Protein AF-0000000073379195 (afdb_homodimer)

InterPro domains:
  IPR007219 Xylanolytic transcriptional activator, regulatory domain [PF04082] (26-206)
  IPR007219 Xylanolytic transcriptional activator, regulatory domain [SM00906] (137-213)

Foldseek 3Di:
DDPPVPPPPPPPCPPDPDPVLLVVLLVQCCVPPCVLQVLDDNVVLVVVVVVCVVPVDCPPDQLLNLLLSLLSSLLSLLVCVVPVVVPDNDHSVVSVVSSVVSLVRQCVDDDSSNLVSLLSQLSNLVSDDDPVSLVVSLVSLLVSQVSLVVVVLLEDDPCPDPPRPDPVVNQSSVSSNVSSQVSQVVSCVVVVHDGSDDPVSGDDDNPVNVVVVVD/DPPPPPPPPPPPCPPPPDPVLLVVLLVQCCVPPCVLQVLDDNVVLVVVVVVCVVPVDCPPDQLLNLLLSLLSSLLSQLVCVVPVVVPDNDHSVVSVVSSVVSLVRQCVDDDSSNLVSLLSQLSNLCSDDDPVSLVVSLVSLLVSQVSLVVVVLLEDDPCPDPPRPDPVVNQSSVSSNVSSQVSQVVSCVVVVHDGSDDPVSGDDDNPVNVVVVVD

Nearest PDB structures (foldseek):
  8qai-assembly2_B  TM=4.705E-01  e=1.916E+00  synthetic construct
  8qag-assembly1_A  TM=4.135E-01  e=3.500E+00  synthetic construct
  8qai-assembly2_B  TM=4.707E-01  e=2.160E+00  synthetic construct
  8qag-assembly1_A  TM=4.134E-01  e=4.952E+00  synthetic construct

Organism: Aspergillus oryzae (strain ATCC 42149 / RIB 40) (NCBI:txid510516)

Radius of gyration: 26.65 Å; Cα contacts (8 Å, |Δi|>4): 460; chains: 2; bounding box: 85×74×60 Å

pLDDT: mean 85.55, std 20.07, range [25.11, 98.88]

Sequence (430 aa):
MQATNDVCPPTNNHTRPDPQVERKLVDIFFSRVHPRYPFLDRFSFEEFYQSYQLSKDTSRVSPSKPFHLHMVLAISARIMQLHPEMGGNINPEFYYSNATRYVDEALQVPGLERIQSLLLLALYILRTPGSISNLGGWHIIGFAVRYAVELGMHRNIKCGGPRAQDPYRIEIRRRVFWSAYVLDRAVSLTLGRPFALSENDIDVDLEASYRLAKSMQATNDVCPPTNNHTRPDPQVERKLVDIFFSRVHPRYPFLDRFSFEEFYQSYQLSKDTSRVSPSKPFHLHMVLAISARIMQLHPEMGGNINPEFYYSNATRYVDEALQVPGLERIQSLLLLALYILRTPGSISNLGGWHIIGFAVRYAVELGMHRNIKCGGPRAQDPYRIEIRRRVFWSAYVLDRAVSLTLGRPFALSENDIDVDLEASYRLAKS

Solvent-accessible surface area (backbone atoms only — not comparable to full-atom values): 24146 Å² total; per-residue (Å²): 136,83,81,77,78,77,74,75,70,79,82,72,75,76,61,74,77,52,68,68,57,52,52,50,21,50,49,44,29,62,69,70,46,27,77,78,40,51,45,65,59,64,68,64,48,50,53,49,51,55,50,42,74,75,41,83,73,58,86,89,49,63,51,41,53,63,22,50,52,26,39,44,40,14,41,23,23,41,51,27,58,78,33,61,89,69,49,69,91,53,66,26,61,60,30,39,55,59,15,60,78,27,43,71,60,18,64,62,39,74,65,69,58,22,38,44,51,35,50,51,51,23,56,40,33,60,68,38,89,56,73,71,29,47,55,52,23,55,52,37,39,36,51,32,44,50,50,40,49,73,73,44,53,38,43,59,80,74,71,77,55,89,70,77,72,56,65,66,57,54,51,51,48,48,30,35,45,50,28,45,49,50,49,33,49,54,51,19,61,72,70,72,46,79,54,60,65,64,74,88,68,50,64,46,77,73,63,66,59,64,57,58,73,77,97,136,83,81,76,75,76,73,75,69,77,82,71,73,76,61,76,76,52,69,68,56,53,52,52,22,49,50,44,31,62,68,70,45,28,77,79,40,51,47,64,59,63,67,64,47,50,54,50,51,55,49,42,74,74,40,83,73,60,85,89,50,63,50,42,54,63,23,50,51,25,38,44,40,14,40,23,24,42,52,28,59,76,34,60,88,69,50,70,92,53,65,26,63,60,29,39,56,58,15,58,77,26,42,71,59,16,64,62,38,75,64,68,58,21,39,44,50,35,50,50,52,23,55,40,32,59,68,39,90,56,72,70,29,47,55,51,22,54,51,39,40,35,51,32,43,50,50,39,49,73,73,45,54,39,43,58,78,72,71,76,56,90,70,76,72,55,65,64,58,53,50,50,48,48,31,36,44,51,27,46,48,50,50,34,49,55,50,19,62,74,70,72,46,78,55,62,64,62,74,90,68,50,64,47,75,73,64,66,60,64,57,59,72,78,97

Structure (mmCIF, N/CA/C/O backbone):
data_AF-0000000073379195-model_v1
#
loop_
_entity.id
_entity.type
_entity.pdbx_description
1 polymer 'Transcription factor domain-containing protein'
#
loop_
_atom_site.group_PDB
_atom_site.id
_atom_site.type_symbol
_atom_site.label_atom_id
_atom_site.label_alt_id
_atom_site.label_comp_id
_atom_site.label_asym_id
_atom_site.label_entity_id
_atom_site.label_seq_id
_atom_site.pdbx_PDB_ins_code
_atom_site.Cartn_x
_atom_site.Cartn_y
_atom_site.Cartn_z
_atom_site.occupancy
_atom_site.B_iso_or_equiv
_atom_site.auth_seq_id
_atom_site.auth_comp_id
_atom_site.auth_asym_id
_atom_site.auth_atom_id
_atom_site.pdbx_PDB_model_num
ATOM 1 N N . MET A 1 1 ? -33.688 -39.969 31.734 1 27.55 1 MET A N 1
ATOM 2 C CA . MET A 1 1 ? -33.094 -40.438 30.484 1 27.55 1 MET A CA 1
ATOM 3 C C . MET A 1 1 ? -32.031 -39.469 29.953 1 27.55 1 MET A C 1
ATOM 5 O O . MET A 1 1 ? -32.344 -38.312 29.688 1 27.55 1 MET A O 1
ATOM 9 N N . GLN A 1 2 ? -30.688 -39.625 30.312 1 25.11 2 GLN A N 1
ATOM 10 C CA . GLN A 1 2 ? -29.5 -38.812 30.25 1 25.11 2 GLN A CA 1
ATOM 11 C C . GLN A 1 2 ? -29.078 -38.531 28.812 1 25.11 2 GLN A C 1
ATOM 13 O O . GLN A 1 2 ? -28.859 -39.469 28.031 1 25.11 2 GLN A O 1
ATOM 18 N N . ALA A 1 3 ? -29.5 -37.406 28.172 1 35.28 3 ALA A N 1
ATOM 19 C CA . ALA A 1 3 ? -29.188 -36.969 26.812 1 35.28 3 ALA A CA 1
ATOM 20 C C . ALA A 1 3 ? -27.688 -37 26.547 1 35.28 3 ALA A C 1
ATOM 22 O O . ALA A 1 3 ? -26.922 -36.25 27.125 1 35.28 3 ALA A O 1
ATOM 23 N N . THR A 1 4 ? -27.016 -38.219 26.391 1 30.89 4 THR A N 1
ATOM 24 C CA . THR A 1 4 ? -25.594 -38.438 26.125 1 30.89 4 THR A CA 1
ATOM 25 C C . THR A 1 4 ? -25.172 -37.688 24.859 1 30.89 4 THR A C 1
ATOM 27 O O . THR A 1 4 ? -25.594 -38.031 23.766 1 30.89 4 THR A O 1
ATOM 30 N N . ASN A 1 5 ? -25.062 -36.375 24.906 1 32.56 5 ASN A N 1
ATOM 31 C CA . ASN A 1 5 ? -24.625 -35.469 23.828 1 32.56 5 ASN A CA 1
ATOM 32 C C . ASN A 1 5 ? -23.297 -35.938 23.234 1 32.56 5 ASN A C 1
ATOM 34 O O . ASN A 1 5 ? -22.25 -35.844 23.891 1 32.56 5 ASN A O 1
ATOM 38 N N . ASP A 1 6 ? -23.188 -37.062 22.484 1 32.19 6 ASP A N 1
ATOM 39 C CA . ASP A 1 6 ? -22.031 -37.594 21.781 1 32.19 6 ASP A CA 1
ATOM 40 C C . ASP A 1 6 ? -21.344 -36.531 20.938 1 32.19 6 ASP A C 1
ATOM 42 O O . ASP A 1 6 ? -21.891 -36.125 19.906 1 32.19 6 ASP A O 1
ATOM 46 N N . VAL A 1 7 ? -20.688 -35.5 21.547 1 34.06 7 VAL A N 1
ATOM 47 C CA . VAL A 1 7 ? -19.812 -34.562 20.859 1 34.06 7 VAL A CA 1
ATOM 48 C C . VAL A 1 7 ? -18.812 -35.312 19.984 1 34.06 7 VAL A C 1
ATOM 50 O O . VAL A 1 7 ? -18.062 -36.188 20.469 1 34.06 7 VAL A O 1
ATOM 53 N N . CYS A 1 8 ? -19.094 -35.562 18.688 1 34.78 8 CYS A N 1
ATOM 54 C CA . CYS A 1 8 ? -18.172 -36.125 17.719 1 34.78 8 CYS A CA 1
ATOM 55 C C . CYS A 1 8 ? -16.797 -35.531 17.828 1 34.78 8 CYS A C 1
ATOM 57 O O . CYS A 1 8 ? -16.656 -34.312 17.906 1 34.78 8 CYS A O 1
ATOM 59 N N . PRO A 1 9 ? -15.742 -36.156 18.375 1 34.88 9 PRO A N 1
ATOM 60 C CA . PRO A 1 9 ? -14.383 -35.625 18.5 1 34.88 9 PRO A CA 1
ATOM 61 C C . PRO A 1 9 ? -13.906 -34.938 17.219 1 34.88 9 PRO A C 1
ATOM 63 O O . PRO A 1 9 ? -14.367 -35.281 16.125 1 34.88 9 PRO A O 1
ATOM 66 N N . PRO A 1 10 ? -13.461 -33.75 17.219 1 37.56 10 PRO A N 1
ATOM 67 C CA . PRO A 1 10 ? -12.797 -33.188 16.047 1 37.56 10 PRO A CA 1
ATOM 68 C C . PRO A 1 10 ? -11.867 -34.188 15.359 1 37.56 10 PRO A C 1
ATOM 70 O O . PRO A 1 10 ? -11.242 -35 16.031 1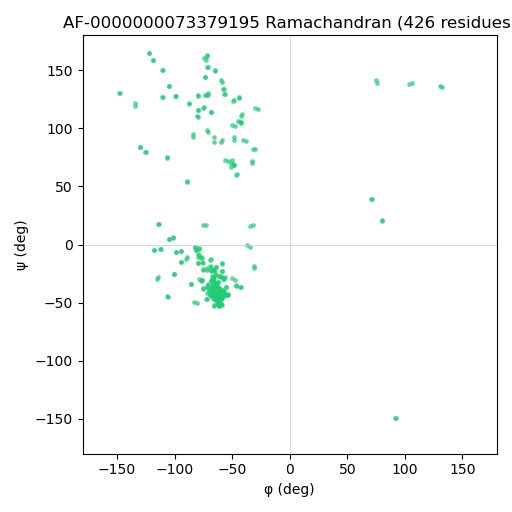 37.56 10 PRO A O 1
ATOM 73 N N . THR A 1 11 ? -12.258 -35.031 14.359 1 35.97 11 THR A N 1
ATOM 74 C CA . THR A 1 11 ? -11.305 -35.844 13.602 1 35.97 11 THR A CA 1
ATOM 75 C C . THR A 1 11 ? -9.969 -35.094 13.477 1 35.97 11 THR A C 1
ATOM 77 O O . THR A 1 11 ? -9.883 -34.062 12.852 1 35.97 11 THR A O 1
ATOM 80 N N . ASN A 1 12 ? -9.133 -34.906 14.453 1 37.5 12 ASN A N 1
ATOM 81 C CA . ASN A 1 12 ? -7.711 -34.562 14.508 1 37.5 12 ASN A CA 1
ATOM 82 C C . ASN A 1 12 ? -6.934 -35.25 13.375 1 37.5 12 ASN A C 1
ATOM 84 O O . ASN A 1 12 ? -5.797 -35.688 13.57 1 37.5 12 ASN A O 1
ATOM 88 N N . ASN A 1 13 ? -7.488 -36.062 12.461 1 37.06 13 ASN A N 1
ATOM 89 C CA . ASN A 1 13 ? -6.656 -36.75 11.492 1 37.06 13 ASN A CA 1
ATOM 90 C C . ASN A 1 13 ? -5.625 -35.844 10.867 1 37.06 13 ASN A C 1
ATOM 92 O O . ASN A 1 13 ? -5.957 -35.031 9.992 1 37.06 13 ASN A O 1
ATOM 96 N N . HIS A 1 14 ? -4.691 -35.219 11.562 1 43.06 14 HIS A N 1
ATOM 97 C CA . HIS A 1 14 ? -3.428 -34.75 11.023 1 43.06 14 HIS A CA 1
ATOM 98 C C . HIS A 1 14 ? -2.916 -35.625 9.906 1 43.06 14 HIS A C 1
ATOM 100 O O . HIS A 1 14 ? -1.873 -36.281 10.047 1 43.06 14 HIS A O 1
ATOM 106 N N . THR A 1 15 ? -3.627 -36.438 9.305 1 48 15 THR A N 1
ATOM 107 C CA . THR A 1 15 ? -3.215 -37.344 8.242 1 48 15 THR A CA 1
ATOM 108 C C . THR A 1 15 ? -2.404 -36.625 7.18 1 48 15 THR A C 1
ATOM 110 O O . THR A 1 15 ? -2.795 -35.531 6.727 1 48 15 THR A O 1
ATOM 113 N N . ARG A 1 16 ? -1.004 -36.844 7.289 1 57.31 16 ARG A N 1
ATOM 114 C CA . ARG A 1 16 ? -0.161 -36.438 6.18 1 57.31 16 ARG A CA 1
ATOM 115 C C . ARG A 1 16 ? -0.925 -36.469 4.859 1 57.31 16 ARG A C 1
ATOM 117 O O . ARG A 1 16 ? -1.637 -37.438 4.586 1 57.31 16 ARG A O 1
ATOM 124 N N . PRO A 1 17 ? -1.027 -35.25 4.293 1 69.06 17 PRO A N 1
ATOM 125 C CA . PRO A 1 17 ? -1.786 -35.219 3.043 1 69.06 17 PRO A CA 1
ATOM 126 C C . PRO A 1 17 ? -1.328 -36.312 2.053 1 69.06 17 PRO A C 1
ATOM 128 O O . PRO A 1 17 ? -0.151 -36.656 2.037 1 69.06 17 PRO A O 1
ATOM 131 N N . ASP A 1 18 ? -2.121 -37.156 1.587 1 82.88 18 ASP A N 1
ATOM 132 C CA . ASP A 1 18 ? -1.943 -38.125 0.507 1 82.88 18 ASP A CA 1
ATOM 133 C C . ASP A 1 18 ? -1.212 -37.5 -0.677 1 82.88 18 ASP A C 1
ATOM 135 O O . ASP A 1 18 ? -1.698 -36.531 -1.273 1 82.88 18 ASP A O 1
ATOM 139 N N . PRO A 1 19 ? 0.149 -38 -0.911 1 88.75 19 PRO A N 1
ATOM 140 C CA . PRO A 1 19 ? 0.917 -37.469 -2.029 1 88.75 19 PRO A CA 1
ATOM 141 C C . PRO A 1 19 ? 0.126 -37.438 -3.336 1 88.75 19 PRO A C 1
ATOM 143 O O . PRO A 1 19 ? 0.339 -36.562 -4.176 1 88.75 19 PRO A O 1
ATOM 146 N N . GLN A 1 20 ? -0.803 -38.406 -3.48 1 90.56 20 GLN A N 1
ATOM 147 C CA . GLN A 1 20 ? -1.605 -38.438 -4.699 1 90.56 20 GLN A CA 1
ATOM 148 C C . GLN A 1 20 ? -2.561 -37.25 -4.762 1 90.56 20 GLN A C 1
ATOM 150 O O . GLN A 1 20 ? -2.791 -36.688 -5.836 1 90.56 20 GLN A O 1
ATOM 155 N N . VAL A 1 21 ? -3.062 -36.906 -3.664 1 91.94 21 VAL A N 1
ATOM 156 C CA . VAL A 1 21 ? -3.965 -35.781 -3.584 1 91.94 21 VAL A CA 1
ATOM 157 C C . VAL A 1 21 ? -3.195 -34.5 -3.877 1 91.94 21 VAL A C 1
ATOM 159 O O . VAL A 1 21 ? -3.658 -33.656 -4.645 1 91.94 21 VAL A O 1
ATOM 162 N N . GLU A 1 22 ? -2.004 -34.344 -3.32 1 95.19 22 GLU A N 1
ATOM 163 C CA . GLU A 1 22 ? -1.196 -33.156 -3.531 1 95.19 22 GLU A CA 1
ATOM 164 C C . GLU A 1 22 ? -0.782 -33 -4.992 1 95.19 22 GLU A C 1
ATOM 166 O O . GLU A 1 22 ? -0.764 -31.906 -5.539 1 95.19 22 GLU A O 1
ATOM 171 N N . ARG A 1 23 ? -0.429 -34.156 -5.578 1 95.81 23 ARG A N 1
ATOM 172 C CA . ARG A 1 23 ? -0.109 -34.156 -7 1 95.81 23 ARG A CA 1
ATOM 173 C C . ARG A 1 23 ? -1.291 -33.625 -7.82 1 95.81 23 ARG A C 1
ATOM 175 O O . ARG A 1 23 ? -1.118 -32.812 -8.734 1 95.81 23 ARG A O 1
ATOM 182 N N . LYS A 1 24 ? -2.477 -34.094 -7.477 1 95.62 24 LYS A N 1
ATOM 183 C CA . LYS A 1 24 ? -3.686 -33.656 -8.156 1 95.62 24 LYS A CA 1
ATOM 184 C C . LYS A 1 24 ? -3.881 -32.156 -7.969 1 95.62 24 LYS A C 1
ATOM 186 O O . LYS A 1 24 ? -4.238 -31.438 -8.914 1 95.62 24 LYS A O 1
ATOM 191 N N . LEU A 1 25 ? -3.633 -31.641 -6.809 1 97.38 25 LEU A N 1
ATOM 192 C CA . LEU A 1 25 ? -3.791 -30.219 -6.516 1 97.38 25 LEU A CA 1
ATOM 193 C C . LEU A 1 25 ? -2.789 -29.375 -7.305 1 97.38 25 LEU A C 1
ATOM 195 O O . LEU A 1 25 ? -3.141 -28.328 -7.848 1 97.38 25 LEU A O 1
ATOM 199 N N . VAL A 1 26 ? -1.557 -29.875 -7.383 1 98.25 26 VAL A N 1
ATOM 200 C CA . VAL A 1 26 ? -0.542 -29.188 -8.172 1 98.25 26 VAL A CA 1
ATOM 201 C C . VAL A 1 26 ? -0.985 -29.109 -9.633 1 98.25 26 VAL A C 1
ATOM 203 O O . VAL A 1 26 ? -0.888 -28.062 -10.266 1 98.25 26 VAL A O 1
ATOM 206 N N . ASP A 1 27 ? -1.543 -30.156 -10.117 1 97.44 27 ASP A N 1
ATOM 207 C CA . ASP A 1 27 ? -1.988 -30.203 -11.508 1 97.44 27 ASP A CA 1
ATOM 208 C C . ASP A 1 27 ? -3.154 -29.25 -11.742 1 97.44 27 ASP A C 1
ATOM 210 O O . ASP A 1 27 ? -3.236 -28.609 -12.797 1 97.44 27 ASP A O 1
ATOM 214 N N . ILE A 1 28 ? -3.994 -29.141 -10.805 1 97.19 28 ILE A N 1
ATOM 215 C CA . ILE A 1 28 ? -5.137 -28.234 -10.922 1 97.19 28 ILE A CA 1
ATOM 216 C C . ILE A 1 28 ? -4.648 -26.797 -11.031 1 97.19 28 ILE A C 1
ATOM 218 O O . ILE A 1 28 ? -5.113 -26.047 -11.883 1 97.19 28 ILE A O 1
ATOM 222 N N . PHE A 1 29 ? -3.713 -26.438 -10.273 1 98.44 29 PHE A N 1
ATOM 223 C CA . PHE A 1 29 ? -3.195 -25.078 -10.305 1 98.44 29 PHE A CA 1
ATOM 224 C C . PHE A 1 29 ? -2.615 -24.75 -11.68 1 98.44 29 PHE A C 1
ATOM 226 O O . PHE A 1 29 ? -2.967 -23.734 -12.281 1 98.44 29 PHE A O 1
ATOM 233 N N . PHE A 1 30 ? -1.743 -25.578 -12.125 1 98.5 30 PHE A N 1
ATOM 234 C CA . PHE A 1 30 ? -0.981 -25.266 -13.336 1 98.5 30 PHE A CA 1
ATOM 235 C C . PHE A 1 30 ? -1.834 -25.484 -14.578 1 98.5 30 PHE A C 1
ATOM 237 O O . PHE A 1 30 ? -1.49 -25 -15.664 1 98.5 30 PHE A O 1
ATOM 244 N N . SER A 1 31 ? -3.045 -26.125 -14.422 1 96.94 31 SER A N 1
ATOM 245 C CA . SER A 1 31 ? -3.928 -26.297 -15.578 1 96.94 31 SER A CA 1
ATOM 246 C C . SER A 1 31 ? -5.047 -25.25 -15.562 1 96.94 31 SER A C 1
ATOM 248 O O . SER A 1 31 ? -5.551 -24.859 -16.625 1 96.94 31 SER A O 1
ATOM 250 N N . ARG A 1 32 ? -5.383 -24.734 -14.359 1 96.06 32 ARG A N 1
ATOM 251 C CA . ARG A 1 32 ? -6.578 -23.906 -14.281 1 96.06 32 ARG A CA 1
ATOM 252 C C . ARG A 1 32 ? -6.23 -22.469 -13.914 1 96.06 32 ARG A C 1
ATOM 254 O O . ARG A 1 32 ? -6.93 -21.531 -14.297 1 96.06 32 ARG A O 1
ATOM 261 N N . VAL A 1 33 ? -5.199 -22.25 -13.195 1 98 33 VAL A N 1
ATOM 262 C CA . VAL A 1 33 ? -4.863 -20.922 -12.695 1 98 33 VAL A CA 1
ATOM 263 C C . VAL A 1 33 ? -3.682 -20.359 -13.484 1 98 33 VAL A C 1
ATOM 265 O O . VAL A 1 33 ? -3.748 -19.234 -14 1 98 33 VAL A O 1
ATOM 268 N N . HIS A 1 34 ? -2.676 -21.188 -13.688 1 98.44 34 HIS A N 1
ATOM 269 C CA . HIS A 1 34 ? -1.389 -20.766 -14.227 1 98.44 34 HIS A CA 1
ATOM 270 C C . HIS A 1 34 ? -1.532 -20.219 -15.641 1 98.44 34 HIS A C 1
ATOM 272 O O . HIS A 1 34 ? -0.857 -19.266 -16.016 1 98.44 34 HIS A O 1
ATOM 278 N N . PRO A 1 35 ? -2.389 -20.75 -16.438 1 96.69 35 PRO A N 1
ATOM 279 C CA . PRO A 1 35 ? -2.514 -20.219 -17.797 1 96.69 35 PRO A CA 1
ATOM 280 C C . PRO A 1 35 ? -2.959 -18.75 -17.812 1 96.69 35 PRO A C 1
ATOM 282 O O . PRO A 1 35 ? -2.539 -17.984 -18.688 1 96.69 35 PRO A O 1
ATOM 285 N N . ARG A 1 36 ? -3.736 -18.375 -16.859 1 95.88 36 ARG A N 1
ATOM 286 C CA . ARG A 1 36 ? -4.207 -17 -16.797 1 95.88 36 ARG A CA 1
ATOM 287 C C . ARG A 1 36 ? -3.201 -16.109 -16.078 1 95.88 36 ARG A C 1
ATOM 289 O O . ARG A 1 36 ? -3.02 -14.945 -16.438 1 95.88 36 ARG A O 1
ATOM 296 N N . TYR A 1 37 ? -2.562 -16.719 -15.102 1 98.06 37 TYR A N 1
ATOM 297 C CA . TYR A 1 37 ? -1.577 -16.016 -14.297 1 98.06 37 TYR A CA 1
ATOM 298 C C . TYR A 1 37 ? -0.276 -16.797 -14.203 1 98.06 37 TYR A C 1
ATOM 300 O O . TYR A 1 37 ? 0.014 -17.406 -13.172 1 98.06 37 TYR A O 1
ATOM 308 N N . PRO A 1 38 ? 0.581 -16.641 -15.211 1 98.12 38 PRO A N 1
ATOM 309 C CA . PRO A 1 38 ? 1.777 -17.484 -15.289 1 98.12 38 PRO A CA 1
ATOM 310 C C . PRO A 1 38 ? 2.969 -16.875 -14.547 1 98.12 38 PRO A C 1
ATOM 312 O O . PRO A 1 38 ? 4.082 -16.859 -15.07 1 98.12 38 PRO A O 1
ATOM 315 N N . PHE A 1 39 ? 2.76 -16.562 -13.281 1 98.38 39 PHE A N 1
ATOM 316 C CA . PHE A 1 39 ? 3.797 -15.828 -12.562 1 98.38 39 PHE A CA 1
ATOM 317 C C . PHE A 1 39 ? 4.703 -16.781 -11.797 1 98.38 39 PHE A C 1
ATOM 319 O O . PHE A 1 39 ? 5.699 -16.359 -11.203 1 98.38 39 PHE A O 1
ATOM 326 N N . LEU A 1 40 ? 4.391 -18.109 -11.773 1 98.62 40 LEU A N 1
ATOM 327 C CA . LEU A 1 40 ? 5.301 -19.109 -11.242 1 98.62 40 LEU A CA 1
ATOM 328 C C . LEU A 1 40 ? 5.961 -19.891 -12.375 1 98.62 40 LEU A C 1
ATOM 330 O O . LEU A 1 40 ? 5.309 -20.234 -13.367 1 98.62 40 LEU A O 1
ATOM 334 N N . ASP A 1 41 ? 7.227 -20.062 -12.195 1 97.5 41 ASP A N 1
ATOM 335 C CA . ASP A 1 41 ? 7.895 -21 -13.102 1 97.5 41 ASP A CA 1
ATOM 336 C C . ASP A 1 41 ? 7.559 -22.453 -12.742 1 97.5 41 ASP A C 1
ATOM 338 O O . ASP A 1 41 ? 7.926 -22.922 -11.664 1 97.5 41 ASP A O 1
ATOM 342 N N . ARG A 1 42 ? 6.914 -23.125 -13.719 1 97.69 42 ARG A N 1
ATOM 343 C CA . ARG A 1 42 ? 6.438 -24.469 -13.445 1 97.69 42 ARG A CA 1
ATOM 344 C C . ARG A 1 42 ? 7.602 -25.422 -13.203 1 97.69 42 ARG A C 1
ATOM 346 O O . ARG A 1 42 ? 7.535 -26.281 -12.32 1 97.69 42 ARG A O 1
ATOM 353 N N . PHE A 1 43 ? 8.68 -25.266 -13.984 1 96.81 43 PHE A N 1
ATOM 354 C CA . PHE A 1 43 ? 9.82 -26.172 -13.867 1 96.81 43 PHE A CA 1
ATOM 355 C C . PHE A 1 43 ? 10.492 -26.016 -12.5 1 96.81 43 PHE A C 1
ATOM 357 O O . PHE A 1 43 ? 10.742 -27.016 -11.82 1 96.81 43 PHE A O 1
ATOM 364 N N . SER A 1 44 ? 10.688 -24.781 -12.164 1 96.44 44 SER A N 1
ATOM 365 C CA . SER A 1 44 ? 11.297 -24.5 -10.867 1 96.44 44 SER A CA 1
ATOM 366 C C . SER A 1 44 ? 10.414 -24.984 -9.727 1 96.44 44 SER A C 1
ATOM 368 O O . SER A 1 44 ? 10.906 -25.531 -8.734 1 96.44 44 SER A O 1
ATOM 370 N N . PHE A 1 45 ? 9.109 -24.828 -9.883 1 98.31 45 PHE A N 1
ATOM 371 C CA . PHE A 1 45 ? 8.164 -25.281 -8.875 1 98.31 45 PHE A CA 1
ATOM 372 C C . PHE A 1 45 ? 8.203 -26.797 -8.734 1 98.31 45 PHE A C 1
ATOM 374 O O . PHE A 1 45 ? 8.281 -27.312 -7.617 1 98.31 45 PHE A O 1
ATOM 381 N N . GLU A 1 46 ? 8.188 -27.5 -9.852 1 97.69 46 GLU A N 1
ATOM 382 C CA . GLU A 1 46 ? 8.18 -28.969 -9.867 1 97.69 46 GLU A CA 1
ATOM 383 C C . GLU A 1 46 ? 9.453 -29.531 -9.25 1 97.69 46 GLU A C 1
ATOM 385 O O . GLU A 1 46 ? 9.406 -30.516 -8.516 1 97.69 46 GLU A O 1
ATOM 390 N N . GLU A 1 47 ? 10.523 -28.891 -9.578 1 96.5 47 GLU A N 1
ATOM 391 C CA . GLU A 1 47 ? 11.797 -29.312 -9 1 96.5 47 GLU A CA 1
ATOM 392 C C . GLU A 1 47 ? 11.766 -29.234 -7.477 1 96.5 47 GLU A C 1
ATOM 394 O O . GLU A 1 47 ? 12.148 -30.172 -6.789 1 96.5 47 GLU A O 1
ATOM 399 N N . PHE A 1 48 ? 11.273 -28.156 -6.977 1 97.06 48 PHE A N 1
ATOM 400 C CA . PHE A 1 48 ? 11.188 -28 -5.531 1 97.06 48 PHE A CA 1
ATOM 401 C C . PHE A 1 48 ? 10.18 -28.969 -4.938 1 97.06 48 PHE A C 1
ATOM 403 O O . PHE A 1 48 ? 10.438 -29.578 -3.895 1 97.06 48 PHE A O 1
ATOM 410 N N . TYR A 1 49 ? 9.039 -29.125 -5.617 1 97 49 TYR A N 1
ATOM 411 C CA . TYR A 1 49 ? 7.984 -30.016 -5.156 1 97 49 TYR A CA 1
ATOM 412 C C . TYR A 1 49 ? 8.516 -31.438 -5 1 97 49 TYR A C 1
ATOM 414 O O . TYR A 1 49 ? 8.258 -32.094 -3.984 1 97 49 TYR A O 1
ATOM 422 N N . GLN A 1 50 ? 9.305 -31.922 -5.906 1 95.12 50 GLN A N 1
ATOM 423 C CA . GLN A 1 50 ? 9.883 -33.25 -5.863 1 95.12 50 GLN A CA 1
ATOM 424 C C . GLN A 1 50 ? 10.867 -33.406 -4.699 1 95.12 50 GLN A C 1
ATOM 426 O O . GLN A 1 50 ? 10.828 -34.406 -3.967 1 95.12 50 GLN A O 1
ATOM 431 N N . SER A 1 51 ? 11.664 -32.375 -4.57 1 94.31 51 SER A N 1
ATOM 432 C CA . SER A 1 51 ? 12.625 -32.406 -3.471 1 94.31 51 SER A CA 1
ATOM 433 C C . SER A 1 51 ? 11.922 -32.375 -2.119 1 94.31 51 SER A C 1
ATOM 435 O O . SER A 1 51 ? 12.344 -33.062 -1.18 1 94.31 51 SER A O 1
ATOM 437 N N . TYR A 1 52 ? 10.852 -31.609 -2.041 1 93.31 52 TYR A N 1
ATOM 438 C CA . TYR A 1 52 ? 10.086 -31.469 -0.805 1 93.31 52 TYR A CA 1
ATOM 439 C C . TYR A 1 52 ? 9.398 -32.781 -0.425 1 93.31 52 TYR A C 1
ATOM 441 O O . TYR A 1 52 ? 9.258 -33.094 0.76 1 93.31 52 TYR A O 1
ATOM 449 N N . GLN A 1 53 ? 8.945 -33.562 -1.376 1 91.19 53 GLN A N 1
ATOM 450 C CA . GLN A 1 53 ? 8.297 -34.844 -1.139 1 91.19 53 GLN A CA 1
ATOM 451 C C . GLN A 1 53 ? 9.281 -35.875 -0.558 1 91.19 53 GLN A C 1
ATOM 453 O O . GLN A 1 53 ? 8.891 -36.75 0.222 1 91.19 53 GLN A O 1
ATOM 458 N N . LEU A 1 54 ? 10.547 -35.656 -0.945 1 89.88 54 LEU A N 1
ATOM 459 C CA . LEU A 1 54 ? 11.578 -36.594 -0.484 1 89.88 54 LEU A CA 1
ATOM 460 C C . LEU A 1 54 ? 12.039 -36.219 0.925 1 89.88 54 LEU A C 1
ATOM 462 O O . LEU A 1 54 ? 12.18 -37.125 1.779 1 89.88 54 LEU A O 1
ATOM 466 N N . SER A 1 55 ? 12.359 -34.938 1.093 1 88.81 55 SER A N 1
ATOM 467 C CA . SER A 1 55 ? 12.766 -34.438 2.393 1 88.81 55 SER A CA 1
ATOM 468 C C . SER A 1 55 ? 12.055 -33.125 2.703 1 88.81 55 SER A C 1
ATOM 470 O O . SER A 1 55 ? 12.062 -32.188 1.888 1 88.81 55 SER A O 1
ATOM 472 N N . LYS A 1 56 ? 11.352 -33.031 3.727 1 86.19 56 LYS A N 1
ATOM 473 C CA . LYS A 1 56 ? 10.625 -31.812 4.105 1 86.19 56 LYS A CA 1
ATOM 474 C C . LYS A 1 56 ? 11.57 -30.766 4.664 1 86.19 56 LYS A C 1
ATOM 476 O O . LYS A 1 56 ? 11.133 -29.797 5.297 1 86.19 56 LYS A O 1
ATOM 481 N N . ASP A 1 57 ? 12.836 -30.969 4.398 1 88.31 57 ASP A N 1
ATOM 482 C CA . ASP A 1 57 ? 13.836 -30.016 4.863 1 88.31 57 ASP A CA 1
ATOM 483 C C . ASP A 1 57 ? 13.883 -28.797 3.951 1 88.31 57 ASP A C 1
ATOM 485 O O . ASP A 1 57 ? 14.211 -28.906 2.768 1 88.31 57 ASP A O 1
ATOM 489 N N . THR A 1 58 ? 13.555 -27.625 4.434 1 90.56 58 THR A N 1
ATOM 490 C CA . THR A 1 58 ? 13.516 -26.406 3.643 1 90.56 58 THR A CA 1
ATOM 491 C C . THR A 1 58 ? 14.586 -25.422 4.113 1 90.56 58 THR A C 1
ATOM 493 O O . THR A 1 58 ? 14.492 -24.219 3.846 1 90.56 58 THR A O 1
ATOM 496 N N . SER A 1 59 ? 15.57 -25.844 4.844 1 90.12 59 SER A N 1
ATOM 497 C CA . SER A 1 59 ? 16.562 -24.969 5.457 1 90.12 59 SER A CA 1
ATOM 498 C C . SER A 1 59 ? 17.516 -24.391 4.414 1 90.12 59 SER A C 1
ATOM 500 O O . SER A 1 59 ? 18.109 -23.328 4.633 1 90.12 59 SER A O 1
ATOM 502 N N . ARG A 1 60 ? 17.625 -25.016 3.223 1 91.31 60 ARG A N 1
ATOM 503 C CA . ARG A 1 60 ? 18.609 -24.609 2.236 1 91.31 60 ARG A CA 1
ATOM 504 C C . ARG A 1 60 ? 17.953 -23.844 1.091 1 91.31 60 ARG A C 1
ATOM 506 O O . ARG A 1 60 ? 18.594 -23.578 0.067 1 91.31 60 ARG A O 1
ATOM 513 N N . VAL A 1 61 ? 16.672 -23.594 1.212 1 94.12 61 VAL A N 1
ATOM 514 C CA . VAL A 1 61 ? 16 -22.906 0.118 1 94.12 61 VAL A CA 1
ATOM 515 C C . VAL A 1 61 ? 15.359 -21.625 0.635 1 94.12 61 VAL A C 1
ATOM 517 O O . VAL A 1 61 ? 15.266 -21.406 1.847 1 94.12 61 VAL A O 1
ATOM 520 N N . SER A 1 62 ? 14.984 -20.75 -0.31 1 96.19 62 SER A N 1
ATOM 521 C CA . SER A 1 62 ? 14.25 -19.547 0.032 1 96.19 62 SER A CA 1
ATOM 522 C C . SER A 1 62 ? 12.953 -19.859 0.768 1 96.19 62 SER A C 1
ATOM 524 O O . SER A 1 62 ? 12.234 -20.797 0.386 1 96.19 62 SER A O 1
ATOM 526 N N . PRO A 1 63 ? 12.68 -19.156 1.836 1 95.81 63 PRO A N 1
ATOM 527 C CA . PRO A 1 63 ? 11.43 -19.406 2.559 1 95.81 63 PRO A CA 1
ATOM 528 C C . PRO A 1 63 ? 10.195 -19.203 1.682 1 95.81 63 PRO A C 1
ATOM 530 O O . PRO A 1 63 ? 9.094 -19.625 2.045 1 95.81 63 PRO A O 1
ATOM 533 N N . SER A 1 64 ? 10.383 -18.531 0.566 1 98.12 64 SER A N 1
ATOM 534 C CA . SER A 1 64 ? 9.258 -18.359 -0.344 1 98.12 64 SER A CA 1
ATOM 535 C C . SER A 1 64 ? 8.812 -19.688 -0.94 1 98.12 64 SER A C 1
ATOM 537 O O . SER A 1 64 ? 7.637 -19.859 -1.258 1 98.12 64 SER A O 1
ATOM 539 N N . LYS A 1 65 ? 9.766 -20.609 -1.068 1 98.06 65 LYS A N 1
ATOM 540 C CA . LYS A 1 65 ? 9.484 -21.844 -1.79 1 98.06 65 LYS A CA 1
ATOM 541 C C . LYS A 1 65 ? 8.453 -22.688 -1.055 1 98.06 65 LYS A C 1
ATOM 543 O O . LYS A 1 65 ? 7.418 -23.047 -1.621 1 98.06 65 LYS A O 1
ATOM 548 N N . PRO A 1 66 ? 8.656 -22.984 0.253 1 97.81 66 PRO A N 1
ATOM 549 C CA . PRO A 1 66 ? 7.598 -23.734 0.937 1 97.81 66 PRO A CA 1
ATOM 550 C C . PRO A 1 66 ? 6.289 -22.953 1.021 1 97.81 66 PRO A C 1
ATOM 552 O O . PRO A 1 66 ? 5.207 -23.547 0.974 1 97.81 66 PRO A O 1
ATOM 555 N N . PHE A 1 67 ? 6.32 -21.688 1.146 1 98.62 67 PHE A N 1
ATOM 556 C CA . PHE A 1 67 ? 5.113 -20.875 1.134 1 98.62 67 PHE A CA 1
ATOM 557 C C . PHE A 1 67 ? 4.355 -21.047 -0.178 1 98.62 67 PHE A C 1
ATOM 559 O O . PHE A 1 67 ? 3.15 -21.312 -0.175 1 98.62 67 PHE A O 1
ATOM 566 N N . HIS A 1 68 ? 5.105 -20.875 -1.327 1 98.81 68 HIS A N 1
ATOM 567 C CA . HIS A 1 68 ? 4.504 -21.031 -2.646 1 98.81 68 HIS A CA 1
ATOM 568 C C . HIS A 1 68 ? 3.846 -22.406 -2.793 1 98.81 68 HIS A C 1
ATOM 570 O O . HIS A 1 68 ? 2.73 -22.5 -3.311 1 98.81 68 HIS A O 1
ATOM 576 N N . LEU A 1 69 ? 4.555 -23.406 -2.314 1 98.56 69 LEU A N 1
ATOM 577 C CA . LEU A 1 69 ? 4.039 -24.766 -2.436 1 98.56 69 LEU A CA 1
ATOM 578 C C . LEU A 1 69 ? 2.709 -24.906 -1.703 1 98.56 69 LEU A C 1
ATOM 580 O O . LEU A 1 69 ? 1.714 -25.328 -2.295 1 98.56 69 LEU A O 1
ATOM 584 N N . HIS A 1 70 ? 2.662 -24.516 -0.488 1 98.19 70 HIS A N 1
ATOM 585 C CA . HIS A 1 70 ? 1.455 -24.688 0.311 1 98.19 70 HIS A CA 1
ATOM 586 C C . HIS A 1 70 ? 0.328 -23.797 -0.19 1 98.19 70 HIS A C 1
ATOM 588 O O . HIS A 1 70 ? -0.846 -24.156 -0.119 1 98.19 70 HIS A O 1
ATOM 594 N N . MET A 1 71 ? 0.672 -22.641 -0.727 1 98.81 71 MET A N 1
ATOM 595 C CA . MET A 1 71 ? -0.353 -21.766 -1.288 1 98.81 71 MET A CA 1
ATOM 596 C C . MET A 1 71 ? -0.956 -22.375 -2.549 1 98.81 71 MET A C 1
ATOM 598 O O . MET A 1 71 ? -2.168 -22.297 -2.762 1 98.81 71 MET A O 1
ATOM 602 N N . VAL A 1 72 ? -0.085 -22.891 -3.396 1 98.81 72 VAL A N 1
ATOM 603 C CA . VAL A 1 72 ? -0.555 -23.578 -4.598 1 98.81 72 VAL A CA 1
ATOM 604 C C . VAL A 1 72 ? -1.532 -24.688 -4.215 1 98.81 72 VAL A C 1
ATOM 606 O O . VAL A 1 72 ? -2.609 -24.812 -4.805 1 98.81 72 VAL A O 1
ATOM 609 N N . LEU A 1 73 ? -1.201 -25.438 -3.191 1 98.38 73 LEU A N 1
ATOM 610 C CA . LEU A 1 73 ? -2.074 -26.516 -2.719 1 98.38 73 LEU A CA 1
ATOM 611 C C . LEU A 1 73 ? -3.369 -25.938 -2.148 1 98.38 73 LEU A C 1
ATOM 613 O O . LEU A 1 73 ? -4.453 -26.469 -2.42 1 98.38 73 LEU A O 1
ATOM 617 N N . ALA A 1 74 ? -3.277 -24.875 -1.427 1 98 74 ALA A N 1
ATOM 618 C CA . ALA A 1 74 ? -4.449 -24.25 -0.814 1 98 74 ALA A CA 1
ATOM 619 C C . ALA A 1 74 ? -5.402 -23.719 -1.877 1 98 74 ALA A C 1
ATOM 621 O O . ALA A 1 74 ? -6.613 -23.938 -1.799 1 98 74 ALA A O 1
ATOM 622 N N . ILE A 1 75 ? -4.875 -23.031 -2.867 1 98.19 75 ILE A N 1
ATOM 623 C CA . ILE A 1 75 ? -5.672 -22.438 -3.938 1 98.19 75 ILE A CA 1
ATOM 624 C C . ILE A 1 75 ? -6.395 -23.547 -4.707 1 98.19 75 ILE A C 1
ATOM 626 O O . ILE A 1 75 ? -7.594 -23.438 -4.984 1 98.19 75 ILE A O 1
ATOM 630 N N . SER A 1 76 ? -5.676 -24.594 -4.992 1 97.94 76 SER A N 1
ATOM 631 C CA . SER A 1 76 ? -6.25 -25.703 -5.738 1 97.94 76 SER A CA 1
ATOM 632 C C . SER A 1 76 ? -7.32 -26.422 -4.922 1 97.94 76 SER A C 1
ATOM 634 O O . SER A 1 76 ? -8.352 -26.828 -5.457 1 97.94 76 SER A O 1
ATOM 636 N N . ALA A 1 77 ? -7.062 -26.594 -3.65 1 96.5 77 ALA A N 1
ATOM 637 C CA . ALA A 1 77 ? -8.07 -27.188 -2.783 1 96.5 77 ALA A CA 1
ATOM 638 C C . ALA A 1 77 ? -9.344 -26.344 -2.766 1 96.5 77 ALA A C 1
ATOM 640 O O . ALA A 1 77 ? -10.453 -26.891 -2.771 1 96.5 77 ALA A O 1
ATOM 641 N N . ARG A 1 78 ? -9.172 -25.078 -2.742 1 95.31 78 ARG A N 1
ATOM 642 C CA . ARG A 1 78 ? -10.32 -24.188 -2.775 1 95.31 78 ARG A CA 1
ATOM 643 C C . ARG A 1 78 ? -11.094 -24.328 -4.086 1 95.31 78 ARG A C 1
ATOM 645 O O . ARG A 1 78 ? -12.32 -24.344 -4.09 1 95.31 78 ARG A O 1
ATOM 652 N N . ILE A 1 79 ? -10.352 -24.422 -5.152 1 94.75 79 ILE A N 1
ATOM 653 C CA . ILE A 1 79 ? -10.977 -24.609 -6.457 1 94.75 79 ILE A CA 1
ATOM 654 C C . ILE A 1 79 ? -11.789 -25.906 -6.457 1 94.75 79 ILE A C 1
ATOM 656 O O . ILE A 1 79 ? -12.93 -25.922 -6.938 1 94.75 79 ILE A O 1
ATOM 660 N N . MET A 1 80 ? -11.227 -26.922 -5.871 1 93.56 80 MET A N 1
ATOM 661 C CA . MET A 1 80 ? -11.93 -28.188 -5.801 1 93.56 80 MET A CA 1
ATOM 662 C C . MET A 1 80 ? -13.188 -28.078 -4.953 1 93.56 80 MET A C 1
ATOM 664 O O . MET A 1 80 ? -14.227 -28.656 -5.289 1 93.56 80 MET A O 1
ATOM 668 N N . GLN A 1 81 ? -13.031 -27.359 -3.92 1 91.56 81 GLN A N 1
ATOM 669 C CA . GLN A 1 81 ? -14.18 -27.156 -3.039 1 91.56 81 GLN A CA 1
ATOM 670 C C . GLN A 1 81 ? -15.297 -26.422 -3.762 1 91.56 81 GLN A C 1
ATOM 672 O O . GLN A 1 81 ? -16.484 -26.719 -3.568 1 91.56 81 GLN A O 1
ATOM 677 N N . LEU A 1 82 ? -14.961 -25.516 -4.57 1 89.69 82 LEU A N 1
ATOM 678 C CA . LEU A 1 82 ? -15.938 -24.703 -5.293 1 89.69 82 LEU A CA 1
ATOM 679 C C . LEU A 1 82 ? -16.5 -25.453 -6.492 1 89.69 82 LEU A C 1
ATOM 681 O O . LEU A 1 82 ? -17.516 -25.062 -7.055 1 89.69 82 LEU A O 1
ATOM 685 N N . HIS A 1 83 ? -15.797 -26.516 -6.848 1 89.12 83 HIS A N 1
ATOM 686 C CA . HIS A 1 83 ? -16.203 -27.359 -7.965 1 89.12 83 HIS A CA 1
ATOM 687 C C . HIS A 1 83 ? -16.344 -28.812 -7.539 1 89.12 83 HIS A C 1
ATOM 689 O O . HIS A 1 83 ? -15.508 -29.641 -7.902 1 89.12 83 HIS A O 1
ATOM 695 N N . PRO A 1 84 ? -17.438 -29.141 -6.922 1 84.81 84 PRO A N 1
ATOM 696 C CA . PRO A 1 84 ? -17.594 -30.484 -6.348 1 84.81 84 PRO A CA 1
ATOM 697 C C . PRO A 1 84 ? -17.453 -31.594 -7.391 1 84.81 84 PRO A C 1
ATOM 699 O O . PRO A 1 84 ? -17.109 -32.719 -7.047 1 84.81 84 PRO A O 1
ATOM 702 N N . GLU A 1 85 ? -17.688 -31.234 -8.594 1 86.44 85 GLU A N 1
ATOM 703 C CA . GLU A 1 85 ? -17.578 -32.219 -9.664 1 86.44 85 GLU A CA 1
ATOM 704 C C . GLU A 1 85 ? -16.141 -32.719 -9.812 1 86.44 85 GLU A C 1
ATOM 706 O O . GLU A 1 85 ? -15.906 -33.781 -10.414 1 86.44 85 GLU A O 1
ATOM 711 N N . MET A 1 86 ? -15.203 -31.953 -9.289 1 81.81 86 MET A N 1
ATOM 712 C CA . MET A 1 86 ? -13.797 -32.344 -9.391 1 81.81 86 MET A CA 1
ATOM 713 C C . MET A 1 86 ? -13.445 -33.406 -8.367 1 81.81 86 MET A C 1
ATOM 715 O O . MET A 1 86 ? -12.398 -34.031 -8.453 1 81.81 86 MET A O 1
ATOM 719 N N . GLY A 1 87 ? -14.391 -33.719 -7.578 1 70.88 87 GLY A N 1
ATOM 720 C CA . GLY A 1 87 ? -14.195 -34.781 -6.625 1 70.88 87 GLY A CA 1
ATOM 721 C C . GLY A 1 87 ? -13.312 -34.375 -5.453 1 70.88 87 GLY A C 1
ATOM 722 O O . GLY A 1 87 ? -12.508 -33.469 -5.559 1 70.88 87 GLY A O 1
ATOM 723 N N . GLY A 1 88 ? -13.609 -34.812 -4.281 1 70.5 88 GLY A N 1
ATOM 724 C CA . GLY A 1 88 ? -12.758 -34.719 -3.102 1 70.5 88 GLY A CA 1
ATOM 725 C C . GLY A 1 88 ? -13.203 -33.625 -2.143 1 70.5 88 GLY A C 1
ATOM 726 O O . GLY A 1 88 ? -13.922 -32.719 -2.531 1 70.5 88 GLY A O 1
ATOM 727 N N . ASN A 1 89 ? -13.148 -33.969 -0.928 1 80.31 89 ASN A N 1
ATOM 728 C CA . ASN A 1 89 ? -13.383 -33 0.148 1 80.31 89 ASN A CA 1
ATOM 729 C C . ASN A 1 89 ? -12.094 -32.625 0.86 1 80.31 89 ASN A C 1
ATOM 731 O O . ASN A 1 89 ? -11.742 -33.219 1.878 1 80.31 89 ASN A O 1
ATOM 735 N N . ILE A 1 90 ? -11.328 -31.781 0.11 1 88.44 90 ILE A N 1
ATOM 736 C CA . ILE A 1 90 ? -10.07 -31.344 0.689 1 88.44 90 ILE A CA 1
ATOM 737 C C . ILE A 1 90 ? -10.234 -29.938 1.275 1 88.44 90 ILE A C 1
ATOM 739 O O . ILE A 1 90 ? -10.727 -29.031 0.598 1 88.44 90 ILE A O 1
ATOM 743 N N . ASN A 1 91 ? -9.859 -29.812 2.502 1 91.88 91 ASN A N 1
ATOM 744 C CA . ASN A 1 91 ? -9.992 -28.531 3.197 1 91.88 91 ASN A CA 1
ATOM 745 C C . ASN A 1 91 ? -8.859 -27.578 2.834 1 91.88 91 ASN A C 1
ATOM 747 O O . ASN A 1 91 ? -7.715 -27.797 3.225 1 91.88 91 ASN A O 1
ATOM 751 N N . PRO A 1 92 ? -9.172 -26.531 2.107 1 95.31 92 PRO A N 1
ATOM 752 C CA . PRO A 1 92 ? -8.125 -25.578 1.716 1 95.31 92 PRO A CA 1
ATOM 753 C C . PRO A 1 92 ? -7.426 -24.953 2.916 1 95.31 92 PRO A C 1
ATOM 755 O O . PRO A 1 92 ? -6.25 -24.594 2.828 1 95.31 92 PRO A O 1
ATOM 758 N N . GLU A 1 93 ? -8.109 -24.844 4.066 1 94.69 93 GLU A N 1
ATOM 759 C CA . GLU A 1 93 ? -7.57 -24.172 5.246 1 94.69 93 GLU A CA 1
ATOM 760 C C . GLU A 1 93 ? -6.379 -24.922 5.824 1 94.69 93 GLU A C 1
ATOM 762 O O . GLU A 1 93 ? -5.504 -24.328 6.457 1 94.69 93 GLU A O 1
ATOM 767 N N . PHE A 1 94 ? -6.402 -26.219 5.594 1 94.94 94 PHE A N 1
ATOM 768 C CA . PHE A 1 94 ? -5.266 -27.016 6.035 1 94.94 94 PHE A CA 1
ATOM 769 C C . PHE A 1 94 ? -3.979 -26.531 5.371 1 94.94 94 PHE A C 1
ATOM 771 O O . PHE A 1 94 ? -2.996 -26.234 6.051 1 94.94 94 PHE A O 1
ATOM 778 N N . TYR A 1 95 ? -4.012 -26.422 4.109 1 96.81 95 TYR A N 1
ATOM 779 C CA . TYR A 1 95 ? -2.83 -26.016 3.359 1 96.81 95 TYR A CA 1
ATOM 780 C C . TYR A 1 95 ? -2.523 -24.531 3.59 1 96.81 95 TYR A C 1
ATOM 782 O O . TYR A 1 95 ? -1.355 -24.141 3.662 1 96.81 95 TYR A O 1
ATOM 790 N N . TYR A 1 96 ? -3.576 -23.734 3.711 1 97.31 96 TYR A N 1
ATOM 791 C CA . TYR A 1 96 ? -3.371 -22.312 3.977 1 97.31 96 TYR A CA 1
ATOM 792 C C . TYR A 1 96 ? -2.693 -22.094 5.324 1 97.31 96 TYR A C 1
ATOM 794 O O . TYR A 1 96 ? -1.79 -21.266 5.449 1 97.31 96 TYR A O 1
ATOM 802 N N . SER A 1 97 ? -3.135 -22.844 6.293 1 97.12 97 SER A N 1
ATOM 803 C CA . SER A 1 97 ? -2.523 -22.766 7.613 1 97.12 97 SER A CA 1
ATOM 804 C C . SER A 1 97 ? -1.046 -23.141 7.562 1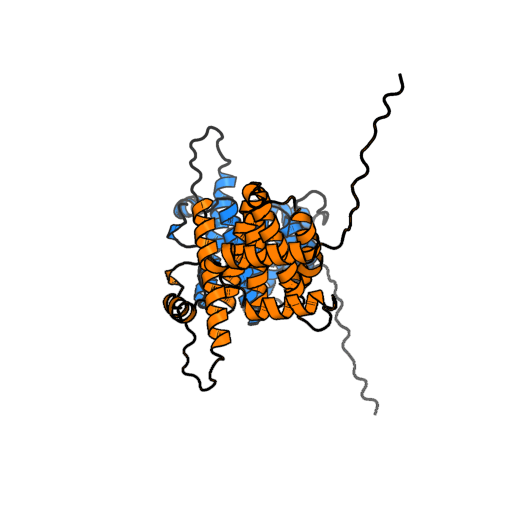 97.12 97 SER A C 1
ATOM 806 O O . SER A 1 97 ? -0.212 -22.484 8.195 1 97.12 97 SER A O 1
ATOM 808 N N . ASN A 1 98 ? -0.734 -24.156 6.797 1 95.94 98 ASN A N 1
ATOM 809 C CA . ASN A 1 98 ? 0.665 -24.516 6.602 1 95.94 98 ASN A CA 1
ATOM 810 C C . ASN A 1 98 ? 1.45 -23.391 5.93 1 95.94 98 ASN A C 1
ATOM 812 O O . ASN A 1 98 ? 2.586 -23.109 6.312 1 95.94 98 ASN A O 1
ATOM 816 N N . ALA A 1 99 ? 0.849 -22.734 4.93 1 98.06 99 ALA A N 1
ATOM 817 C CA . ALA A 1 99 ? 1.496 -21.641 4.211 1 98.06 99 ALA A CA 1
ATOM 818 C C . ALA A 1 99 ? 1.8 -20.469 5.148 1 98.06 99 ALA A C 1
ATOM 820 O O . ALA A 1 99 ? 2.846 -19.828 5.031 1 98.06 99 ALA A O 1
ATOM 821 N N . THR A 1 100 ? 0.908 -20.172 6.141 1 97.19 100 THR A N 1
ATOM 822 C CA . THR A 1 100 ? 1.018 -19.016 7.008 1 97.19 100 THR A CA 1
ATOM 823 C C . THR A 1 100 ? 2.219 -19.141 7.938 1 97.19 100 THR A C 1
ATOM 825 O O . THR A 1 100 ? 2.725 -18.141 8.453 1 97.19 100 THR A O 1
ATOM 828 N N . ARG A 1 101 ? 2.732 -20.391 8.117 1 96.12 101 ARG A N 1
ATOM 829 C CA . ARG A 1 101 ? 3.941 -20.594 8.906 1 96.12 101 ARG A CA 1
ATOM 830 C C . ARG A 1 101 ? 5.152 -19.953 8.234 1 96.12 101 ARG A C 1
ATOM 832 O O . ARG A 1 101 ? 6.137 -19.641 8.898 1 96.12 101 ARG A O 1
ATOM 839 N N . TYR A 1 102 ? 5.023 -19.75 6.91 1 97 102 TYR A N 1
ATOM 840 C CA . TYR A 1 102 ? 6.168 -19.266 6.148 1 97 102 TYR A CA 1
ATOM 841 C C . TYR A 1 102 ? 5.922 -17.844 5.641 1 97 102 TYR A C 1
ATOM 843 O O . TYR A 1 102 ? 6.82 -17.219 5.074 1 97 102 TYR A O 1
ATOM 851 N N . VAL A 1 103 ? 4.758 -17.266 5.859 1 97.94 103 VAL A N 1
ATOM 852 C CA . VAL A 1 103 ? 4.301 -16.078 5.152 1 97.94 103 VAL A CA 1
ATOM 853 C C . VAL A 1 103 ? 5.176 -14.891 5.531 1 97.94 103 VAL A C 1
ATOM 855 O O . VAL A 1 103 ? 5.586 -14.109 4.664 1 97.94 103 VAL A O 1
ATOM 858 N N . ASP A 1 104 ? 5.5 -14.727 6.797 1 97.12 104 ASP A N 1
ATOM 859 C CA . ASP A 1 104 ? 6.285 -13.578 7.25 1 97.12 104 ASP A CA 1
ATOM 860 C C . ASP A 1 104 ? 7.66 -13.562 6.586 1 97.12 104 ASP A C 1
ATOM 862 O O . ASP A 1 104 ? 8.094 -12.531 6.07 1 97.12 104 ASP A O 1
ATOM 866 N N . GLU A 1 105 ? 8.32 -14.68 6.578 1 97.62 105 GLU A N 1
ATOM 867 C CA . GLU A 1 105 ? 9.641 -14.773 5.965 1 97.62 105 GLU A CA 1
ATOM 868 C C . GLU A 1 105 ? 9.555 -14.656 4.445 1 97.62 105 GLU A C 1
ATOM 870 O O . GLU A 1 105 ? 10.414 -14.039 3.814 1 97.62 105 GLU A O 1
ATOM 875 N N . ALA A 1 106 ? 8.531 -15.258 3.891 1 97.94 106 ALA A N 1
ATOM 876 C CA . ALA A 1 106 ? 8.352 -15.227 2.441 1 97.94 106 ALA A CA 1
ATOM 877 C C . ALA A 1 106 ? 8.164 -13.797 1.941 1 97.94 106 ALA A C 1
ATOM 879 O O . ALA A 1 106 ? 8.711 -13.422 0.902 1 97.94 106 ALA A O 1
ATOM 880 N N . LEU A 1 107 ? 7.457 -12.969 2.709 1 97.69 107 LEU A N 1
ATOM 881 C CA . LEU A 1 107 ? 7.148 -11.602 2.297 1 97.69 107 LEU A CA 1
ATOM 882 C C . LEU A 1 107 ? 8.344 -10.68 2.52 1 97.69 107 LEU A C 1
ATOM 884 O O . LEU A 1 107 ? 8.375 -9.562 2.012 1 97.69 107 LEU A O 1
ATOM 888 N N . GLN A 1 108 ? 9.312 -11.219 3.174 1 96.94 108 GLN A N 1
ATOM 889 C CA . GLN A 1 108 ? 10.516 -10.43 3.414 1 96.94 108 GLN A CA 1
ATOM 890 C C . GLN A 1 108 ? 11.57 -10.695 2.348 1 96.94 108 GLN A C 1
ATOM 892 O O . GLN A 1 108 ? 12.57 -9.984 2.262 1 96.94 108 GLN A O 1
ATOM 897 N N . VAL A 1 109 ? 11.383 -11.789 1.584 1 96.69 109 VAL A N 1
ATOM 898 C CA . VAL A 1 109 ? 12.281 -12.047 0.465 1 96.69 109 VAL A CA 1
ATOM 899 C C . VAL A 1 109 ? 12.07 -10.992 -0.62 1 96.69 109 VAL A C 1
ATOM 901 O O . VAL A 1 109 ? 10.984 -10.891 -1.197 1 96.69 109 VAL A O 1
ATOM 904 N N . PRO A 1 110 ? 13.062 -10.156 -0.879 1 95.62 110 PRO A N 1
ATOM 905 C CA . PRO A 1 110 ? 12.859 -9.07 -1.844 1 95.62 110 PRO A CA 1
ATOM 906 C C . PRO A 1 110 ? 12.789 -9.57 -3.285 1 95.62 110 PRO A C 1
ATOM 908 O O . PRO A 1 110 ? 13.125 -10.719 -3.559 1 95.62 110 PRO A O 1
ATOM 911 N N . GLY A 1 111 ? 12.281 -8.758 -4.133 1 96.56 111 GLY A N 1
ATOM 912 C CA . GLY A 1 111 ? 12.32 -9.023 -5.562 1 96.56 111 GLY A CA 1
ATOM 913 C C . GLY A 1 111 ? 11.102 -9.781 -6.062 1 96.56 111 GLY A C 1
ATOM 914 O O . GLY A 1 111 ? 10 -9.594 -5.551 1 96.56 111 GLY A O 1
ATOM 915 N N . LEU A 1 112 ? 11.289 -10.539 -7.051 1 96.94 112 LEU A N 1
ATOM 916 C CA . LEU A 1 112 ? 10.227 -11.234 -7.773 1 96.94 112 LEU A CA 1
ATOM 917 C C . LEU A 1 112 ? 9.438 -12.141 -6.84 1 96.94 112 LEU A C 1
ATOM 919 O O . LEU A 1 112 ? 8.211 -12.242 -6.949 1 96.94 112 LEU A O 1
ATOM 923 N N . GLU A 1 113 ? 10.164 -12.758 -5.965 1 98.19 113 GLU A N 1
ATOM 924 C CA . GLU A 1 113 ? 9.547 -13.75 -5.094 1 98.19 113 GLU A CA 1
ATOM 925 C C . GLU A 1 113 ? 8.516 -13.109 -4.168 1 98.19 113 GLU A C 1
ATOM 927 O O . GLU A 1 113 ? 7.504 -13.734 -3.834 1 98.19 113 GLU A O 1
ATOM 932 N N . ARG A 1 114 ? 8.766 -11.906 -3.75 1 98.5 114 ARG A N 1
ATOM 933 C CA . ARG A 1 114 ? 7.801 -11.195 -2.916 1 98.5 114 ARG A CA 1
ATOM 934 C C . ARG A 1 114 ? 6.496 -10.953 -3.668 1 98.5 114 ARG A C 1
ATOM 936 O O . ARG A 1 114 ? 5.41 -11.172 -3.125 1 98.5 114 ARG A O 1
ATOM 943 N N . ILE A 1 115 ? 6.605 -10.5 -4.906 1 98.81 115 ILE A N 1
ATOM 944 C CA . 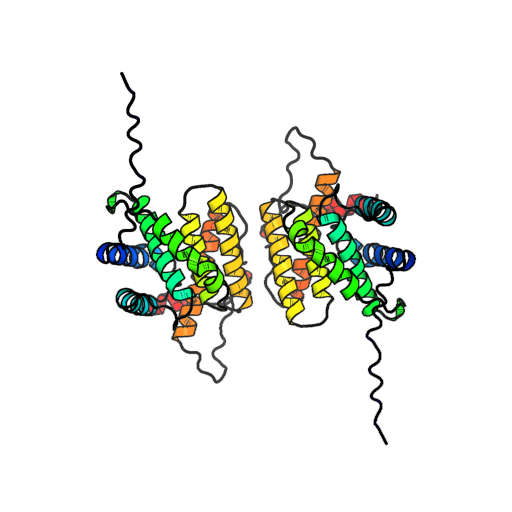ILE A 1 115 ? 5.43 -10.242 -5.727 1 98.81 115 ILE A CA 1
ATOM 945 C C . ILE A 1 115 ? 4.668 -11.547 -5.953 1 98.81 115 ILE A C 1
ATOM 947 O O . ILE A 1 115 ? 3.441 -11.586 -5.84 1 98.81 115 ILE A O 1
ATOM 951 N N . GLN A 1 116 ? 5.422 -12.586 -6.227 1 98.88 116 GLN A N 1
ATOM 952 C CA . GLN A 1 116 ? 4.812 -13.891 -6.43 1 98.88 116 GLN A CA 1
ATOM 953 C C . GLN A 1 116 ? 4.051 -14.344 -5.184 1 98.88 116 GLN A C 1
ATOM 955 O O . GLN A 1 116 ? 2.938 -14.867 -5.285 1 98.88 116 GLN A O 1
ATOM 960 N N . SER A 1 117 ? 4.648 -14.172 -4.039 1 98.88 117 SER A N 1
ATOM 961 C CA . SER A 1 117 ? 4 -14.523 -2.779 1 98.88 117 SER A CA 1
ATOM 962 C C . SER A 1 117 ? 2.721 -13.719 -2.574 1 98.88 117 SER A C 1
ATOM 964 O O . SER A 1 117 ? 1.692 -14.266 -2.174 1 98.88 117 SER A O 1
ATOM 966 N N . LEU A 1 118 ? 2.777 -12.438 -2.871 1 98.75 118 LEU A N 1
ATOM 967 C CA . LEU A 1 118 ? 1.617 -11.562 -2.734 1 98.75 118 LEU A CA 1
ATOM 968 C C . LEU A 1 118 ? 0.503 -11.984 -3.686 1 98.75 118 LEU A C 1
ATOM 970 O O . LEU A 1 118 ? -0.67 -12.008 -3.305 1 98.75 118 LEU A O 1
ATOM 974 N N . LEU A 1 119 ? 0.854 -12.328 -4.879 1 98.81 119 LEU A N 1
ATOM 975 C CA . LEU A 1 119 ? -0.139 -12.727 -5.867 1 98.81 119 LEU A CA 1
ATOM 976 C C . LEU A 1 119 ? -0.824 -14.031 -5.453 1 98.81 119 LEU A C 1
ATOM 978 O O . LEU A 1 119 ? -2.035 -14.18 -5.629 1 98.81 119 LEU A O 1
ATOM 982 N N . LEU A 1 120 ? -0.021 -14.93 -4.91 1 98.75 120 LEU A N 1
ATOM 983 C CA . LEU A 1 120 ? -0.613 -16.172 -4.422 1 98.75 120 LEU A CA 1
ATOM 984 C C . LEU A 1 120 ? -1.588 -15.891 -3.279 1 98.75 120 LEU A C 1
ATOM 986 O O . LEU A 1 120 ? -2.678 -16.469 -3.236 1 98.75 120 LEU A O 1
ATOM 990 N N . LEU A 1 121 ? -1.202 -15.047 -2.418 1 98.06 121 LEU A N 1
ATOM 991 C CA . LEU A 1 121 ? -2.076 -14.656 -1.32 1 98.06 121 LEU A CA 1
ATOM 992 C C . LEU A 1 121 ? -3.367 -14.039 -1.848 1 98.06 121 LEU A C 1
ATOM 994 O O . LEU A 1 121 ? -4.461 -14.406 -1.41 1 98.06 121 LEU A O 1
ATOM 998 N N . ALA A 1 122 ? -3.232 -13.164 -2.775 1 97.75 122 ALA A N 1
ATOM 999 C CA . ALA A 1 122 ? -4.395 -12.5 -3.355 1 97.75 122 ALA A CA 1
ATOM 1000 C C . ALA A 1 122 ? -5.324 -13.5 -4.031 1 97.75 122 ALA A C 1
ATOM 1002 O O . ALA A 1 122 ? -6.543 -13.453 -3.842 1 97.75 122 ALA A O 1
ATOM 1003 N N . LEU A 1 123 ? -4.766 -14.414 -4.75 1 97.69 123 LEU A N 1
ATOM 1004 C CA . LEU A 1 123 ? -5.551 -15.414 -5.473 1 97.69 123 LEU A CA 1
ATOM 1005 C C . LEU A 1 123 ? -6.352 -16.281 -4.504 1 97.69 123 LEU A C 1
ATOM 1007 O O . LEU A 1 123 ? -7.516 -16.594 -4.766 1 97.69 123 LEU A O 1
ATOM 1011 N N . TYR A 1 124 ? -5.719 -16.641 -3.414 1 97.38 124 TYR A N 1
ATOM 1012 C CA . TYR A 1 124 ? -6.434 -17.453 -2.428 1 97.38 124 TYR A CA 1
ATOM 1013 C C . TYR A 1 124 ? -7.566 -16.656 -1.794 1 97.38 124 TYR A C 1
ATOM 1015 O O . TYR A 1 124 ? -8.695 -17.141 -1.681 1 97.38 124 TYR A O 1
ATOM 1023 N N . ILE A 1 125 ? -7.246 -15.438 -1.442 1 94.81 125 ILE A N 1
ATOM 1024 C CA . ILE A 1 125 ? -8.195 -14.578 -0.745 1 94.81 125 ILE A CA 1
ATOM 1025 C C . ILE A 1 125 ? -9.391 -14.289 -1.651 1 94.81 125 ILE A C 1
ATOM 1027 O O . ILE A 1 125 ? -10.539 -14.312 -1.202 1 94.81 125 ILE A O 1
ATOM 1031 N N . LEU A 1 126 ? -9.172 -14.078 -2.875 1 94.06 126 LEU A N 1
ATOM 1032 C CA . LEU A 1 126 ? -10.219 -13.734 -3.832 1 94.06 126 LEU A CA 1
ATOM 1033 C C . LEU A 1 126 ? -11.156 -14.914 -4.059 1 94.06 126 LEU A C 1
ATOM 1035 O O . LEU A 1 126 ? -12.297 -14.734 -4.492 1 94.06 126 LEU A O 1
ATOM 1039 N N . ARG A 1 127 ? -10.688 -16.094 -3.787 1 92.12 127 ARG A N 1
ATOM 1040 C CA . ARG A 1 127 ? -11.492 -17.297 -4.012 1 92.12 127 ARG A CA 1
ATOM 1041 C C . ARG A 1 127 ? -12.148 -17.766 -2.715 1 92.12 127 ARG A C 1
ATOM 1043 O O . ARG A 1 127 ? -12.867 -18.766 -2.705 1 92.12 127 ARG A O 1
ATOM 1050 N N . THR A 1 128 ? -11.797 -17.141 -1.697 1 90.12 128 THR A N 1
ATOM 1051 C CA . THR A 1 128 ? -12.438 -17.422 -0.417 1 90.12 128 THR A CA 1
ATOM 1052 C C . THR A 1 128 ? -13.688 -16.562 -0.243 1 90.12 128 THR A C 1
ATOM 1054 O O . THR A 1 128 ? -13.625 -15.336 -0.391 1 90.12 128 THR A O 1
ATOM 1057 N N . PRO A 1 129 ? -14.812 -17.156 -0.055 1 80.81 129 PRO A N 1
ATOM 1058 C CA . PRO A 1 129 ? -16.062 -16.391 0.053 1 80.81 129 PRO A CA 1
ATOM 1059 C C . PRO A 1 129 ? -16.031 -15.391 1.207 1 80.81 129 PRO A C 1
ATOM 1061 O O . PRO A 1 129 ? -15.453 -15.664 2.258 1 80.81 129 PRO A O 1
ATOM 1064 N N . GLY A 1 130 ? -16.594 -14.164 1.055 1 77.94 130 GLY A N 1
ATOM 1065 C CA . GLY A 1 130 ? -16.75 -13.133 2.068 1 77.94 130 GLY A CA 1
ATOM 1066 C C . GLY A 1 130 ? -16.266 -11.766 1.605 1 77.94 130 GLY A C 1
ATOM 1067 O O . GLY A 1 130 ? -15.289 -11.664 0.86 1 77.94 130 GLY A O 1
ATOM 1068 N N . SER A 1 131 ? -17 -10.672 1.864 1 64.5 131 SER A N 1
ATOM 1069 C CA . SER A 1 131 ? -16.734 -9.297 1.456 1 64.5 131 SER A CA 1
ATOM 1070 C C . SER A 1 131 ? -15.375 -8.82 1.955 1 64.5 131 SER A C 1
ATOM 1072 O O . SER A 1 131 ? -14.625 -8.172 1.216 1 64.5 131 SER A O 1
ATOM 1074 N N . ILE A 1 132 ? -15.047 -9.18 3.129 1 71.06 132 ILE A N 1
ATOM 1075 C CA . ILE A 1 132 ? -13.797 -8.758 3.766 1 71.06 132 ILE A CA 1
ATOM 1076 C C . ILE A 1 132 ? -12.609 -9.328 2.994 1 71.06 132 ILE A C 1
ATOM 1078 O O . ILE A 1 132 ? -11.586 -8.648 2.836 1 71.06 132 ILE A O 1
ATOM 1082 N N . SER A 1 133 ? -12.906 -10.398 2.348 1 73.31 133 SER A N 1
ATOM 1083 C CA . SER A 1 133 ? -11.836 -11.055 1.594 1 73.31 133 SER A CA 1
ATOM 1084 C C . SER A 1 133 ? -11.539 -10.305 0.3 1 73.31 133 SER A C 1
ATOM 1086 O O . SER A 1 133 ? -10.375 -10.117 -0.059 1 73.31 133 SER A O 1
ATOM 1088 N N . ASN A 1 134 ? -12.539 -9.688 -0.24 1 82.38 134 ASN A N 1
ATOM 1089 C CA . ASN A 1 134 ? -12.344 -9 -1.513 1 82.38 134 ASN A CA 1
ATOM 1090 C C . ASN A 1 134 ? -11.578 -7.691 -1.334 1 82.38 134 ASN A C 1
ATOM 1092 O O . ASN A 1 134 ? -10.719 -7.355 -2.146 1 82.38 134 ASN A O 1
ATOM 1096 N N . LEU A 1 135 ? -11.883 -7.055 -0.266 1 84.94 135 LEU A N 1
ATOM 1097 C CA . LEU A 1 135 ? -11.172 -5.812 0.016 1 84.94 135 LEU A CA 1
ATOM 1098 C C . LEU A 1 135 ? -9.695 -6.086 0.303 1 84.94 135 LEU A C 1
ATOM 1100 O O . LEU A 1 135 ? -8.82 -5.379 -0.198 1 84.94 135 LEU A O 1
ATOM 1104 N N . GLY A 1 136 ? -9.5 -7.09 1.062 1 92.38 136 GLY A N 1
ATOM 1105 C CA . GLY A 1 136 ? -8.125 -7.5 1.328 1 92.38 136 GLY A CA 1
ATOM 1106 C C . GLY A 1 136 ? -7.352 -7.848 0.071 1 92.38 136 GLY A C 1
ATOM 1107 O O . GLY A 1 136 ? -6.199 -7.445 -0.085 1 92.38 136 GLY A O 1
ATOM 1108 N N . GLY A 1 137 ? -8.023 -8.586 -0.839 1 96.12 137 GLY A N 1
ATOM 1109 C CA . GLY A 1 137 ? -7.395 -8.93 -2.105 1 96.12 137 GLY A CA 1
ATOM 1110 C C . GLY A 1 137 ? -7 -7.715 -2.926 1 96.12 137 GLY A C 1
ATOM 1111 O O . GLY A 1 137 ? -5.91 -7.676 -3.5 1 96.12 137 GLY A O 1
ATOM 1112 N N . TRP A 1 138 ? -7.898 -6.691 -2.936 1 97.25 138 TRP A N 1
ATOM 1113 C CA . TRP A 1 138 ? -7.637 -5.453 -3.658 1 97.25 138 TRP A CA 1
ATOM 1114 C C . TRP A 1 138 ? -6.395 -4.754 -3.113 1 97.25 138 TRP A C 1
ATOM 1116 O O . TRP A 1 138 ? -5.562 -4.27 -3.881 1 97.25 138 TRP A O 1
ATOM 1126 N N . HIS A 1 139 ? -6.262 -4.75 -1.837 1 96.75 139 HIS A N 1
ATOM 1127 C CA . HIS A 1 139 ? -5.105 -4.117 -1.211 1 96.75 139 HIS A CA 1
ATOM 1128 C C . HIS A 1 139 ? -3.826 -4.895 -1.5 1 96.75 139 HIS A C 1
ATOM 1130 O O . HIS A 1 139 ? -2.795 -4.301 -1.824 1 96.75 139 HIS A O 1
ATOM 1136 N N . ILE A 1 140 ? -3.838 -6.152 -1.425 1 97.62 140 ILE A N 1
ATOM 1137 C CA . ILE A 1 140 ? -2.66 -6.988 -1.629 1 97.62 140 ILE A CA 1
ATOM 1138 C C . ILE A 1 140 ? -2.168 -6.844 -3.066 1 97.62 140 ILE A C 1
ATOM 1140 O O . ILE A 1 140 ? -0.967 -6.699 -3.307 1 97.62 140 ILE A O 1
ATOM 1144 N N . ILE A 1 141 ? -3.094 -6.859 -3.951 1 98.31 141 ILE A N 1
ATOM 1145 C CA . ILE A 1 141 ? -2.734 -6.734 -5.359 1 98.31 141 ILE A CA 1
ATOM 1146 C C . ILE A 1 141 ? -2.133 -5.355 -5.617 1 98.31 141 ILE A C 1
ATOM 1148 O O . ILE A 1 141 ? -1.135 -5.23 -6.332 1 98.31 141 ILE A O 1
ATOM 1152 N N . GLY A 1 142 ? -2.801 -4.344 -5.066 1 98.12 142 GLY A N 1
ATOM 1153 C CA . GLY A 1 142 ? -2.24 -3.008 -5.188 1 98.12 142 GLY A CA 1
ATOM 1154 C C . GLY A 1 142 ? -0.807 -2.914 -4.699 1 98.12 142 GLY A C 1
ATOM 1155 O O . GLY A 1 142 ? 0.035 -2.285 -5.344 1 98.12 142 GLY A O 1
ATOM 1156 N N . PHE A 1 143 ? -0.553 -3.533 -3.596 1 97.56 143 PHE A N 1
ATOM 1157 C CA . PHE A 1 143 ? 0.795 -3.574 -3.041 1 97.56 143 PHE A CA 1
ATOM 1158 C C . PHE A 1 143 ? 1.747 -4.301 -3.982 1 97.56 143 PHE A C 1
ATOM 1160 O O . PHE A 1 143 ? 2.881 -3.861 -4.188 1 97.56 143 PHE A O 1
ATOM 1167 N N . ALA A 1 144 ? 1.307 -5.41 -4.523 1 98.69 144 ALA A N 1
ATOM 1168 C CA . ALA A 1 144 ? 2.133 -6.18 -5.453 1 98.69 144 ALA A CA 1
ATOM 1169 C C . ALA A 1 144 ? 2.506 -5.348 -6.676 1 98.69 144 ALA A C 1
ATOM 1171 O O . ALA A 1 144 ? 3.668 -5.32 -7.086 1 98.69 144 ALA A O 1
ATOM 1172 N N . VAL A 1 145 ? 1.532 -4.637 -7.234 1 98.62 145 VAL A N 1
ATOM 1173 C CA . VAL A 1 145 ? 1.756 -3.822 -8.422 1 98.62 145 VAL A CA 1
ATOM 1174 C C . VAL A 1 145 ? 2.699 -2.67 -8.094 1 98.62 145 VAL A C 1
ATOM 1176 O O . VAL A 1 145 ? 3.635 -2.387 -8.844 1 98.62 145 VAL A O 1
ATOM 1179 N N . ARG A 1 146 ? 2.436 -2.031 -7.008 1 97.75 146 ARG A N 1
ATOM 1180 C CA . ARG A 1 146 ? 3.275 -0.903 -6.617 1 97.75 146 ARG A CA 1
ATOM 1181 C C . ARG A 1 146 ? 4.715 -1.349 -6.375 1 97.75 146 ARG A C 1
ATOM 1183 O O . ARG A 1 146 ? 5.656 -0.643 -6.738 1 97.75 146 ARG A O 1
ATOM 1190 N N . TYR A 1 147 ? 4.918 -2.5 -5.789 1 97.81 147 TYR A N 1
ATOM 1191 C CA . TYR A 1 147 ? 6.254 -3.051 -5.59 1 97.81 147 TYR A CA 1
ATOM 1192 C C . TYR A 1 147 ? 6.91 -3.383 -6.926 1 97.81 147 TYR A C 1
ATOM 1194 O O . TYR A 1 147 ? 8.109 -3.16 -7.105 1 97.81 147 TYR A O 1
ATOM 1202 N N . ALA A 1 148 ? 6.145 -3.949 -7.824 1 97.94 148 ALA A N 1
ATOM 1203 C CA . ALA A 1 148 ? 6.664 -4.23 -9.164 1 97.94 148 ALA A CA 1
ATOM 1204 C C . ALA A 1 148 ? 7.156 -2.955 -9.836 1 97.94 148 ALA A C 1
ATOM 1206 O O . ALA A 1 148 ? 8.203 -2.957 -10.5 1 97.94 148 ALA A O 1
ATOM 1207 N N . VAL A 1 149 ? 6.422 -1.862 -9.664 1 97 149 VAL A N 1
ATOM 1208 C CA . VAL A 1 149 ? 6.793 -0.563 -10.219 1 97 149 VAL A CA 1
ATOM 1209 C C . VAL A 1 149 ? 8.086 -0.072 -9.562 1 97 149 VAL A C 1
ATOM 1211 O O . VAL A 1 149 ? 8.961 0.469 -10.234 1 97 149 VAL A O 1
ATOM 1214 N N . GLU A 1 150 ? 8.148 -0.264 -8.25 1 95.94 150 GLU A N 1
ATOM 1215 C CA . GLU A 1 150 ? 9.367 0.094 -7.531 1 95.94 150 GLU A CA 1
ATOM 1216 C C . GLU A 1 150 ? 10.586 -0.61 -8.125 1 95.94 150 GLU A C 1
ATOM 1218 O O . GLU A 1 150 ? 11.672 -0.028 -8.203 1 95.94 150 GLU A O 1
ATOM 1223 N N . LEU A 1 151 ? 10.445 -1.863 -8.578 1 95.31 151 LEU A N 1
ATOM 1224 C CA . LEU A 1 151 ? 11.523 -2.66 -9.156 1 95.31 151 LEU A CA 1
ATOM 1225 C C . LEU A 1 151 ? 11.734 -2.305 -10.617 1 95.31 151 LEU A C 1
ATOM 1227 O O . LEU A 1 151 ? 12.602 -2.873 -11.281 1 95.31 151 LEU A O 1
ATOM 1231 N N . GLY A 1 152 ? 10.883 -1.443 -11.148 1 95.25 152 GLY A N 1
ATOM 1232 C CA . GLY A 1 152 ? 11.023 -1.006 -12.531 1 95.25 152 GLY A CA 1
ATOM 1233 C C . GLY A 1 152 ? 10.477 -2.002 -13.531 1 95.25 152 GLY A C 1
ATOM 1234 O O . GLY A 1 152 ? 10.82 -1.962 -14.711 1 95.25 152 GLY A O 1
ATOM 1235 N N . MET A 1 153 ? 9.609 -2.891 -13.156 1 94.81 153 MET A N 1
ATOM 1236 C CA . MET A 1 153 ? 9.172 -3.988 -14.016 1 94.81 153 MET A CA 1
ATOM 1237 C C . MET A 1 153 ? 8.188 -3.492 -15.07 1 94.81 153 MET A C 1
ATOM 1239 O O . MET A 1 153 ? 7.914 -4.195 -16.047 1 94.81 153 MET A O 1
ATOM 1243 N N . HIS A 1 154 ? 7.629 -2.297 -14.898 1 94.69 154 HIS A N 1
ATOM 1244 C CA . HIS A 1 154 ? 6.672 -1.716 -15.836 1 94.69 154 HIS A CA 1
ATOM 1245 C C . HIS A 1 154 ? 7.379 -1.051 -17.016 1 94.69 154 HIS A C 1
ATOM 1247 O O . HIS A 1 154 ? 6.73 -0.557 -17.938 1 94.69 154 HIS A O 1
ATOM 1253 N N . ARG A 1 155 ? 8.711 -1.112 -16.891 1 91.75 155 ARG A N 1
ATOM 1254 C CA . ARG A 1 155 ? 9.531 -0.503 -17.938 1 91.75 155 ARG A CA 1
ATOM 1255 C C . ARG A 1 155 ? 10.266 -1.565 -18.75 1 91.75 155 ARG A C 1
ATOM 1257 O O . ARG A 1 155 ? 10.656 -2.604 -18.203 1 91.75 155 ARG A O 1
ATOM 1264 N N . ASN A 1 156 ? 10.516 -1.289 -19.984 1 82.19 156 ASN A N 1
ATOM 1265 C CA . ASN A 1 156 ? 11.297 -2.184 -20.844 1 82.19 156 ASN A CA 1
ATOM 1266 C C . ASN A 1 156 ? 12.773 -2.16 -20.484 1 82.19 156 ASN A C 1
ATOM 1268 O O . ASN A 1 156 ? 13.328 -1.101 -20.188 1 82.19 156 ASN A O 1
ATOM 1272 N N . ILE A 1 157 ? 13.305 -3.35 -20.297 1 68.31 157 ILE A N 1
ATOM 1273 C CA . ILE A 1 157 ? 14.75 -3.455 -20.078 1 68.31 157 ILE A CA 1
ATOM 1274 C C . ILE A 1 157 ? 15.492 -3.16 -21.375 1 68.31 157 ILE A C 1
ATOM 1276 O O . ILE A 1 157 ? 15.203 -3.766 -22.406 1 68.31 157 ILE A O 1
ATOM 1280 N N . LYS A 1 158 ? 15.977 -1.941 -21.625 1 56.47 158 LYS A N 1
ATOM 1281 C CA . LYS A 1 158 ? 16.797 -1.674 -22.797 1 56.47 158 LYS A CA 1
ATOM 1282 C C . LYS A 1 158 ? 18.047 -2.551 -22.812 1 56.47 158 LYS A C 1
ATOM 1284 O O . LYS A 1 158 ? 18.734 -2.664 -21.797 1 56.47 158 LYS A O 1
ATOM 1289 N N . CYS A 1 159 ? 17.906 -3.664 -23.406 1 49.56 159 CYS A N 1
ATOM 1290 C CA . CYS A 1 159 ? 18.953 -4.648 -23.656 1 49.56 159 CYS A CA 1
ATOM 1291 C C . CYS A 1 159 ? 20.312 -3.975 -23.828 1 49.56 159 CYS A C 1
ATOM 1293 O O . CYS A 1 159 ? 21.328 -4.648 -24.047 1 49.56 159 CYS A O 1
ATOM 1295 N N . GLY A 1 160 ? 20.391 -2.707 -24.141 1 45.75 160 GLY A N 1
ATOM 1296 C CA . GLY A 1 160 ? 21.688 -2.393 -24.734 1 45.75 160 GLY A CA 1
ATOM 1297 C C . GLY A 1 160 ? 22.828 -2.547 -23.75 1 45.75 160 GLY A C 1
ATOM 1298 O O . GLY A 1 160 ? 23.984 -2.221 -24.078 1 45.75 160 GLY A O 1
ATOM 1299 N N . GLY A 1 161 ? 22.703 -2.521 -22.484 1 45.69 161 GLY A N 1
ATOM 1300 C CA . GLY A 1 161 ? 24.031 -2.609 -21.906 1 45.69 161 GLY A CA 1
ATOM 1301 C C . GLY A 1 161 ? 24.625 -3.998 -22 1 45.69 161 GLY A C 1
ATOM 1302 O O . GLY A 1 161 ? 23.969 -4.938 -22.438 1 45.69 161 GLY A O 1
ATOM 1303 N N . PRO A 1 162 ? 26.062 -4.129 -21.875 1 47.78 162 PRO A N 1
ATOM 1304 C CA . PRO A 1 162 ? 26.875 -5.332 -22.109 1 47.78 162 PRO A CA 1
ATOM 1305 C C . PRO A 1 162 ? 26.297 -6.57 -21.438 1 47.78 162 PRO A C 1
ATOM 1307 O O . PRO A 1 162 ? 26.781 -7.684 -21.641 1 47.78 162 PRO A O 1
ATOM 1310 N N . ARG A 1 163 ? 25.719 -6.387 -20.312 1 48.53 163 ARG A N 1
ATOM 1311 C CA . ARG A 1 163 ? 25.5 -7.648 -19.609 1 48.53 163 ARG A CA 1
ATOM 1312 C C . ARG A 1 163 ? 24.219 -8.32 -20.094 1 48.53 163 ARG A C 1
ATOM 1314 O O . ARG A 1 163 ? 23.141 -7.73 -20.031 1 48.53 163 ARG A O 1
ATOM 1321 N N . ALA A 1 164 ? 24.266 -9.125 -20.984 1 52.12 164 ALA A N 1
ATOM 1322 C CA . ALA A 1 164 ? 23.281 -10.07 -21.516 1 52.12 164 ALA A CA 1
ATOM 1323 C C . ALA A 1 164 ? 22.328 -10.531 -20.422 1 52.12 164 ALA A C 1
ATOM 1325 O O . ALA A 1 164 ? 22.734 -11.258 -19.5 1 52.12 164 ALA A O 1
ATOM 1326 N N . GLN A 1 165 ? 21.219 -9.773 -20.031 1 65.5 165 GLN A N 1
ATOM 1327 C CA . GLN A 1 165 ? 20.344 -10.312 -19 1 65.5 165 GLN A CA 1
ATOM 1328 C C . GLN A 1 165 ? 19.812 -11.688 -19.391 1 65.5 165 GLN A C 1
ATOM 1330 O O . GLN A 1 165 ? 19.625 -11.969 -20.578 1 65.5 165 GLN A O 1
ATOM 1335 N N . ASP A 1 166 ? 19.938 -12.68 -18.484 1 82.62 166 ASP A N 1
ATOM 1336 C CA . ASP A 1 166 ? 19.422 -14.039 -18.562 1 82.62 166 ASP A CA 1
ATOM 1337 C C . ASP A 1 166 ? 17.984 -14.047 -19.094 1 82.62 166 ASP A C 1
ATOM 1339 O O . ASP A 1 166 ? 17.094 -13.43 -18.5 1 82.62 166 ASP A O 1
ATOM 1343 N N . PRO A 1 167 ? 17.859 -14.461 -20.344 1 83.94 167 PRO A N 1
ATOM 1344 C CA . PRO A 1 167 ? 16.531 -14.484 -20.953 1 83.94 167 PRO A CA 1
ATOM 1345 C C . PRO A 1 167 ? 15.453 -15.039 -20.016 1 83.94 167 PRO A C 1
ATOM 1347 O O . PRO A 1 167 ? 14.305 -14.602 -20.078 1 83.94 167 PRO A O 1
ATOM 1350 N N . TYR A 1 168 ? 15.836 -15.992 -19.266 1 88 168 TYR A N 1
ATOM 1351 C CA . TYR A 1 168 ? 14.898 -16.562 -18.312 1 88 168 TYR A CA 1
ATOM 1352 C C . TYR A 1 168 ? 14.422 -15.516 -17.312 1 88 168 TYR A C 1
ATOM 1354 O O . TYR A 1 168 ? 13.227 -15.414 -17.031 1 88 168 TYR A O 1
ATOM 1362 N N . ARG A 1 169 ? 15.297 -14.766 -16.828 1 89.38 169 ARG A N 1
ATOM 1363 C CA . ARG A 1 169 ? 14.977 -13.742 -15.844 1 89.38 169 ARG A CA 1
ATOM 1364 C C . ARG A 1 169 ? 14.07 -12.672 -16.438 1 89.38 169 ARG A C 1
ATOM 1366 O O . ARG A 1 169 ? 13.156 -12.18 -15.773 1 89.38 169 ARG A O 1
ATOM 1373 N N . ILE A 1 170 ? 14.336 -12.359 -17.594 1 88.88 170 ILE A N 1
ATOM 1374 C CA . ILE A 1 170 ? 13.539 -11.352 -18.281 1 88.88 170 ILE A CA 1
ATOM 1375 C C . ILE A 1 170 ? 12.117 -11.859 -18.469 1 88.88 170 ILE A C 1
ATOM 1377 O O . ILE A 1 170 ? 11.148 -11.133 -18.234 1 88.88 170 ILE A O 1
ATOM 1381 N N . GLU A 1 171 ? 12.062 -13.062 -18.875 1 90.75 171 GLU A N 1
ATOM 1382 C CA . GLU A 1 171 ? 10.75 -13.648 -19.156 1 90.75 171 GLU A CA 1
ATOM 1383 C C . GLU A 1 171 ? 9.914 -13.766 -17.891 1 90.75 171 GLU A C 1
ATOM 1385 O O . GLU A 1 171 ? 8.742 -13.391 -17.875 1 90.75 171 GLU A O 1
ATOM 1390 N N . ILE A 1 172 ? 10.531 -14.281 -16.812 1 94.25 172 ILE A N 1
ATOM 1391 C CA . ILE A 1 172 ? 9.766 -14.477 -15.586 1 94.25 172 ILE A CA 1
ATOM 1392 C C . ILE A 1 172 ? 9.367 -13.117 -15.016 1 94.25 172 ILE A C 1
ATOM 1394 O O . ILE A 1 172 ? 8.281 -12.969 -14.453 1 94.25 172 ILE A O 1
ATOM 1398 N N . ARG A 1 173 ? 10.188 -12.117 -15.18 1 94.88 173 ARG A N 1
ATOM 1399 C CA . ARG A 1 173 ? 9.891 -10.75 -14.75 1 94.88 173 ARG A CA 1
ATOM 1400 C C . ARG A 1 173 ? 8.672 -10.195 -15.477 1 94.88 173 ARG A C 1
ATOM 1402 O O . ARG A 1 173 ? 7.793 -9.594 -14.859 1 94.88 173 ARG A O 1
ATOM 1409 N N . ARG A 1 174 ? 8.648 -10.43 -16.688 1 94.31 174 ARG A N 1
ATOM 1410 C CA . ARG A 1 174 ? 7.531 -9.977 -17.5 1 94.31 174 ARG A CA 1
ATOM 1411 C C . ARG A 1 174 ? 6.242 -10.695 -17.109 1 94.31 174 ARG A C 1
ATOM 1413 O O . ARG A 1 174 ? 5.191 -10.062 -16.984 1 94.31 174 ARG A O 1
ATOM 1420 N N . ARG A 1 175 ? 6.348 -11.938 -16.953 1 95.94 175 ARG A N 1
ATOM 1421 C CA . ARG A 1 175 ? 5.184 -12.742 -16.578 1 95.94 175 ARG A CA 1
ATOM 1422 C C . ARG A 1 175 ? 4.609 -12.289 -15.242 1 95.94 175 ARG A C 1
ATOM 1424 O O . ARG A 1 175 ? 3.391 -12.18 -15.094 1 95.94 175 ARG A O 1
ATOM 1431 N N . VAL A 1 176 ? 5.496 -12.086 -14.344 1 97.88 176 VAL A N 1
ATOM 1432 C CA . VAL A 1 176 ? 5.07 -11.656 -13.016 1 97.88 176 VAL A CA 1
ATOM 1433 C C . VAL A 1 176 ? 4.379 -10.305 -13.102 1 97.88 176 VAL A C 1
ATOM 1435 O O . VAL A 1 176 ? 3.283 -10.117 -12.562 1 97.88 176 VAL A O 1
ATOM 1438 N N . PHE A 1 177 ? 4.926 -9.398 -13.844 1 97.81 177 PHE A N 1
ATOM 1439 C CA . PHE A 1 177 ? 4.355 -8.062 -13.969 1 97.81 177 PHE A CA 1
ATOM 1440 C C . PHE A 1 177 ? 2.971 -8.125 -14.602 1 97.81 177 PHE A C 1
ATOM 1442 O O . PHE A 1 177 ? 2.01 -7.57 -14.062 1 97.81 177 PHE A O 1
ATOM 1449 N N . TRP A 1 178 ? 2.865 -8.781 -15.656 1 97.19 178 TRP A N 1
ATOM 1450 C CA . TRP A 1 178 ? 1.604 -8.797 -16.391 1 97.19 178 TRP A CA 1
ATOM 1451 C C . TRP A 1 178 ? 0.546 -9.594 -15.633 1 97.19 178 TRP A C 1
ATOM 1453 O O . TRP A 1 178 ? -0.646 -9.281 -15.711 1 97.19 178 TRP A O 1
ATOM 1463 N N . SER A 1 179 ? 0.975 -10.633 -14.945 1 98.38 179 SER A N 1
ATOM 1464 C CA . SER A 1 179 ? 0.023 -11.328 -14.086 1 98.38 179 SER A CA 1
ATOM 1465 C C . SER A 1 179 ? -0.555 -10.391 -13.023 1 98.38 179 SER A C 1
ATOM 1467 O O . SER A 1 179 ? -1.762 -10.398 -12.773 1 98.38 179 SER A O 1
ATOM 1469 N N . ALA A 1 180 ? 0.323 -9.602 -12.406 1 98.56 180 ALA A N 1
ATOM 1470 C CA . ALA A 1 180 ? -0.13 -8.617 -11.422 1 98.56 180 ALA A CA 1
ATOM 1471 C C . ALA A 1 180 ? -1.072 -7.598 -12.062 1 98.56 180 ALA A C 1
ATOM 1473 O O . ALA A 1 180 ? -2.111 -7.262 -11.484 1 98.56 180 ALA A O 1
ATOM 1474 N N . TYR A 1 181 ? -0.735 -7.195 -13.203 1 98 181 TYR A N 1
ATOM 1475 C CA . TYR A 1 181 ? -1.521 -6.227 -13.953 1 98 181 TYR A CA 1
ATOM 1476 C C . TYR A 1 181 ? -2.91 -6.773 -14.258 1 98 181 TYR A C 1
ATOM 1478 O O . TYR A 1 181 ? -3.916 -6.117 -13.984 1 98 181 TYR A O 1
ATOM 1486 N N . VAL A 1 182 ? -2.932 -7.898 -14.773 1 97.88 182 VAL A N 1
ATOM 1487 C CA . VAL A 1 182 ? -4.191 -8.516 -15.18 1 97.88 182 VAL A CA 1
ATOM 1488 C C . VAL A 1 182 ? -5.066 -8.758 -13.945 1 97.88 182 VAL A C 1
ATOM 1490 O O . VAL A 1 182 ? -6.266 -8.484 -13.969 1 97.88 182 VAL A O 1
ATOM 1493 N N . LEU A 1 183 ? -4.461 -9.258 -12.977 1 98 183 LEU A N 1
ATOM 1494 C CA . LEU A 1 183 ? -5.215 -9.523 -11.758 1 98 183 LEU A CA 1
ATOM 1495 C C . LEU A 1 183 ? -5.77 -8.227 -11.18 1 98 183 LEU A C 1
ATOM 1497 O O . LEU A 1 183 ? -6.918 -8.18 -10.727 1 98 183 LEU A O 1
ATOM 1501 N N . ASP A 1 184 ? -4.992 -7.184 -11.18 1 98.06 184 ASP A N 1
ATOM 1502 C CA . ASP A 1 184 ? -5.445 -5.875 -10.719 1 98.06 184 ASP A CA 1
ATOM 1503 C C . ASP A 1 184 ? -6.637 -5.391 -11.539 1 98.06 184 ASP A C 1
ATOM 1505 O O . ASP A 1 184 ? -7.625 -4.902 -10.977 1 98.06 184 ASP A O 1
ATOM 1509 N N . ARG A 1 185 ? -6.539 -5.543 -12.859 1 97.44 185 ARG A N 1
ATOM 1510 C CA . ARG A 1 185 ? -7.645 -5.129 -13.719 1 97.44 185 ARG A CA 1
ATOM 1511 C C . ARG A 1 185 ? -8.914 -5.902 -13.383 1 97.44 185 ARG A C 1
ATOM 1513 O O . ARG A 1 185 ? -9.984 -5.305 -13.219 1 97.44 185 ARG A O 1
ATOM 1520 N N . ALA A 1 186 ? -8.727 -7.148 -13.273 1 96.31 186 ALA A N 1
ATOM 1521 C CA . ALA A 1 186 ? -9.883 -8.016 -13.039 1 96.31 186 ALA A CA 1
ATOM 1522 C C . ALA A 1 186 ? -10.562 -7.668 -11.719 1 96.31 186 ALA A C 1
ATOM 1524 O O . ALA A 1 186 ? -11.781 -7.5 -11.664 1 96.31 186 ALA A O 1
ATOM 1525 N N . VAL A 1 187 ? -9.867 -7.531 -10.672 1 96.38 187 VAL A N 1
ATOM 1526 C CA . VAL A 1 187 ? -10.414 -7.309 -9.336 1 96.38 187 VAL A CA 1
ATOM 1527 C C . VAL A 1 187 ? -10.969 -5.887 -9.234 1 96.38 187 VAL A C 1
ATOM 1529 O O . VAL A 1 187 ? -12.062 -5.68 -8.703 1 96.38 187 VAL A O 1
ATOM 1532 N N . SER A 1 188 ? -10.188 -4.902 -9.703 1 96.94 188 SER A N 1
ATOM 1533 C CA . SER A 1 188 ? -10.617 -3.51 -9.641 1 96.94 188 SER A CA 1
ATOM 1534 C C . SER A 1 188 ? -11.914 -3.299 -10.422 1 96.94 188 SER A C 1
ATOM 1536 O O . SER A 1 188 ? -12.812 -2.594 -9.961 1 96.94 188 SER A O 1
ATOM 1538 N N . LEU A 1 189 ? -12 -3.889 -11.57 1 95.56 189 LEU A N 1
ATOM 1539 C CA . LEU A 1 189 ? -13.227 -3.797 -12.352 1 95.56 189 LEU A CA 1
ATOM 1540 C C . LEU A 1 189 ? -14.398 -4.43 -11.609 1 95.56 189 LEU A C 1
ATOM 1542 O O . LEU A 1 189 ? -15.5 -3.873 -11.594 1 95.56 189 LEU A O 1
ATOM 1546 N N . THR A 1 190 ? -14.164 -5.602 -11.062 1 93 190 THR A N 1
ATOM 1547 C CA . THR A 1 190 ? -15.203 -6.316 -10.344 1 93 190 THR A CA 1
ATOM 1548 C C . THR A 1 190 ? -15.68 -5.504 -9.141 1 93 190 THR A C 1
ATOM 1550 O O . THR A 1 190 ? -16.875 -5.441 -8.859 1 93 190 THR A O 1
ATOM 1553 N N . LEU A 1 191 ? -14.828 -4.887 -8.438 1 93 191 LEU A N 1
ATOM 1554 C CA . LEU A 1 191 ? -15.148 -4.18 -7.203 1 93 191 LEU A CA 1
ATOM 1555 C C . LEU A 1 191 ? -15.523 -2.73 -7.488 1 93 191 LEU A C 1
ATOM 1557 O O . LEU A 1 191 ? -15.992 -2.02 -6.598 1 93 191 LEU A O 1
ATOM 1561 N N . GLY A 1 192 ? -15.297 -2.254 -8.719 1 94.5 192 GLY A N 1
ATOM 1562 C CA . GLY A 1 192 ? -15.531 -0.856 -9.047 1 94.5 192 GLY A CA 1
ATOM 1563 C C . GLY A 1 192 ? -14.523 0.081 -8.398 1 94.5 192 GLY A C 1
ATOM 1564 O O . GLY A 1 192 ? -14.898 1.147 -7.902 1 94.5 192 GLY A O 1
ATOM 1565 N N . ARG A 1 193 ? -13.328 -0.299 -8.344 1 95.69 193 ARG A N 1
ATOM 1566 C CA . ARG A 1 193 ? -12.273 0.46 -7.684 1 95.69 193 ARG A CA 1
ATOM 1567 C C . ARG A 1 193 ? -11.188 0.86 -8.68 1 95.69 193 ARG A C 1
ATOM 1569 O O . ARG A 1 193 ? -11.055 0.249 -9.742 1 95.69 193 ARG A O 1
ATOM 1576 N N . PRO A 1 194 ? -10.398 1.884 -8.367 1 96.06 194 PRO A N 1
ATOM 1577 C CA . PRO A 1 194 ? -9.336 2.311 -9.273 1 96.06 194 PRO A CA 1
ATOM 1578 C C . PRO A 1 194 ? -8.242 1.254 -9.445 1 96.06 194 PRO A C 1
ATOM 1580 O O . PRO A 1 194 ? -7.961 0.5 -8.508 1 96.06 194 PRO A O 1
ATOM 1583 N N . PHE A 1 195 ? -7.672 1.283 -10.602 1 96.75 195 PHE A N 1
ATOM 1584 C CA . PHE A 1 195 ? -6.539 0.413 -10.891 1 96.75 195 PHE A CA 1
ATOM 1585 C C . PHE A 1 195 ? -5.301 0.866 -10.125 1 96.75 195 PHE A C 1
ATOM 1587 O O . PHE A 1 195 ? -5.148 2.053 -9.82 1 96.75 195 PHE A O 1
ATOM 1594 N N . ALA A 1 196 ? -4.445 -0.067 -9.859 1 97.25 196 ALA A N 1
ATOM 1595 C CA . ALA A 1 196 ? -3.225 0.234 -9.117 1 97.25 196 ALA A CA 1
ATOM 1596 C C . ALA A 1 196 ? -2.211 0.958 -10 1 97.25 196 ALA A C 1
ATOM 1598 O O . ALA A 1 196 ? -1.289 1.604 -9.492 1 97.25 196 ALA A O 1
ATOM 1599 N N . LEU A 1 197 ? -2.336 0.836 -11.258 1 96.88 197 LEU A N 1
ATOM 1600 C CA . LEU A 1 197 ? -1.366 1.396 -12.195 1 96.88 197 LEU A CA 1
ATOM 1601 C C . LEU A 1 197 ? -2.045 1.816 -13.492 1 96.88 197 LEU A C 1
ATOM 1603 O O . LEU A 1 197 ? -2.814 1.047 -14.07 1 96.88 197 LEU A O 1
ATOM 1607 N N . SER A 1 198 ? -1.738 3.066 -13.898 1 94.25 198 SER A N 1
ATOM 1608 C CA . SER A 1 198 ? -2.279 3.555 -15.156 1 94.25 198 SER A CA 1
ATOM 1609 C C . SER A 1 198 ? -1.576 2.91 -16.344 1 94.25 198 SER A C 1
ATOM 1611 O O . SER A 1 198 ? -0.357 2.727 -16.328 1 94.25 198 SER A O 1
ATOM 1613 N N . GLU A 1 199 ? -2.346 2.654 -17.406 1 90.94 199 GLU A N 1
ATOM 1614 C CA . GLU A 1 199 ? -1.774 2.098 -18.625 1 90.94 199 GLU A CA 1
ATOM 1615 C C . GLU A 1 199 ? -0.733 3.037 -19.219 1 90.94 199 GLU A C 1
ATOM 1617 O O . GLU A 1 199 ? 0.219 2.588 -19.859 1 90.94 199 GLU A O 1
ATOM 1622 N N . ASN A 1 200 ? -0.873 4.305 -18.953 1 91.44 200 ASN A N 1
ATOM 1623 C CA . ASN A 1 200 ? 0.034 5.316 -19.484 1 91.44 200 ASN A CA 1
ATOM 1624 C C . ASN A 1 200 ? 1.424 5.207 -18.859 1 91.44 200 ASN A C 1
ATOM 1626 O O . ASN A 1 200 ? 2.385 5.781 -19.375 1 91.44 200 ASN A O 1
ATOM 1630 N N . ASP A 1 201 ? 1.523 4.492 -17.859 1 93 201 ASP A N 1
ATOM 1631 C CA . ASP A 1 201 ? 2.793 4.387 -17.156 1 93 201 ASP A CA 1
ATOM 1632 C C . ASP A 1 201 ? 3.521 3.096 -17.516 1 93 201 ASP A C 1
ATOM 1634 O O . ASP A 1 201 ? 4.547 2.766 -16.906 1 93 201 ASP A O 1
ATOM 1638 N N . ILE A 1 202 ? 3.064 2.301 -18.453 1 92.81 202 ILE A N 1
ATOM 1639 C CA . ILE A 1 202 ? 3.623 0.996 -18.781 1 92.81 202 ILE A CA 1
ATOM 1640 C C . ILE A 1 202 ? 4.297 1.063 -20.156 1 92.81 202 ILE A C 1
ATOM 1642 O O . ILE A 1 202 ? 3.688 1.504 -21.141 1 92.81 202 ILE A O 1
ATOM 1646 N N . ASP A 1 203 ? 5.512 0.671 -20.234 1 88.5 203 ASP A N 1
ATOM 1647 C CA . ASP A 1 203 ? 6.211 0.641 -21.531 1 88.5 203 ASP A CA 1
ATOM 1648 C C . ASP A 1 203 ? 6.621 -0.783 -21.891 1 88.5 203 ASP A C 1
ATOM 1650 O O . ASP A 1 203 ? 7.188 -1.015 -22.969 1 88.5 203 ASP A O 1
ATOM 1654 N N . VAL A 1 204 ? 6.426 -1.729 -21.078 1 85.75 204 VAL A N 1
ATOM 1655 C CA . VAL A 1 204 ? 6.828 -3.105 -21.344 1 85.75 204 VAL A CA 1
ATOM 1656 C C . VAL A 1 204 ? 5.809 -3.771 -22.266 1 85.75 204 VAL A C 1
ATOM 1658 O O . VAL A 1 204 ? 4.602 -3.561 -22.125 1 85.75 204 VAL A O 1
ATOM 1661 N N . ASP A 1 205 ? 6.254 -4.402 -23.391 1 74.81 205 ASP A N 1
ATOM 1662 C CA . ASP A 1 205 ? 5.398 -5.059 -24.375 1 74.81 205 ASP A CA 1
ATOM 1663 C C . ASP A 1 205 ? 4.793 -6.34 -23.812 1 74.81 205 ASP A C 1
ATOM 1665 O O . ASP A 1 205 ? 5.457 -7.078 -23.078 1 74.81 205 ASP A O 1
ATOM 1669 N N . LEU A 1 206 ? 3.492 -6.48 -23.953 1 63.25 206 LEU A N 1
ATOM 1670 C CA . LEU A 1 206 ? 2.822 -7.723 -23.578 1 63.25 206 LEU A CA 1
ATOM 1671 C C . LEU A 1 206 ? 3.301 -8.883 -24.438 1 63.25 206 LEU A C 1
ATOM 1673 O O . LEU A 1 206 ? 3.408 -10.016 -23.969 1 63.25 206 LEU A O 1
ATOM 1677 N N . GLU A 1 207 ? 3.348 -8.664 -25.766 1 57.66 207 GLU A N 1
ATOM 1678 C CA . GLU A 1 207 ? 3.488 -9.656 -26.828 1 57.66 207 GLU A CA 1
ATOM 1679 C C . GLU A 1 207 ? 4.746 -10.5 -26.641 1 57.66 207 GLU A C 1
ATOM 1681 O O . GLU A 1 207 ? 4.785 -11.664 -27.031 1 57.66 207 GLU A O 1
ATOM 1686 N N . ALA A 1 208 ? 5.707 -10.086 -26.078 1 49.06 208 ALA A N 1
ATOM 1687 C CA . ALA A 1 208 ? 6.832 -11.008 -26.203 1 49.06 208 ALA A CA 1
ATOM 1688 C C . ALA A 1 208 ? 6.535 -12.32 -25.484 1 49.06 208 ALA A C 1
ATOM 1690 O O . ALA A 1 208 ? 7.078 -13.367 -25.844 1 49.06 208 ALA A O 1
ATOM 1691 N N . SER A 1 209 ? 5.824 -12.352 -24.438 1 45.16 209 SER A N 1
ATOM 1692 C CA . SER A 1 209 ? 5.531 -13.586 -23.703 1 45.16 209 SER A CA 1
ATOM 1693 C C . SER A 1 209 ? 4.668 -14.531 -24.547 1 45.16 209 SER A C 1
ATOM 1695 O O . SER A 1 209 ? 4.695 -15.742 -24.328 1 45.16 209 SER A O 1
ATOM 1697 N N . TYR A 1 210 ? 3.664 -14.086 -25.219 1 41.44 210 TYR A N 1
ATOM 1698 C CA . TYR A 1 210 ? 2.873 -14.992 -26.031 1 41.44 210 TYR A CA 1
ATOM 1699 C C . TYR A 1 210 ? 3.748 -15.703 -27.062 1 41.44 210 TYR A C 1
ATOM 1701 O O . TYR A 1 210 ? 3.43 -16.812 -27.5 1 41.44 210 TYR A O 1
ATOM 1709 N N . ARG A 1 211 ? 4.758 -15.188 -27.531 1 40.44 211 ARG A N 1
ATOM 1710 C CA . ARG A 1 211 ? 5.562 -15.891 -28.516 1 40.44 211 ARG A CA 1
ATOM 1711 C C . ARG A 1 211 ? 6.297 -17.078 -27.891 1 40.44 211 ARG A C 1
ATOM 1713 O O . ARG A 1 211 ? 6.422 -18.141 -28.5 1 40.44 211 ARG A O 1
ATOM 1720 N N . LEU A 1 212 ? 6.832 -16.938 -26.719 1 40.09 212 LEU A N 1
ATOM 1721 C CA . LEU A 1 212 ? 7.648 -18.047 -26.234 1 40.09 212 LEU A CA 1
ATOM 1722 C C . LEU A 1 212 ? 6.773 -19.188 -25.703 1 40.09 212 LEU A C 1
ATOM 1724 O O . LEU A 1 212 ? 7.223 -20.328 -25.609 1 40.09 212 LEU A O 1
ATOM 1728 N N . ALA A 1 213 ? 5.543 -19.016 -25.141 1 39.56 213 ALA A N 1
ATOM 1729 C CA . ALA A 1 213 ? 4.746 -20.156 -24.688 1 39.56 213 ALA A CA 1
ATOM 1730 C C . ALA A 1 213 ? 4.309 -21.016 -25.875 1 39.56 213 ALA A C 1
ATOM 1732 O O . ALA A 1 213 ? 3.973 -22.188 -25.703 1 39.56 213 ALA A O 1
ATOM 1733 N N . LYS A 1 214 ? 4.074 -20.547 -27.125 1 36.88 214 LYS A N 1
ATOM 1734 C CA . LYS A 1 214 ? 3.711 -21.359 -28.281 1 36.88 214 LYS A CA 1
ATOM 1735 C C . LYS A 1 214 ? 4.938 -22.031 -28.891 1 36.88 214 LYS A C 1
ATOM 1737 O O . LYS A 1 214 ? 4.816 -22.875 -29.781 1 36.88 214 LYS A O 1
ATOM 1742 N N . SER A 1 215 ? 6.117 -21.656 -28.484 1 32.41 215 SER A N 1
ATOM 1743 C CA . SER A 1 215 ? 7.141 -22.547 -29.031 1 32.41 215 SER A CA 1
ATOM 1744 C C . SER A 1 215 ? 7.465 -23.672 -28.062 1 32.41 215 SER A C 1
ATOM 1746 O O . SER A 1 215 ? 7.395 -23.484 -26.844 1 32.41 215 SER A O 1
ATOM 1748 N N . MET B 1 1 ? 53.188 12.148 28.031 1 26.48 1 MET B N 1
ATOM 1749 C CA . MET B 1 1 ? 52.125 13.18 28.016 1 26.48 1 MET B CA 1
ATOM 1750 C C . MET B 1 1 ? 50.781 12.578 27.672 1 26.48 1 MET B C 1
ATOM 1752 O O . MET B 1 1 ? 50.625 11.93 26.641 1 26.48 1 MET B O 1
ATOM 1756 N N . GLN B 1 2 ? 49.906 12.25 28.734 1 25.38 2 GLN B N 1
ATOM 1757 C CA . GLN B 1 2 ? 48.688 11.453 28.859 1 25.38 2 GLN B CA 1
ATOM 1758 C C . GLN B 1 2 ? 47.531 12.078 28.062 1 25.38 2 GLN B C 1
ATOM 1760 O O . GLN B 1 2 ? 47.156 13.227 28.312 1 25.38 2 GLN B O 1
ATOM 1765 N N . ALA B 1 3 ? 47.375 11.734 26.766 1 35.38 3 ALA B N 1
ATOM 1766 C CA . ALA B 1 3 ? 46.344 12.203 25.844 1 35.38 3 ALA B CA 1
ATOM 1767 C C . ALA B 1 3 ? 44.938 12.109 26.469 1 35.38 3 ALA B C 1
ATOM 1769 O O . ALA B 1 3 ? 44.438 11.008 26.672 1 35.38 3 ALA B O 1
ATOM 1770 N N . THR B 1 4 ? 44.594 12.969 27.547 1 30.7 4 THR B N 1
ATOM 1771 C CA . THR B 1 4 ? 43.312 13.008 28.234 1 30.7 4 THR B CA 1
ATOM 1772 C C . THR B 1 4 ? 42.156 13.195 27.234 1 30.7 4 THR B C 1
ATOM 1774 O O . THR B 1 4 ? 42.062 14.25 26.609 1 30.7 4 THR B O 1
ATOM 1777 N N . ASN B 1 5 ? 41.844 12.18 26.469 1 32.94 5 ASN B N 1
ATOM 1778 C CA . ASN B 1 5 ? 40.75 12.125 25.516 1 32.94 5 ASN B CA 1
ATOM 1779 C C . ASN B 1 5 ? 39.438 12.555 26.156 1 32.94 5 ASN B C 1
ATOM 1781 O O . ASN B 1 5 ? 38.844 11.82 26.953 1 32.94 5 ASN B O 1
ATOM 1785 N N . ASP B 1 6 ? 39.25 13.836 26.562 1 31.83 6 ASP B N 1
ATOM 1786 C CA . ASP B 1 6 ? 38.031 14.43 27.125 1 31.83 6 ASP B CA 1
ATOM 1787 C C . ASP B 1 6 ? 36.812 14.109 26.266 1 31.83 6 ASP B C 1
ATOM 1789 O O . ASP B 1 6 ? 36.688 14.633 25.156 1 31.83 6 ASP B O 1
ATOM 1793 N N . VAL B 1 7 ? 36.344 12.828 26.219 1 34.16 7 VAL B N 1
ATOM 1794 C CA . VAL B 1 7 ? 35.062 12.422 25.641 1 34.16 7 VAL B CA 1
ATOM 1795 C C . VAL B 1 7 ? 33.938 13.32 26.172 1 34.16 7 VAL B C 1
ATOM 1797 O O . VAL B 1 7 ? 33.75 13.422 27.375 1 34.16 7 VAL B O 1
ATOM 1800 N N . CYS B 1 8 ? 33.625 14.438 25.5 1 34.91 8 CYS B N 1
ATOM 1801 C CA . CYS B 1 8 ? 32.469 15.305 25.828 1 34.91 8 CYS B CA 1
ATOM 1802 C C . CYS B 1 8 ? 31.234 14.477 26.141 1 34.91 8 CYS B C 1
ATOM 1804 O O . CYS B 1 8 ? 30.906 13.547 25.406 1 34.91 8 CYS B O 1
ATOM 1806 N N . PRO B 1 9 ? 30.766 14.312 27.375 1 34.94 9 PRO B N 1
ATOM 1807 C CA . PRO B 1 9 ? 29.578 13.547 27.734 1 34.94 9 PRO B CA 1
ATOM 1808 C C . PRO B 1 9 ? 28.406 13.828 26.797 1 34.94 9 PRO B C 1
ATOM 1810 O O . PRO B 1 9 ? 28.328 14.906 26.203 1 34.94 9 PRO B O 1
ATOM 1813 N N . PRO B 1 10 ? 27.781 12.867 26.203 1 37.5 10 PRO B N 1
ATOM 1814 C CA . PRO B 1 10 ? 26.516 13.109 25.516 1 37.5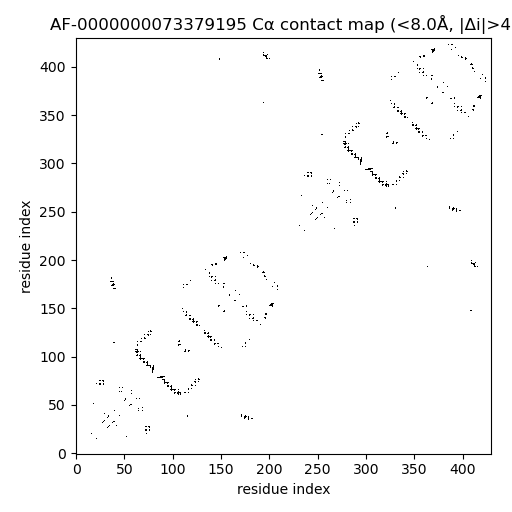 10 PRO B CA 1
ATOM 1815 C C . PRO B 1 10 ? 25.625 14.094 26.25 1 37.5 10 PRO B C 1
ATOM 1817 O O . PRO B 1 10 ? 25.609 14.117 27.484 1 37.5 10 PRO B O 1
ATOM 1820 N N . THR B 1 11 ? 25.656 15.43 26.062 1 35.88 11 THR B N 1
ATOM 1821 C CA . THR B 1 11 ? 24.656 16.312 26.672 1 35.88 11 THR B CA 1
ATOM 1822 C C . THR B 1 11 ? 23.312 15.609 26.781 1 35.88 11 THR B C 1
ATOM 1824 O O . THR B 1 11 ? 22.703 15.258 25.766 1 35.88 11 THR B O 1
ATOM 1827 N N . ASN B 1 12 ? 23.047 14.633 27.594 1 37.5 12 ASN B N 1
ATOM 1828 C CA . ASN B 1 12 ? 21.797 14.055 28.094 1 37.5 12 ASN B CA 1
ATOM 1829 C C . ASN B 1 12 ? 20.719 15.117 28.281 1 37.5 12 ASN B C 1
ATOM 1831 O O . ASN B 1 12 ? 19.922 15.039 29.219 1 37.5 12 ASN B O 1
ATOM 1835 N N . ASN B 1 13 ? 20.906 16.422 28.062 1 37.28 13 ASN B N 1
ATOM 1836 C CA . ASN B 1 13 ? 19.891 17.406 28.406 1 37.28 13 ASN B CA 1
ATOM 1837 C C . ASN B 1 13 ? 18.5 16.969 27.922 1 37.28 13 ASN B C 1
ATOM 1839 O O . ASN B 1 13 ? 18.188 17.078 26.75 1 37.28 13 ASN B O 1
ATOM 1843 N N . HIS B 1 14 ? 17.938 15.867 28.328 1 43 14 HIS B N 1
ATOM 1844 C CA . HIS B 1 14 ? 16.5 15.617 28.344 1 43 14 HIS B CA 1
ATOM 1845 C C . HIS B 1 14 ? 15.727 16.891 28.656 1 43 14 HIS B C 1
ATOM 1847 O O . HIS B 1 14 ? 15.07 16.969 29.703 1 43 14 HIS B O 1
ATOM 1853 N N . THR B 1 15 ? 16.219 18.016 28.578 1 48.16 15 THR B N 1
ATOM 1854 C CA . THR B 1 15 ? 15.555 19.281 28.891 1 48.16 15 THR B CA 1
ATOM 1855 C C . THR B 1 15 ? 14.203 19.375 28.188 1 48.16 15 THR B C 1
ATOM 1857 O O . THR B 1 15 ? 14.094 19.078 27 1 48.16 15 THR B O 1
ATOM 1860 N N . ARG B 1 16 ? 13.109 19.125 29.062 1 57.53 16 ARG B N 1
ATOM 1861 C CA . ARG B 1 16 ? 11.773 19.438 28.562 1 57.53 16 ARG B CA 1
ATOM 1862 C C . ARG B 1 16 ? 11.82 20.594 27.578 1 57.53 16 ARG B C 1
ATOM 1864 O O . ARG B 1 16 ? 12.492 21.609 27.828 1 57.53 16 ARG B O 1
ATOM 1871 N N . PRO B 1 17 ? 11.398 20.219 26.344 1 69 17 PRO B N 1
ATOM 1872 C CA . PRO B 1 17 ? 11.461 21.281 25.344 1 69 17 PRO B CA 1
ATOM 1873 C C . PRO B 1 17 ? 10.836 22.594 25.812 1 69 17 PRO B C 1
ATOM 1875 O O . PRO B 1 17 ? 9.898 22.578 26.625 1 69 17 PRO B O 1
ATOM 1878 N N . ASP B 1 18 ? 11.469 23.672 25.812 1 82.81 18 ASP B N 1
ATOM 1879 C CA . ASP B 1 18 ? 11.016 25.047 26.016 1 82.81 18 ASP B CA 1
ATOM 1880 C C . ASP B 1 18 ? 9.695 25.297 25.297 1 82.81 18 ASP B C 1
ATOM 1882 O O . ASP B 1 18 ? 9.609 25.188 24.078 1 82.81 18 ASP B O 1
ATOM 1886 N N . PRO B 1 19 ? 8.539 25.516 26.188 1 88.75 19 PRO B N 1
ATOM 1887 C CA . PRO B 1 19 ? 7.23 25.766 25.578 1 88.75 19 PRO B CA 1
ATOM 1888 C C . PRO B 1 19 ? 7.281 26.859 24.516 1 88.75 19 PRO B C 1
ATOM 1890 O O . PRO B 1 19 ? 6.5 26.828 23.562 1 88.75 19 PRO B O 1
ATOM 1893 N N . GLN B 1 20 ? 8.227 27.812 24.688 1 90.56 20 GLN B N 1
ATOM 1894 C CA . GLN B 1 20 ? 8.336 28.875 23.703 1 90.56 20 GLN B CA 1
ATOM 1895 C C . GLN B 1 20 ? 8.852 28.344 22.359 1 90.56 20 GLN B C 1
ATOM 1897 O O . GLN B 1 20 ? 8.406 28.781 21.297 1 90.56 20 GLN B O 1
ATOM 1902 N N . VAL B 1 21 ? 9.727 27.453 22.453 1 91.94 21 VAL B N 1
ATOM 1903 C CA . VAL B 1 21 ? 10.273 26.828 21.25 1 91.94 21 VAL B CA 1
ATOM 1904 C C . VAL B 1 21 ? 9.195 26 20.547 1 91.94 21 VAL B C 1
ATOM 1906 O O . VAL B 1 21 ? 9.031 26.094 19.328 1 91.94 21 VAL B O 1
ATOM 1909 N N . GLU B 1 22 ? 8.414 25.25 21.297 1 95.19 22 GLU B N 1
ATOM 1910 C CA . GLU B 1 22 ? 7.359 24.422 20.719 1 95.19 22 GLU B CA 1
ATOM 1911 C C . GLU B 1 22 ? 6.281 25.281 20.062 1 95.19 22 GLU B C 1
ATOM 1913 O O . GLU B 1 22 ? 5.758 24.922 19.016 1 95.19 22 GLU B O 1
ATOM 1918 N N . ARG B 1 23 ? 5.969 26.375 20.75 1 95.75 23 ARG B N 1
ATOM 1919 C CA . ARG B 1 23 ? 5.016 27.312 20.156 1 95.75 23 ARG B CA 1
ATOM 1920 C C . ARG B 1 23 ? 5.516 27.812 18.797 1 95.75 23 ARG B C 1
ATOM 1922 O O . ARG B 1 23 ? 4.754 27.875 17.844 1 95.75 23 ARG B O 1
ATOM 1929 N N . LYS B 1 24 ? 6.793 28.141 18.75 1 95.56 24 LYS B N 1
ATOM 1930 C CA . LYS B 1 24 ? 7.395 28.594 17.5 1 95.56 24 LYS B CA 1
ATOM 1931 C C . LYS B 1 24 ? 7.312 27.5 16.438 1 95.56 24 LYS B C 1
ATOM 1933 O O . LYS B 1 24 ? 7.004 27.781 15.273 1 95.56 24 LYS B O 1
ATOM 1938 N N . LEU B 1 25 ? 7.543 26.281 16.797 1 97.38 25 LEU B N 1
ATOM 1939 C CA . LEU B 1 25 ? 7.504 25.156 15.859 1 97.38 25 LEU B CA 1
ATOM 1940 C C . LEU B 1 25 ? 6.09 24.938 15.336 1 97.38 25 LEU B C 1
ATOM 1942 O O . LEU B 1 25 ? 5.895 24.703 14.141 1 97.38 25 LEU B O 1
ATOM 1946 N N . VAL B 1 26 ? 5.109 25.047 16.219 1 98.25 26 VAL B N 1
ATOM 1947 C CA . VAL B 1 26 ? 3.717 24.922 15.805 1 98.25 26 VAL B CA 1
ATOM 1948 C C . VAL B 1 26 ? 3.383 26 14.789 1 98.25 26 VAL B C 1
ATOM 1950 O O . VAL B 1 26 ? 2.764 25.734 13.758 1 98.25 26 VAL B O 1
ATOM 1953 N N . ASP B 1 27 ? 3.863 27.172 15.023 1 97.44 27 ASP B N 1
ATOM 1954 C CA . ASP B 1 27 ? 3.592 28.297 14.125 1 97.44 27 ASP B CA 1
ATOM 1955 C C . ASP B 1 27 ? 4.258 28.094 12.766 1 97.44 27 ASP B C 1
ATOM 1957 O O . ASP B 1 27 ? 3.682 28.438 11.734 1 97.44 27 ASP B O 1
ATOM 1961 N N . ILE B 1 28 ? 5.398 27.547 12.781 1 97.19 28 ILE B N 1
ATOM 1962 C CA . ILE B 1 28 ? 6.113 27.281 11.531 1 97.19 28 ILE B CA 1
ATOM 1963 C C . ILE B 1 28 ? 5.324 26.281 10.688 1 97.19 28 ILE B C 1
ATOM 1965 O O . ILE B 1 28 ? 5.141 26.484 9.484 1 97.19 28 ILE B O 1
ATOM 1969 N N . PHE B 1 29 ? 4.805 25.297 11.273 1 98.44 29 PHE B N 1
ATOM 1970 C CA . PHE B 1 29 ? 4.043 24.297 10.531 1 98.44 29 PHE B CA 1
ATOM 1971 C C . PHE B 1 29 ? 2.824 24.922 9.867 1 98.44 29 PHE B C 1
ATOM 1973 O O . PHE B 1 29 ? 2.605 24.734 8.664 1 98.44 29 PHE B O 1
ATOM 1980 N N . PHE B 1 30 ? 2.057 25.594 10.633 1 98.5 30 PHE B N 1
ATOM 1981 C CA . PHE B 1 30 ? 0.766 26.078 10.156 1 98.5 30 PHE B CA 1
ATOM 1982 C C . PHE B 1 30 ? 0.944 27.297 9.25 1 98.5 30 PHE B C 1
ATOM 1984 O O . PHE B 1 30 ? 0.03 27.656 8.516 1 98.5 30 PHE B O 1
ATOM 1991 N N . SER B 1 31 ? 2.193 27.891 9.211 1 96.88 31 SER B N 1
ATOM 1992 C CA . SER B 1 31 ? 2.432 29 8.305 1 96.88 31 SER B CA 1
ATOM 1993 C C . SER B 1 31 ? 3.16 28.547 7.043 1 96.88 31 SER B C 1
ATOM 1995 O O . SER B 1 31 ? 2.992 29.141 5.977 1 96.88 31 SER B O 1
ATOM 1997 N N . ARG B 1 32 ? 3.914 27.438 7.152 1 95.94 32 ARG B N 1
ATOM 1998 C CA . ARG B 1 32 ? 4.785 27.094 6.035 1 95.94 32 ARG B CA 1
ATOM 1999 C C . ARG B 1 32 ? 4.348 25.781 5.375 1 95.94 32 ARG B C 1
ATOM 2001 O O . ARG B 1 32 ? 4.559 25.594 4.176 1 95.94 32 ARG B O 1
ATOM 2008 N N . VAL B 1 33 ? 3.752 24.906 6.074 1 97.94 33 VAL B N 1
ATOM 2009 C CA . VAL B 1 33 ? 3.404 23.594 5.555 1 97.94 33 VAL B CA 1
ATOM 2010 C C . VAL B 1 33 ? 1.899 23.5 5.309 1 97.94 33 VAL B C 1
ATOM 2012 O O . VAL B 1 33 ? 1.46 23.141 4.215 1 97.94 33 VAL B O 1
ATOM 2015 N N . HIS B 1 34 ? 1.126 23.984 6.266 1 98.38 34 HIS B N 1
ATOM 2016 C CA . HIS B 1 34 ? -0.319 23.781 6.305 1 98.38 34 HIS B CA 1
ATOM 2017 C C . HIS B 1 34 ? -0.997 24.469 5.121 1 98.38 34 HIS B C 1
ATOM 2019 O O . HIS B 1 34 ? -1.965 23.938 4.566 1 98.38 34 HIS B O 1
ATOM 2025 N N . PRO B 1 35 ? -0.531 25.578 4.68 1 96.56 35 PRO B N 1
ATOM 2026 C CA . PRO B 1 35 ? -1.196 26.219 3.541 1 96.56 35 PRO B CA 1
ATOM 2027 C C . PRO B 1 35 ? -1.154 25.359 2.277 1 96.56 35 PRO B C 1
ATOM 2029 O O . PRO B 1 35 ? -2.104 25.359 1.488 1 96.56 35 PRO B O 1
ATOM 2032 N N . ARG B 1 36 ? -0.122 24.609 2.125 1 95.88 36 ARG B N 1
ATOM 2033 C CA . ARG B 1 36 ? 0.001 23.75 0.955 1 95.88 36 ARG B CA 1
ATOM 2034 C C . ARG B 1 36 ? -0.707 22.406 1.179 1 95.88 36 ARG B C 1
ATOM 2036 O O . ARG B 1 36 ? -1.3 21.859 0.252 1 95.88 36 ARG B O 1
ATOM 2043 N N . TYR B 1 37 ? -0.646 21.984 2.416 1 98 37 TYR B N 1
ATOM 2044 C CA . TYR B 1 37 ? -1.255 20.703 2.801 1 98 37 TYR B CA 1
ATOM 2045 C C . TYR B 1 37 ? -2.143 20.875 4.027 1 98 37 TYR B C 1
ATOM 2047 O O . TYR B 1 37 ? -1.764 20.484 5.137 1 98 37 TYR B O 1
ATOM 2055 N N . PRO B 1 38 ? -3.385 21.297 3.799 1 98.12 38 PRO B N 1
ATOM 2056 C CA . PRO B 1 38 ? -4.25 21.656 4.93 1 98.12 38 PRO B CA 1
ATOM 2057 C C . PRO B 1 38 ? -5.043 20.453 5.453 1 98.12 38 PRO B C 1
ATOM 2059 O O . PRO B 1 38 ? -6.25 20.562 5.691 1 98.12 38 PRO B O 1
ATOM 2062 N N . PHE B 1 39 ? -4.34 19.391 5.781 1 98.38 39 PHE B N 1
ATOM 2063 C CA . PHE B 1 39 ? -5.043 18.156 6.129 1 98.38 39 PHE B CA 1
ATOM 2064 C C . PHE B 1 39 ? -5.234 18.047 7.637 1 98.38 39 PHE B C 1
ATOM 2066 O O . PHE B 1 39 ? -5.887 17.125 8.125 1 98.38 39 PHE B O 1
ATOM 2073 N N . LEU B 1 40 ? -4.664 18.984 8.445 1 98.62 40 LEU B N 1
ATOM 2074 C CA . LEU B 1 40 ? -4.961 19.078 9.867 1 98.62 40 LEU B CA 1
ATOM 2075 C C . LEU B 1 40 ? -5.887 20.266 10.148 1 98.62 40 LEU B C 1
ATOM 2077 O O . LEU B 1 40 ? -5.723 21.344 9.562 1 98.62 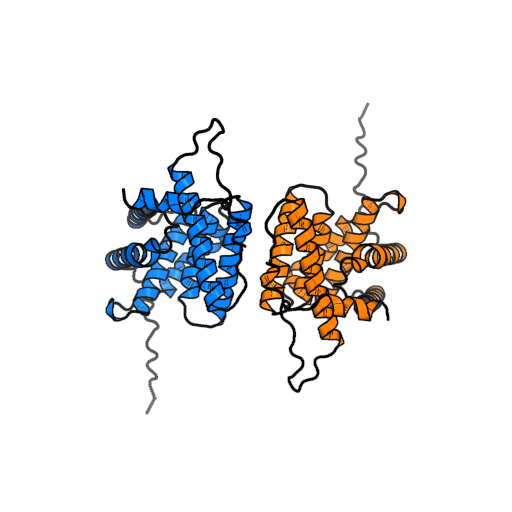40 LEU B O 1
ATOM 2081 N N . ASP B 1 41 ? -6.836 19.969 10.969 1 97.5 41 ASP B N 1
ATOM 2082 C CA . ASP B 1 41 ? -7.629 21.078 11.477 1 97.5 41 ASP B CA 1
ATOM 2083 C C . ASP B 1 41 ? -6.852 21.875 12.531 1 97.5 41 ASP B C 1
ATOM 2085 O O . ASP B 1 41 ? -6.543 21.344 13.602 1 97.5 41 ASP B O 1
ATOM 2089 N N . ARG B 1 42 ? -6.609 23.156 12.188 1 97.62 42 ARG B N 1
ATOM 2090 C CA . ARG B 1 42 ? -5.773 23.969 13.062 1 97.62 42 ARG B CA 1
ATOM 2091 C C . ARG B 1 42 ? -6.438 24.188 14.422 1 97.62 42 ARG B C 1
ATOM 2093 O O . ARG B 1 42 ? -5.77 24.141 15.453 1 97.62 42 ARG B O 1
ATOM 2100 N N . PHE B 1 43 ? -7.758 24.391 14.422 1 96.75 43 PHE B N 1
ATOM 2101 C CA . PHE B 1 43 ? -8.469 24.656 15.664 1 96.75 43 PHE B CA 1
ATOM 2102 C C . PHE B 1 43 ? -8.422 23.453 16.594 1 96.75 43 PHE B C 1
ATOM 2104 O O . PHE B 1 43 ? -8.094 23.562 17.766 1 96.75 43 PHE B O 1
ATOM 2111 N N . SER B 1 44 ? -8.711 22.328 15.984 1 96.31 44 SER B N 1
ATOM 2112 C CA . SER B 1 44 ? -8.68 21.094 16.75 1 96.31 44 SER B CA 1
ATOM 2113 C C . SER B 1 44 ? -7.27 20.797 17.266 1 96.31 44 SER B C 1
ATOM 2115 O O . SER B 1 44 ? -7.094 20.344 18.391 1 96.31 44 SER B O 1
ATOM 2117 N N . PHE B 1 45 ? -6.27 21.094 16.438 1 98.25 45 PHE B N 1
ATOM 2118 C CA . PHE B 1 45 ? -4.883 20.875 16.828 1 98.25 45 PHE B CA 1
ATOM 2119 C C . PHE B 1 45 ? -4.512 21.781 18 1 98.25 45 PHE B C 1
ATOM 2121 O O . PHE B 1 45 ? -3.93 21.328 18.984 1 98.25 45 PHE B O 1
ATOM 2128 N N . GLU B 1 46 ? -4.875 23.062 17.906 1 97.62 46 GLU B N 1
ATOM 2129 C CA . GLU B 1 46 ? -4.551 24.047 18.938 1 97.62 46 GLU B CA 1
ATOM 2130 C C . GLU B 1 46 ? -5.215 23.703 20.266 1 97.62 46 GLU B C 1
ATOM 2132 O O . GLU B 1 46 ? -4.609 23.859 21.328 1 97.62 46 GLU B O 1
ATOM 2137 N N . GLU B 1 47 ? -6.43 23.266 20.156 1 96.44 47 GLU B N 1
ATOM 2138 C CA . GLU B 1 47 ? -7.141 22.859 21.359 1 96.44 47 GLU B CA 1
ATOM 2139 C C . GLU B 1 47 ? -6.406 21.734 22.078 1 96.44 47 GLU B C 1
ATOM 2141 O O . GLU B 1 47 ? -6.195 21.797 23.297 1 96.44 47 GLU B O 1
ATOM 2146 N N . PHE B 1 48 ? -6 20.766 21.344 1 97.06 48 PHE B N 1
ATOM 2147 C CA . PHE B 1 48 ? -5.277 19.656 21.938 1 97.06 48 PHE B CA 1
ATOM 2148 C C . PHE B 1 48 ? -3.92 20.109 22.469 1 97.06 48 PHE B C 1
ATOM 2150 O O . PHE B 1 48 ? -3.508 19.719 23.562 1 97.06 48 PHE B O 1
ATOM 2157 N N . TYR B 1 49 ? -3.23 20.938 21.672 1 97.06 49 TYR B N 1
ATOM 2158 C CA . TYR B 1 49 ? -1.915 21.453 22.047 1 97.06 49 TYR B CA 1
ATOM 2159 C C . TYR B 1 49 ? -1.972 22.172 23.391 1 97.06 49 TYR B C 1
ATOM 2161 O O . TYR B 1 49 ? -1.128 21.938 24.25 1 97.06 49 TYR B O 1
ATOM 2169 N N . GLN B 1 50 ? -2.959 22.969 23.641 1 95.06 50 GLN B N 1
ATOM 2170 C CA . GLN B 1 50 ? -3.129 23.688 24.891 1 95.06 50 GLN B CA 1
ATOM 2171 C C . GLN B 1 50 ? -3.379 22.734 26.062 1 95.06 50 GLN B C 1
ATOM 2173 O O . GLN B 1 50 ? -2.779 22.891 27.125 1 95.06 50 GLN B O 1
ATOM 2178 N N . SER B 1 51 ? -4.23 21.797 25.781 1 94.25 51 SER B N 1
ATOM 2179 C CA . SER B 1 51 ? -4.527 20.812 26.812 1 94.25 51 SER B CA 1
ATOM 2180 C C . SER B 1 51 ? -3.291 19.984 27.172 1 94.25 51 SER B C 1
ATOM 2182 O O . SER B 1 51 ? -3.055 19.672 28.328 1 94.25 51 SER B O 1
ATOM 2184 N N . TYR B 1 52 ? -2.518 19.656 26.156 1 93.19 52 TYR B N 1
ATOM 2185 C CA . TYR B 1 52 ? -1.317 18.844 26.328 1 93.19 52 TYR B CA 1
ATOM 2186 C C . TYR B 1 52 ? -0.258 19.594 27.125 1 93.19 52 TYR B C 1
ATOM 2188 O O . TYR B 1 52 ? 0.493 19 27.891 1 93.19 52 TYR B O 1
ATOM 2196 N N . GLN B 1 53 ? -0.142 20.906 26.969 1 91.06 53 GLN B N 1
ATOM 2197 C CA . GLN B 1 53 ? 0.812 21.75 27.703 1 91.06 53 GLN B CA 1
ATOM 2198 C C . GLN B 1 53 ? 0.481 21.797 29.188 1 91.06 53 GLN B C 1
ATOM 2200 O O . GLN B 1 53 ? 1.379 21.906 30.031 1 91.06 53 GLN B O 1
ATOM 2205 N N . LEU B 1 54 ? -0.824 21.672 29.453 1 89.75 54 LEU B N 1
ATOM 2206 C CA . LEU B 1 54 ? -1.278 21.734 30.828 1 89.75 54 LEU B CA 1
ATOM 2207 C C . LEU B 1 54 ? -1.079 20.391 31.531 1 89.75 54 LEU B C 1
ATOM 2209 O O . LEU B 1 54 ? -0.6 20.328 32.656 1 89.75 54 LEU B O 1
ATOM 2213 N N . SER B 1 55 ? -1.564 19.328 30.844 1 88.69 55 SER B N 1
ATOM 2214 C CA . SER B 1 55 ? -1.409 17.969 31.344 1 88.69 55 SER B CA 1
ATOM 2215 C C . SER B 1 55 ? -0.943 17.031 30.25 1 88.69 55 SER B C 1
ATOM 2217 O O . SER B 1 55 ? -1.537 16.984 29.172 1 88.69 55 SER B O 1
ATOM 2219 N N . LYS B 1 56 ? 0.13 16.438 30.359 1 85.94 56 LYS B N 1
ATOM 2220 C CA . LYS B 1 56 ? 0.657 15.508 29.344 1 85.94 56 LYS B CA 1
ATOM 2221 C C . LYS B 1 56 ? -0.121 14.195 29.344 1 85.94 56 LYS B C 1
ATOM 2223 O O . LYS B 1 56 ? 0.352 13.195 28.812 1 85.94 56 LYS B O 1
ATOM 2228 N N . ASP B 1 57 ? -1.285 14.242 29.953 1 88.19 57 ASP B N 1
ATOM 2229 C CA . ASP B 1 57 ? -2.127 13.055 30 1 88.19 57 ASP B CA 1
ATOM 2230 C C . ASP B 1 57 ? -2.873 12.867 28.672 1 88.19 57 ASP B C 1
ATOM 2232 O O . ASP B 1 57 ? -3.688 13.703 28.297 1 88.19 57 ASP B O 1
ATOM 2236 N N . THR B 1 58 ? -2.615 11.812 27.953 1 90.5 58 THR B N 1
ATOM 2237 C CA . THR B 1 58 ? -3.227 11.555 26.656 1 90.5 58 THR B CA 1
ATOM 2238 C C . THR B 1 58 ? -4.133 10.328 26.719 1 90.5 58 THR B C 1
ATOM 2240 O O . THR B 1 58 ? -4.445 9.727 25.688 1 90.5 58 THR B O 1
ATOM 2243 N N . SER B 1 59 ? -4.543 9.883 27.859 1 89.94 59 SER B N 1
ATOM 2244 C CA . SER B 1 59 ? -5.297 8.648 28.047 1 89.94 59 SER B CA 1
ATOM 2245 C C . SER B 1 59 ? -6.727 8.789 27.531 1 89.94 59 SER B C 1
ATOM 2247 O O . SER B 1 59 ? -7.367 7.793 27.188 1 89.94 59 SER B O 1
ATOM 2249 N N . ARG B 1 60 ? -7.246 10.016 27.422 1 91.19 60 ARG B N 1
ATOM 2250 C CA . ARG B 1 60 ? -8.648 10.219 27.094 1 91.19 60 ARG B CA 1
ATOM 2251 C C . ARG B 1 60 ? -8.812 10.664 25.641 1 91.19 60 ARG B C 1
ATOM 2253 O O . ARG B 1 60 ? -9.898 11.078 25.219 1 91.19 60 ARG B O 1
ATOM 2260 N N . VAL B 1 61 ? -7.711 10.688 24.906 1 94 61 VAL B N 1
ATOM 2261 C CA . VAL B 1 61 ? -7.805 11.156 23.531 1 94 61 VAL B CA 1
ATOM 2262 C C . VAL B 1 61 ? -7.301 10.07 22.578 1 94 61 VAL B C 1
ATOM 2264 O O . VAL B 1 61 ? -6.684 9.094 23.016 1 94 61 VAL B O 1
ATOM 2267 N N . SER B 1 62 ? -7.625 10.258 21.312 1 96.12 62 SER B N 1
ATOM 2268 C CA . SER B 1 62 ? -7.109 9.367 20.266 1 96.12 62 SER B CA 1
ATOM 2269 C C . SER B 1 62 ? -5.582 9.352 20.266 1 96.12 62 SER B C 1
ATOM 2271 O O . SER B 1 62 ? -4.945 10.398 20.391 1 96.12 62 SER B O 1
ATOM 2273 N N . PRO B 1 63 ? -5.004 8.18 20.188 1 95.69 63 PRO B N 1
ATOM 2274 C CA . PRO B 1 63 ? -3.541 8.109 20.125 1 95.69 63 PRO B CA 1
ATOM 2275 C C . PRO B 1 63 ? -2.953 8.867 18.938 1 95.69 63 PRO B C 1
ATOM 2277 O O . PRO B 1 63 ? -1.749 9.133 18.906 1 95.69 63 PRO B O 1
ATOM 2280 N N . SER B 1 64 ? -3.797 9.18 17.984 1 98.12 64 SER B N 1
ATOM 2281 C CA . SER B 1 64 ? -3.312 9.953 16.859 1 98.12 64 SER B CA 1
ATOM 2282 C C . SER B 1 64 ? -2.92 11.367 17.281 1 98.12 64 SER B C 1
ATOM 2284 O O . SER B 1 64 ? -2.029 11.977 16.672 1 98.12 64 SER B O 1
ATOM 2286 N N . LYS B 1 65 ? -3.58 11.867 18.312 1 98.06 65 LYS B N 1
ATOM 2287 C CA . LYS B 1 65 ? -3.412 13.266 18.688 1 98.06 65 LYS B CA 1
ATOM 2288 C C . LYS B 1 65 ? -1.992 13.539 19.172 1 98.06 65 LYS B C 1
ATOM 2290 O O . LYS B 1 65 ? -1.302 14.414 18.641 1 98.06 65 LYS B O 1
ATOM 2295 N N . PRO B 1 66 ? -1.476 12.758 20.156 1 97.81 66 PRO B N 1
ATOM 2296 C CA . PRO B 1 66 ? -0.083 13.008 20.547 1 97.81 66 PRO B CA 1
ATOM 2297 C C . PRO B 1 66 ? 0.898 12.719 19.406 1 97.81 66 PRO B C 1
ATOM 2299 O O . PRO B 1 66 ? 1.928 13.391 19.297 1 97.81 66 PRO B O 1
ATOM 2302 N N . PHE B 1 67 ? 0.653 11.773 18.594 1 98.62 67 PHE B N 1
ATOM 2303 C CA . PHE B 1 67 ? 1.492 11.508 17.422 1 98.62 67 PHE B CA 1
ATOM 2304 C C . PHE B 1 67 ? 1.55 12.727 16.516 1 98.62 67 PHE B C 1
ATOM 2306 O O . PHE B 1 67 ? 2.633 13.164 16.125 1 98.62 67 PHE B O 1
ATOM 2313 N N . HIS B 1 68 ? 0.317 13.266 16.156 1 98.81 68 HIS B N 1
ATOM 2314 C CA . HIS B 1 68 ? 0.236 14.438 15.297 1 98.81 68 HIS B CA 1
ATOM 2315 C C . HIS B 1 68 ? 1.031 15.602 15.883 1 98.81 68 HIS B C 1
ATOM 2317 O O . HIS B 1 68 ? 1.757 16.297 15.156 1 98.81 68 HIS B O 1
ATOM 2323 N N . LEU B 1 69 ? 0.885 15.766 17.172 1 98.5 69 LEU B N 1
ATOM 2324 C CA . LEU B 1 69 ? 1.568 16.875 17.828 1 98.5 69 LEU B CA 1
ATOM 2325 C C . LEU B 1 69 ? 3.08 16.75 17.688 1 98.5 69 LEU B C 1
ATOM 2327 O O . LEU B 1 69 ? 3.74 17.672 17.203 1 98.5 69 LEU B O 1
ATOM 2331 N N . HIS B 1 70 ? 3.617 15.633 18.016 1 98.19 70 HIS B N 1
ATOM 2332 C CA . HIS B 1 70 ? 5.062 15.453 17.969 1 98.19 70 HIS B CA 1
ATOM 2333 C C . HIS B 1 70 ? 5.586 15.453 16.547 1 98.19 70 HIS B C 1
ATOM 2335 O O . HIS B 1 70 ? 6.699 15.914 16.281 1 98.19 70 HIS B O 1
ATOM 2341 N N . MET B 1 71 ? 4.773 14.992 15.617 1 98.81 71 MET B N 1
ATOM 2342 C CA . MET B 1 71 ? 5.184 15.039 14.211 1 98.81 71 MET B CA 1
ATOM 2343 C C . MET B 1 71 ? 5.23 16.469 13.703 1 98.81 71 MET B C 1
ATOM 2345 O O . MET B 1 71 ? 6.145 16.844 12.969 1 98.81 71 MET B O 1
ATOM 2349 N N . VAL B 1 72 ? 4.203 17.234 14.055 1 98.81 72 VAL B N 1
ATOM 2350 C CA . VAL B 1 72 ? 4.184 18.656 13.688 1 98.81 72 VAL B CA 1
ATOM 2351 C C . VAL B 1 72 ? 5.445 19.328 14.211 1 98.81 72 VAL B C 1
ATOM 2353 O O . VAL B 1 72 ? 6.109 20.078 13.477 1 98.81 72 VAL B O 1
ATOM 2356 N N . LEU B 1 73 ? 5.816 19.031 15.43 1 98.38 73 LEU B N 1
ATOM 2357 C CA . LEU B 1 73 ? 7.023 19.609 16.016 1 98.38 73 LEU B CA 1
ATOM 2358 C C . LEU B 1 73 ? 8.266 19.109 15.297 1 98.38 73 LEU B C 1
ATOM 2360 O O . LEU B 1 73 ? 9.18 19.891 15.008 1 98.38 73 LEU B O 1
ATOM 2364 N N . ALA B 1 74 ? 8.297 17.859 14.961 1 98 74 ALA B N 1
ATOM 2365 C CA . ALA B 1 74 ? 9.445 17.266 14.273 1 98 74 ALA B CA 1
ATOM 2366 C C . ALA B 1 74 ? 9.633 17.875 12.891 1 98 74 ALA B C 1
ATOM 2368 O O . ALA B 1 74 ? 10.75 18.234 12.508 1 98 74 ALA B O 1
ATOM 2369 N N . ILE B 1 75 ? 8.555 18.016 12.133 1 98.12 75 ILE B N 1
ATOM 2370 C CA . ILE B 1 75 ? 8.594 18.562 10.781 1 98.12 75 ILE B CA 1
ATOM 2371 C C . ILE B 1 75 ? 9.094 20 10.82 1 98.12 75 ILE B C 1
ATOM 2373 O O . ILE B 1 75 ? 9.953 20.391 10.031 1 98.12 75 ILE B O 1
ATOM 2377 N N . SER B 1 76 ? 8.586 20.75 11.766 1 97.88 76 SER B N 1
ATOM 2378 C CA . SER B 1 76 ? 8.961 22.141 11.898 1 97.88 76 SER B CA 1
ATOM 2379 C C . SER B 1 76 ? 10.422 22.281 12.328 1 97.88 76 SER B C 1
ATOM 2381 O O . SER B 1 76 ? 11.133 23.156 11.836 1 97.88 76 SER B O 1
ATOM 2383 N N . ALA B 1 77 ? 10.844 21.438 13.211 1 96.44 77 ALA B N 1
ATOM 2384 C CA . ALA B 1 77 ? 12.25 21.438 13.602 1 96.44 77 ALA B CA 1
ATOM 2385 C C . ALA B 1 77 ? 13.156 21.156 12.414 1 96.44 77 ALA B C 1
ATOM 2387 O O . ALA B 1 77 ? 14.219 21.766 12.266 1 96.44 77 ALA B O 1
ATOM 2388 N N . ARG B 1 78 ? 12.734 20.25 11.609 1 95.25 78 ARG B N 1
ATOM 2389 C CA . ARG B 1 78 ? 13.492 19.922 10.406 1 95.25 78 ARG B CA 1
ATOM 2390 C C . ARG B 1 78 ? 13.562 21.125 9.461 1 95.25 78 ARG B C 1
ATOM 2392 O O . ARG B 1 78 ? 14.609 21.406 8.891 1 95.25 78 ARG B O 1
ATOM 2399 N N . ILE B 1 79 ? 12.453 21.781 9.336 1 94.69 79 ILE B N 1
ATOM 2400 C CA . ILE B 1 79 ? 12.406 22.984 8.5 1 94.69 79 ILE B CA 1
ATOM 2401 C C . ILE B 1 79 ? 13.391 24.016 9.031 1 94.69 79 ILE B C 1
ATOM 2403 O O . ILE B 1 79 ? 14.133 24.625 8.258 1 94.69 79 ILE B O 1
ATOM 2407 N N . MET B 1 80 ? 13.406 24.156 10.32 1 93.44 80 MET B N 1
ATOM 2408 C CA . MET B 1 80 ? 14.32 25.109 10.93 1 93.44 80 MET B CA 1
ATOM 2409 C C . MET B 1 80 ? 15.773 24.703 10.688 1 93.44 80 MET B C 1
ATOM 2411 O O . MET B 1 80 ? 16.625 25.562 10.43 1 93.44 80 MET B O 1
ATOM 2415 N N . GLN B 1 81 ? 15.977 23.469 10.789 1 91.31 81 GLN B N 1
ATOM 2416 C CA . GLN B 1 81 ? 17.328 22.953 10.555 1 91.31 81 GLN B CA 1
ATOM 2417 C C . GLN B 1 81 ? 17.766 23.219 9.117 1 91.31 81 GLN B C 1
ATOM 2419 O O . GLN B 1 81 ? 18.938 23.547 8.875 1 91.31 81 GLN B O 1
ATOM 2424 N N . LEU B 1 82 ? 16.891 23.125 8.219 1 89.44 82 LEU B N 1
ATOM 2425 C CA . LEU B 1 82 ? 17.188 23.312 6.805 1 89.44 82 LEU B CA 1
ATOM 2426 C C . LEU B 1 82 ? 17.266 24.797 6.457 1 89.44 82 LEU B C 1
ATOM 2428 O O . LEU B 1 82 ? 17.797 25.156 5.402 1 89.44 82 LEU B O 1
ATOM 2432 N N . HIS B 1 83 ? 16.75 25.594 7.348 1 88.81 83 HIS B N 1
ATOM 2433 C CA . HIS B 1 83 ? 16.75 27.047 7.176 1 88.81 83 HIS B CA 1
ATOM 2434 C C . HIS B 1 83 ? 17.391 27.734 8.375 1 88.81 83 HIS B C 1
ATOM 2436 O O . HIS B 1 83 ? 16.688 28.375 9.164 1 88.81 83 HIS B O 1
ATOM 2442 N N . PRO B 1 84 ? 18.688 27.75 8.406 1 84.5 84 PRO B N 1
ATOM 2443 C CA . PRO B 1 84 ? 19.391 28.266 9.578 1 84.5 84 PRO B CA 1
ATOM 2444 C C . PRO B 1 84 ? 19.031 29.719 9.891 1 84.5 84 PRO B C 1
ATOM 2446 O O . PRO B 1 84 ? 19.141 30.156 11.039 1 84.5 84 PRO B O 1
ATOM 2449 N N . GLU B 1 85 ? 18.578 30.406 8.906 1 86.06 85 GLU B N 1
ATOM 2450 C CA . GLU B 1 85 ? 18.203 31.797 9.102 1 86.06 85 GLU B CA 1
ATOM 2451 C C . GLU B 1 85 ? 17.031 31.922 10.062 1 86.06 85 GLU B C 1
ATOM 2453 O O . GLU B 1 85 ? 16.781 33 10.602 1 86.06 85 GLU B O 1
ATOM 2458 N N . MET B 1 86 ? 16.297 30.828 10.242 1 81.5 86 MET B N 1
ATOM 2459 C CA . MET B 1 86 ? 15.133 30.859 11.125 1 81.5 86 MET B CA 1
ATOM 2460 C C . MET B 1 86 ? 15.562 30.766 12.586 1 81.5 86 MET B C 1
ATOM 2462 O O . MET B 1 86 ? 14.766 31.016 13.492 1 81.5 86 MET B O 1
ATOM 2466 N N . GLY B 1 87 ? 16.812 30.609 12.773 1 70.62 87 GLY B N 1
ATOM 2467 C CA . GLY B 1 87 ? 17.328 30.609 14.133 1 70.62 87 GLY B CA 1
ATOM 2468 C C . GLY B 1 87 ? 17.047 29.328 14.883 1 70.62 87 GLY B C 1
ATOM 2469 O O . GLY B 1 87 ? 16.094 28.625 14.57 1 70.62 87 GLY B O 1
ATOM 2470 N N . GLY B 1 88 ? 17.969 28.828 15.625 1 70.31 88 GLY B N 1
ATOM 2471 C CA . GLY B 1 88 ? 17.781 27.75 16.562 1 70.31 88 GLY B CA 1
ATOM 2472 C C . GLY B 1 88 ? 18.375 26.438 16.078 1 70.31 88 GLY B C 1
ATOM 2473 O O . GLY B 1 88 ? 18.578 26.25 14.883 1 70.31 88 GLY B O 1
ATOM 2474 N N . ASN B 1 89 ? 18.969 25.766 16.984 1 80.19 89 ASN B N 1
ATOM 2475 C CA . ASN B 1 89 ? 19.469 24.422 16.75 1 80.19 89 ASN B CA 1
ATOM 2476 C C . ASN B 1 89 ? 18.609 23.375 17.453 1 80.19 89 ASN B C 1
ATOM 2478 O O . ASN B 1 89 ? 18.922 22.984 18.594 1 80.19 89 ASN B O 1
ATOM 2482 N N . ILE B 1 90 ? 17.422 23.172 16.844 1 88.38 90 ILE B N 1
ATOM 2483 C CA . ILE B 1 90 ? 16.531 22.172 17.422 1 88.38 90 ILE B CA 1
ATOM 2484 C C . ILE B 1 90 ? 16.641 20.859 16.656 1 88.38 90 ILE B C 1
ATOM 2486 O O . ILE B 1 90 ? 16.547 20.844 15.422 1 88.38 90 ILE B O 1
ATOM 2490 N N . ASN B 1 91 ? 16.875 19.828 17.375 1 91.81 91 ASN B N 1
ATOM 2491 C CA . ASN B 1 91 ? 17.031 18.5 16.766 1 91.81 91 ASN B CA 1
ATOM 2492 C C . ASN B 1 91 ? 15.68 17.875 16.438 1 91.81 91 ASN B C 1
ATOM 2494 O O . ASN B 1 91 ? 14.938 17.484 17.344 1 91.81 91 ASN B O 1
ATOM 2498 N N . PRO B 1 92 ? 15.367 17.766 15.172 1 95.19 92 PRO B N 1
ATOM 2499 C CA . PRO B 1 92 ? 14.086 17.188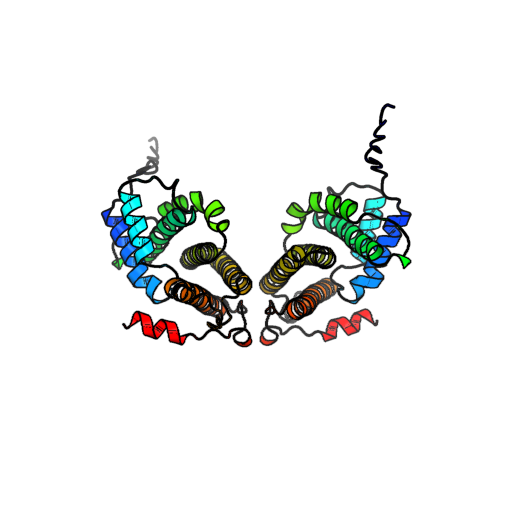 14.789 1 95.19 92 PRO B CA 1
ATOM 2500 C C . PRO B 1 92 ? 13.914 15.75 15.289 1 95.19 92 PRO B C 1
ATOM 2502 O O . PRO B 1 92 ? 12.789 15.305 15.539 1 95.19 92 PRO B O 1
ATOM 2505 N N . GLU B 1 93 ? 15.016 15.016 15.484 1 94.56 93 GLU B N 1
ATOM 2506 C CA . GLU B 1 93 ? 14.961 13.602 15.867 1 94.56 93 GLU B CA 1
ATOM 2507 C C . GLU B 1 93 ? 14.398 13.438 17.281 1 94.56 93 GLU B C 1
ATOM 2509 O O . GLU B 1 93 ? 13.82 12.398 17.594 1 94.56 93 GLU B O 1
ATOM 2514 N N . PHE B 1 94 ? 14.602 14.469 18.062 1 94.88 94 PHE B N 1
ATOM 2515 C CA . PHE B 1 94 ? 14.016 14.438 19.406 1 94.88 94 PHE B CA 1
ATOM 2516 C C . PHE B 1 94 ? 12.5 14.305 19.328 1 94.88 94 PHE B C 1
ATOM 2518 O O . PHE B 1 94 ? 11.922 13.398 19.938 1 94.88 94 PHE B O 1
ATOM 2525 N N . TYR B 1 95 ? 11.898 15.125 18.578 1 96.75 95 TYR B N 1
ATOM 2526 C CA . TYR B 1 95 ? 10.445 15.117 18.453 1 96.75 95 TYR B CA 1
ATOM 2527 C C . TYR B 1 95 ? 9.961 13.906 17.672 1 96.75 95 TYR B C 1
ATOM 2529 O O . TYR B 1 95 ? 8.914 13.328 17.984 1 96.75 95 TYR B O 1
ATOM 2537 N N . TYR B 1 96 ? 10.734 13.516 16.672 1 97.25 96 TYR B N 1
ATOM 2538 C CA . TYR B 1 96 ? 10.367 12.336 15.891 1 97.25 96 TYR B CA 1
ATOM 2539 C C . TYR B 1 96 ? 10.391 11.086 16.766 1 97.25 96 TYR B C 1
ATOM 2541 O O . TYR B 1 96 ? 9.492 10.242 16.672 1 97.25 96 TYR B O 1
ATOM 2549 N N . SER B 1 97 ? 11.391 10.992 17.578 1 97.12 97 SER B N 1
ATOM 2550 C CA . SER B 1 97 ? 11.477 9.859 18.5 1 97.12 97 SER B CA 1
ATOM 2551 C C . SER B 1 97 ? 10.281 9.82 19.438 1 97.12 97 SER B C 1
ATOM 2553 O O . SER B 1 97 ? 9.727 8.75 19.703 1 97.12 97 SER B O 1
ATOM 2555 N N . ASN B 1 98 ? 9.875 10.977 19.906 1 95.88 98 ASN B N 1
ATOM 2556 C CA . ASN B 1 98 ? 8.672 11.047 20.734 1 95.88 98 ASN B CA 1
ATOM 2557 C C . ASN B 1 98 ? 7.434 10.602 19.953 1 95.88 98 ASN B C 1
ATOM 2559 O O . ASN B 1 98 ? 6.586 9.891 20.5 1 95.88 98 ASN B O 1
ATOM 2563 N N . ALA B 1 99 ? 7.328 11 18.688 1 98 99 ALA B N 1
ATOM 2564 C CA . ALA B 1 99 ? 6.191 10.641 17.844 1 98 99 ALA B CA 1
ATOM 2565 C C . ALA B 1 99 ? 6.121 9.125 17.641 1 98 99 ALA B C 1
ATOM 2567 O O . ALA B 1 99 ? 5.031 8.547 17.625 1 98 99 ALA B O 1
ATOM 2568 N N . THR B 1 100 ? 7.277 8.43 17.531 1 97.12 100 THR B N 1
ATOM 2569 C CA . THR B 1 100 ? 7.336 7.008 17.203 1 97.12 100 THR B CA 1
ATOM 2570 C C . THR B 1 100 ? 6.789 6.164 18.344 1 97.12 100 THR B C 1
ATOM 2572 O O . THR B 1 100 ? 6.387 5.016 18.141 1 97.12 100 THR B O 1
ATOM 2575 N N . ARG B 1 101 ? 6.715 6.754 19.562 1 96.06 101 ARG B N 1
ATOM 2576 C CA . ARG B 1 101 ? 6.109 6.066 20.703 1 96.06 101 ARG B CA 1
ATOM 2577 C C . ARG B 1 101 ? 4.617 5.848 20.484 1 96.06 101 ARG B C 1
ATOM 2579 O O . ARG B 1 101 ? 4.027 4.934 21.062 1 96.06 101 ARG B O 1
ATOM 2586 N N . TYR B 1 102 ? 4.055 6.672 19.594 1 96.94 102 TYR B N 1
ATOM 2587 C CA . TYR B 1 102 ? 2.607 6.637 19.391 1 96.94 102 TYR B CA 1
ATOM 2588 C C . TYR B 1 102 ? 2.258 6.105 18 1 96.94 102 TYR B C 1
ATOM 2590 O O . TYR B 1 102 ? 1.084 5.891 17.688 1 96.94 102 TYR B O 1
ATOM 2598 N N . VAL B 1 103 ? 3.223 5.824 17.156 1 97.88 103 VAL B N 1
ATOM 2599 C CA . VAL B 1 103 ? 3.008 5.633 15.719 1 97.88 103 VAL B CA 1
ATOM 2600 C C . VAL B 1 103 ? 2.18 4.375 15.484 1 97.88 103 VAL B C 1
ATOM 2602 O O . VAL B 1 103 ? 1.246 4.379 14.68 1 97.88 103 VAL B O 1
ATOM 2605 N N . ASP B 1 104 ? 2.48 3.305 16.188 1 97.06 104 ASP B N 1
ATOM 2606 C CA . ASP B 1 104 ? 1.773 2.045 15.977 1 97.06 104 ASP B CA 1
ATOM 2607 C C . ASP B 1 104 ? 0.282 2.197 16.281 1 97.06 104 ASP B C 1
ATOM 2609 O O . ASP B 1 104 ? -0.559 1.779 15.477 1 97.06 104 ASP B O 1
ATOM 2613 N N . GLU B 1 105 ? -0.036 2.797 17.375 1 97.56 105 GLU B N 1
ATOM 2614 C CA . GLU B 1 105 ? -1.432 3 17.75 1 97.56 105 GLU B CA 1
ATOM 2615 C C . GLU B 1 105 ? -2.105 4.023 16.844 1 97.56 105 GLU B C 1
ATOM 2617 O O . GLU B 1 105 ? -3.277 3.871 16.484 1 97.56 105 GLU B O 1
ATOM 2622 N N . ALA B 1 106 ? -1.37 5.043 16.5 1 97.88 106 ALA B N 1
ATOM 2623 C CA . ALA B 1 106 ? -1.914 6.094 15.641 1 97.88 106 ALA B CA 1
ATOM 2624 C C . ALA B 1 106 ? -2.311 5.539 14.281 1 97.88 106 ALA B C 1
ATOM 2626 O O . ALA B 1 106 ? -3.354 5.906 13.734 1 97.88 106 ALA B O 1
ATOM 2627 N N . LEU B 1 107 ? -1.535 4.598 13.742 1 97.62 107 LEU B N 1
ATOM 2628 C CA . LEU B 1 107 ? -1.775 4.051 12.414 1 97.62 107 LEU B CA 1
ATOM 2629 C C . LEU B 1 107 ? -2.896 3.016 12.445 1 97.62 107 LEU B C 1
ATOM 2631 O O . LEU B 1 107 ? -3.416 2.623 11.398 1 97.62 107 LEU B O 1
ATOM 2635 N N . GLN B 1 108 ? -3.283 2.686 13.625 1 96.94 108 GLN B N 1
ATOM 2636 C CA . GLN B 1 108 ? -4.371 1.724 13.758 1 96.94 108 GLN B CA 1
ATOM 2637 C C . GLN B 1 108 ? -5.719 2.432 13.898 1 96.94 108 GLN B C 1
ATOM 2639 O O . GLN B 1 108 ? -6.77 1.795 13.82 1 96.94 108 GLN B O 1
ATOM 2644 N N . VAL B 1 109 ? -5.672 3.736 14.188 1 96.62 109 VAL B N 1
ATOM 2645 C CA . VAL B 1 109 ? -6.91 4.508 14.219 1 96.62 109 VAL B CA 1
ATOM 2646 C C . VAL B 1 109 ? -7.484 4.625 12.805 1 96.62 109 VAL B C 1
ATOM 2648 O O . VAL B 1 109 ? -6.859 5.215 11.922 1 96.62 109 VAL B O 1
ATOM 2651 N N . PRO B 1 110 ? -8.633 4.023 12.547 1 95.56 110 PRO B N 1
ATOM 2652 C CA . PRO B 1 110 ? -9.164 4.031 11.18 1 95.56 110 PRO B CA 1
ATOM 2653 C C . PRO B 1 110 ? -9.68 5.402 10.758 1 95.56 110 PRO B C 1
ATOM 2655 O O . PRO B 1 110 ? -9.852 6.289 11.594 1 95.56 110 PRO B O 1
ATOM 2658 N N . GLY B 1 111 ? -9.828 5.59 9.492 1 96.62 111 GLY B N 1
ATOM 2659 C CA . GLY B 1 111 ? -10.484 6.777 8.961 1 96.62 111 GLY B CA 1
ATOM 2660 C C . GLY B 1 111 ? -9.516 7.906 8.656 1 96.62 111 GLY B C 1
ATOM 2661 O O . GLY B 1 111 ? -8.375 7.66 8.266 1 96.62 111 GLY B O 1
ATOM 2662 N N . LEU B 1 112 ? -9.961 9.07 8.773 1 96.94 112 LEU B N 1
ATOM 2663 C CA . LEU B 1 112 ? -9.242 10.281 8.383 1 96.94 112 LEU B CA 1
ATOM 2664 C C . LEU B 1 112 ? -7.93 10.398 9.148 1 96.94 112 LEU B C 1
ATOM 2666 O O . LEU B 1 112 ? -6.914 10.812 8.578 1 96.94 112 LEU B O 1
ATOM 2670 N N . GLU B 1 113 ? -7.996 10.023 10.383 1 98.12 113 GLU B N 1
ATOM 2671 C CA . GLU B 1 113 ? -6.836 10.195 11.25 1 98.12 113 GLU B CA 1
ATOM 2672 C C . GLU B 1 113 ? -5.664 9.344 10.781 1 98.12 113 GLU B C 1
ATOM 2674 O O . GLU B 1 113 ? -4.504 9.734 10.922 1 98.12 113 GLU B O 1
ATOM 2679 N N . ARG B 1 114 ? -5.945 8.188 10.266 1 98.5 114 ARG B N 1
ATOM 2680 C CA . ARG B 1 114 ? -4.887 7.332 9.734 1 98.5 114 ARG B CA 1
ATOM 2681 C C . ARG B 1 114 ? -4.188 7.996 8.547 1 98.5 114 ARG B C 1
ATOM 2683 O O . ARG B 1 114 ? -2.957 7.996 8.469 1 98.5 114 ARG B O 1
ATOM 2690 N N . ILE B 1 115 ? -4.969 8.547 7.637 1 98.81 115 ILE B N 1
ATOM 2691 C CA . ILE B 1 115 ? -4.414 9.227 6.473 1 98.81 115 ILE B CA 1
ATOM 2692 C C . ILE B 1 115 ? -3.582 10.43 6.922 1 98.81 115 ILE B C 1
ATOM 2694 O O . ILE B 1 115 ? -2.475 10.641 6.426 1 98.81 115 ILE B O 1
ATOM 2698 N N . GLN B 1 116 ? -4.121 11.148 7.879 1 98.88 116 GLN B N 1
ATOM 2699 C CA . GLN B 1 116 ? -3.404 12.297 8.414 1 98.88 116 GLN B CA 1
ATOM 2700 C C . GLN B 1 116 ? -2.066 11.883 9.016 1 98.88 116 GLN B C 1
ATOM 2702 O O . GLN B 1 116 ? -1.05 12.547 8.805 1 98.88 116 GLN B O 1
ATOM 2707 N N . SER B 1 117 ? -2.074 10.812 9.766 1 98.88 117 SER B N 1
ATOM 2708 C CA . SER B 1 117 ? -0.845 10.297 10.359 1 98.88 117 SER B CA 1
ATOM 2709 C C . SER B 1 117 ? 0.16 9.898 9.289 1 98.88 117 SER B C 1
ATOM 2711 O O . SER B 1 117 ? 1.349 10.211 9.391 1 98.88 117 SER B O 1
ATOM 2713 N N . LEU B 1 118 ? -0.318 9.242 8.25 1 98.75 118 LEU B N 1
ATOM 2714 C CA . LEU B 1 118 ? 0.54 8.82 7.145 1 98.75 118 LEU B CA 1
ATOM 2715 C C . LEU B 1 118 ? 1.13 10.031 6.422 1 98.75 118 LEU B C 1
ATOM 2717 O O . LEU B 1 118 ? 2.312 10.031 6.078 1 98.75 118 LEU B O 1
ATOM 2721 N N . LEU B 1 119 ? 0.339 11.023 6.211 1 98.81 119 LEU B N 1
ATOM 2722 C CA . LEU B 1 119 ? 0.802 12.219 5.512 1 98.81 119 LEU B CA 1
ATOM 2723 C C . LEU B 1 119 ? 1.872 12.945 6.324 1 98.81 119 LEU B C 1
ATOM 2725 O O . LEU B 1 119 ? 2.852 13.438 5.762 1 98.81 119 LEU B O 1
ATOM 2729 N N . LEU B 1 120 ? 1.654 12.977 7.633 1 98.75 120 LEU B N 1
ATOM 2730 C CA . LEU B 1 120 ? 2.668 13.586 8.484 1 98.75 120 LEU B CA 1
ATOM 2731 C C . LEU B 1 120 ? 3.979 12.812 8.414 1 98.75 120 LEU B C 1
ATOM 2733 O O . LEU B 1 120 ? 5.055 13.406 8.328 1 98.75 120 LEU B O 1
ATOM 2737 N N . LEU B 1 121 ? 3.869 11.547 8.453 1 98 121 LEU B N 1
ATOM 2738 C CA . LEU B 1 121 ? 5.047 10.695 8.32 1 98 121 LEU B CA 1
ATOM 2739 C C . LEU B 1 121 ? 5.758 10.945 6.996 1 98 121 LEU B C 1
ATOM 2741 O O . LEU B 1 121 ? 6.977 11.125 6.965 1 98 121 LEU B O 1
ATOM 2745 N N . ALA B 1 122 ? 5.012 11.008 5.961 1 97.69 122 ALA B N 1
ATOM 2746 C CA . ALA B 1 122 ? 5.574 11.234 4.633 1 97.69 122 ALA B CA 1
ATOM 2747 C C . ALA B 1 122 ? 6.27 12.586 4.559 1 97.69 122 ALA B C 1
ATOM 2749 O O . ALA B 1 122 ? 7.383 12.695 4.043 1 97.69 122 ALA B O 1
ATOM 2750 N N . LEU B 1 123 ? 5.652 13.586 5.102 1 97.62 123 LEU B N 1
ATOM 2751 C CA . LEU B 1 123 ? 6.199 14.938 5.062 1 97.62 123 LEU B CA 1
ATOM 2752 C C . LEU B 1 123 ? 7.531 15.008 5.797 1 97.62 123 LEU B C 1
ATOM 2754 O O . LEU B 1 123 ? 8.469 15.672 5.336 1 97.62 123 LEU B O 1
ATOM 2758 N N . TYR B 1 124 ? 7.602 14.328 6.926 1 97.31 124 TYR B N 1
ATOM 2759 C CA . TYR B 1 124 ? 8.859 14.32 7.664 1 97.31 124 TYR B CA 1
ATOM 2760 C C . TYR B 1 124 ? 9.945 13.594 6.887 1 97.31 124 TYR B C 1
ATOM 2762 O O . TYR B 1 124 ? 11.07 14.094 6.758 1 97.31 124 TYR B O 1
ATOM 2770 N N . ILE B 1 125 ? 9.57 12.461 6.355 1 94.69 125 ILE B N 1
ATOM 2771 C CA . ILE B 1 125 ? 10.516 11.602 5.652 1 94.69 125 ILE B CA 1
ATOM 2772 C C . ILE B 1 125 ? 11.031 12.32 4.406 1 94.69 125 ILE B C 1
ATOM 2774 O O . ILE B 1 125 ? 12.227 12.273 4.109 1 94.69 125 ILE B O 1
ATOM 2778 N N . LEU B 1 126 ? 10.219 13.008 3.73 1 93.94 126 LEU B N 1
ATOM 2779 C CA . LEU B 1 126 ? 10.578 13.695 2.494 1 93.94 126 LEU B CA 1
ATOM 2780 C C . LEU B 1 126 ? 11.531 14.852 2.771 1 93.94 126 LEU B C 1
ATOM 2782 O O . LEU B 1 126 ? 12.242 15.305 1.871 1 93.94 126 LEU B O 1
ATOM 2786 N N . ARG B 1 127 ? 11.531 15.328 3.973 1 91.88 127 ARG B N 1
ATOM 2787 C CA . ARG B 1 127 ? 12.383 16.469 4.332 1 91.88 127 ARG B CA 1
ATOM 2788 C C . ARG B 1 127 ? 13.664 15.992 5.02 1 91.88 127 ARG B C 1
ATOM 2790 O O . ARG B 1 127 ? 14.508 16.812 5.387 1 91.88 127 ARG B O 1
ATOM 2797 N N . THR B 1 128 ? 13.695 14.773 5.27 1 89.69 128 THR B N 1
ATOM 2798 C CA . THR B 1 128 ? 14.914 14.188 5.82 1 89.69 128 THR B CA 1
ATOM 2799 C C . THR B 1 128 ? 15.859 13.766 4.703 1 89.69 128 THR B C 1
ATOM 2801 O O . THR B 1 128 ? 15.469 13.039 3.787 1 89.69 128 THR B O 1
ATOM 2804 N N . PRO B 1 129 ? 17.047 14.289 4.676 1 80.25 129 PRO B N 1
ATOM 2805 C CA . PRO B 1 129 ? 17.984 13.977 3.594 1 80.25 129 PRO B CA 1
ATOM 2806 C C . PRO B 1 129 ? 18.281 12.484 3.494 1 80.25 129 PRO B C 1
ATOM 2808 O O . PRO B 1 129 ? 18.375 11.797 4.516 1 80.25 129 PRO B O 1
ATOM 2811 N N . GLY B 1 130 ? 18.391 11.883 2.289 1 77.44 130 GLY B N 1
ATOM 2812 C CA . GLY B 1 130 ? 18.766 10.508 2.004 1 77.44 130 GLY B CA 1
ATOM 2813 C C . GLY B 1 130 ? 17.844 9.828 1.013 1 77.44 130 GLY B C 1
ATOM 2814 O O . GLY B 1 130 ? 16.625 10.07 1.021 1 77.44 130 GLY B O 1
ATOM 2815 N N . SER B 1 131 ? 18.344 9.078 0.011 1 63.59 131 SER B N 1
ATOM 2816 C CA . SER B 1 131 ? 17.625 8.391 -1.055 1 63.59 131 SER B CA 1
ATOM 2817 C C . SER B 1 131 ? 16.609 7.41 -0.487 1 63.59 131 SER B C 1
ATOM 2819 O O . SER B 1 131 ? 15.477 7.332 -0.973 1 63.59 131 SER B O 1
ATOM 2821 N N . ILE B 1 132 ? 16.953 6.738 0.529 1 70.12 132 ILE B N 1
ATOM 2822 C CA . ILE B 1 132 ? 16.109 5.73 1.157 1 70.12 132 ILE B CA 1
ATOM 2823 C C . ILE B 1 132 ? 14.867 6.391 1.735 1 70.12 132 ILE B C 1
ATOM 2825 O O . ILE B 1 132 ? 13.766 5.836 1.656 1 70.12 132 ILE B O 1
ATOM 2829 N N . SER B 1 133 ? 15.055 7.633 2.029 1 72.81 133 SER B N 1
ATOM 2830 C CA . SER B 1 133 ? 13.945 8.367 2.615 1 72.81 133 SER B CA 1
ATOM 2831 C C . SER B 1 133 ? 12.906 8.734 1.562 1 72.81 133 SER B C 1
ATOM 2833 O O . SER B 1 133 ? 11.703 8.602 1.799 1 72.81 133 SER B O 1
ATOM 2835 N N . ASN B 1 134 ? 13.352 8.93 0.373 1 82.06 134 ASN B N 1
ATOM 2836 C CA . ASN B 1 134 ? 12.43 9.344 -0.677 1 82.06 134 ASN B CA 1
ATOM 2837 C C . ASN B 1 134 ? 11.57 8.18 -1.16 1 82.06 134 ASN B C 1
ATOM 2839 O O . ASN B 1 134 ? 10.375 8.344 -1.404 1 82.06 134 ASN B O 1
ATOM 2843 N N . LEU B 1 135 ? 12.195 7.062 -1.222 1 84.62 135 LEU B N 1
ATOM 2844 C CA . LEU B 1 135 ? 11.438 5.883 -1.627 1 84.62 135 LEU B CA 1
ATOM 2845 C C . LEU B 1 135 ? 10.383 5.527 -0.584 1 84.62 135 LEU B C 1
ATOM 2847 O O . LEU B 1 135 ? 9.242 5.215 -0.931 1 84.62 135 LEU B O 1
ATOM 2851 N N . GLY B 1 136 ? 10.805 5.598 0.616 1 92.19 136 GLY B N 1
ATOM 2852 C CA . GLY B 1 136 ? 9.859 5.371 1.697 1 92.19 136 GLY B CA 1
ATOM 2853 C C . GLY B 1 136 ? 8.68 6.328 1.668 1 92.19 136 GLY B C 1
ATOM 2854 O O . GLY B 1 136 ? 7.535 5.918 1.855 1 92.19 136 GLY B O 1
ATOM 2855 N N . GLY B 1 137 ? 8.984 7.621 1.407 1 96.06 137 GLY B N 1
ATOM 2856 C CA . GLY B 1 137 ? 7.922 8.609 1.3 1 96.06 137 GLY B CA 1
ATOM 2857 C C . GLY B 1 137 ? 6.926 8.297 0.199 1 96.06 137 GLY B C 1
ATOM 2858 O O . GLY B 1 137 ? 5.715 8.445 0.392 1 96.06 137 GLY B O 1
ATOM 2859 N N . TRP B 1 138 ? 7.449 7.824 -0.957 1 97.19 138 TRP B N 1
ATOM 2860 C CA . TRP B 1 138 ? 6.602 7.457 -2.088 1 97.19 138 TRP B CA 1
ATOM 2861 C C . TRP B 1 138 ? 5.648 6.328 -1.712 1 97.19 138 TRP B C 1
ATOM 2863 O O . TRP B 1 138 ? 4.465 6.367 -2.057 1 97.19 138 TRP B O 1
ATOM 2873 N N . HIS B 1 139 ? 6.137 5.383 -0.997 1 96.69 139 HIS B N 1
ATOM 2874 C CA . HIS B 1 139 ? 5.309 4.258 -0.572 1 96.69 139 HIS B CA 1
ATOM 2875 C C . HIS B 1 139 ? 4.262 4.699 0.442 1 96.69 139 HIS B C 1
ATOM 2877 O O . HIS B 1 139 ? 3.096 4.309 0.345 1 96.69 139 HIS B O 1
ATOM 2883 N N . ILE B 1 140 ? 4.594 5.484 1.371 1 97.62 140 ILE B N 1
ATOM 2884 C CA . ILE B 1 140 ? 3.686 5.926 2.422 1 97.62 140 ILE B CA 1
ATOM 2885 C C . ILE B 1 140 ? 2.549 6.742 1.812 1 97.62 140 ILE B C 1
ATOM 2887 O O . ILE B 1 140 ? 1.381 6.547 2.154 1 97.62 140 ILE B O 1
ATOM 2891 N N . ILE B 1 141 ? 2.922 7.59 0.927 1 98.25 141 ILE B N 1
ATOM 2892 C CA . ILE B 1 141 ? 1.919 8.43 0.28 1 98.25 141 ILE B CA 1
ATOM 2893 C C . ILE B 1 141 ? 0.977 7.559 -0.549 1 98.25 141 ILE B C 1
ATOM 2895 O O . ILE B 1 141 ? -0.239 7.762 -0.535 1 98.25 141 ILE B O 1
ATOM 2899 N N . GLY B 1 142 ? 1.578 6.641 -1.296 1 98.12 142 GLY B N 1
ATOM 2900 C CA . GLY B 1 142 ? 0.742 5.711 -2.041 1 98.12 142 GLY B CA 1
ATOM 2901 C C . GLY B 1 142 ? -0.267 4.988 -1.171 1 98.12 142 GLY B C 1
ATOM 2902 O O . GLY B 1 142 ? -1.43 4.84 -1.552 1 98.12 142 GLY B O 1
ATOM 2903 N N . PHE B 1 143 ? 0.175 4.555 -0.038 1 97.56 143 PHE B N 1
ATOM 2904 C CA . PHE B 1 143 ? -0.699 3.891 0.92 1 97.56 143 PHE B CA 1
ATOM 2905 C C . PHE B 1 143 ? -1.796 4.832 1.399 1 97.56 143 PHE B C 1
ATOM 2907 O O . PHE B 1 143 ? -2.955 4.434 1.522 1 97.56 143 PHE B O 1
ATOM 2914 N N . ALA B 1 144 ? -1.428 6.059 1.693 1 98.69 144 ALA B N 1
ATOM 2915 C CA . ALA B 1 144 ? -2.4 7.047 2.152 1 98.69 144 ALA B CA 1
ATOM 2916 C C . ALA B 1 144 ? -3.484 7.277 1.103 1 98.69 144 ALA B C 1
ATOM 2918 O O . ALA B 1 144 ? -4.676 7.297 1.425 1 98.69 144 ALA B O 1
ATOM 2919 N N . VAL B 1 145 ? -3.08 7.422 -0.151 1 98.62 145 VAL B N 1
ATOM 2920 C CA . VAL B 1 145 ? -4.016 7.676 -1.239 1 98.62 145 VAL B CA 1
ATOM 2921 C C . VAL B 1 145 ? -4.922 6.461 -1.438 1 98.62 145 VAL B C 1
ATOM 2923 O O . VAL B 1 145 ? -6.137 6.602 -1.583 1 98.62 145 VAL B O 1
ATOM 2926 N N . ARG B 1 146 ? -4.32 5.316 -1.454 1 97.75 146 ARG B N 1
ATOM 2927 C CA . ARG B 1 146 ? -5.105 4.102 -1.655 1 97.75 146 ARG B CA 1
ATOM 2928 C C . ARG B 1 146 ? -6.113 3.908 -0.528 1 97.75 146 ARG B C 1
ATOM 2930 O O . ARG B 1 146 ? -7.246 3.482 -0.768 1 97.75 146 ARG B O 1
ATOM 2937 N N . TYR B 1 147 ? -5.75 4.203 0.693 1 97.81 147 TYR B N 1
ATOM 2938 C CA . TYR B 1 147 ? -6.672 4.133 1.823 1 97.81 147 TYR B CA 1
ATOM 2939 C C . TYR B 1 147 ? -7.789 5.16 1.679 1 97.81 147 TYR B C 1
ATOM 2941 O O . TYR B 1 147 ? -8.945 4.875 1.998 1 97.81 147 TYR B O 1
ATOM 2949 N N . ALA B 1 148 ? -7.434 6.363 1.256 1 97.94 148 ALA B N 1
ATOM 2950 C CA . ALA B 1 148 ? -8.453 7.383 1.012 1 97.94 148 ALA B CA 1
ATOM 2951 C C . ALA B 1 148 ? -9.477 6.906 -0.011 1 97.94 148 ALA B C 1
ATOM 2953 O O . ALA B 1 148 ? -10.672 7.141 0.145 1 97.94 148 ALA B O 1
ATOM 2954 N N . VAL B 1 149 ? -9.016 6.219 -1.06 1 97 149 VAL B N 1
ATOM 2955 C CA . VAL B 1 149 ? -9.883 5.664 -2.094 1 97 149 VAL B CA 1
ATOM 2956 C C . VAL B 1 149 ? -10.781 4.582 -1.49 1 97 149 VAL B C 1
ATOM 2958 O O . VAL B 1 149 ? -11.969 4.504 -1.807 1 97 149 VAL B O 1
ATOM 2961 N N . GLU B 1 150 ? -10.164 3.752 -0.638 1 96 150 GLU B N 1
ATOM 2962 C CA . GLU B 1 150 ? -10.938 2.732 0.058 1 96 150 GLU B CA 1
ATOM 2963 C C . GLU B 1 150 ? -12.102 3.354 0.83 1 96 150 GLU B C 1
ATOM 2965 O O . GLU B 1 150 ? -13.188 2.781 0.89 1 96 150 GLU B O 1
ATOM 2970 N N . LEU B 1 151 ? -11.914 4.551 1.42 1 95.44 151 LEU B N 1
ATOM 2971 C CA . LEU B 1 151 ? -12.93 5.254 2.197 1 95.44 151 LEU B CA 1
ATOM 2972 C C . LEU B 1 151 ? -13.883 6.008 1.284 1 95.44 151 LEU B C 1
ATOM 2974 O O . LEU B 1 151 ? -14.82 6.656 1.759 1 95.44 151 LEU B O 1
ATOM 2978 N N . GLY B 1 152 ? -13.609 5.992 -0.003 1 95.25 152 GLY B N 1
ATOM 2979 C CA . GLY B 1 152 ? -14.484 6.652 -0.962 1 95.25 152 GLY B CA 1
ATOM 2980 C C . GLY B 1 152 ? -14.273 8.148 -1.034 1 95.25 152 GLY B C 1
ATOM 2981 O O . GLY B 1 152 ? -15.141 8.883 -1.511 1 95.25 152 GLY B O 1
ATOM 2982 N N . MET B 1 153 ? -13.164 8.672 -0.614 1 94.94 153 MET B N 1
ATOM 2983 C CA . MET B 1 153 ? -12.953 10.109 -0.489 1 94.94 153 MET B CA 1
ATOM 2984 C C . MET B 1 153 ? -12.734 10.75 -1.857 1 94.94 153 MET B C 1
ATOM 2986 O O . MET B 1 153 ? -12.805 11.969 -1.994 1 94.94 153 MET B O 1
ATOM 2990 N N . HIS B 1 154 ? -12.445 9.953 -2.879 1 94.75 154 HIS B N 1
ATOM 2991 C CA . HIS B 1 154 ? -12.203 10.445 -4.23 1 94.75 154 HIS B CA 1
ATOM 2992 C C . HIS B 1 154 ? -13.516 10.68 -4.973 1 94.75 154 HIS B C 1
ATOM 2994 O O . HIS B 1 154 ? -13.516 11.156 -6.109 1 94.75 154 HIS B O 1
ATOM 3000 N N . ARG B 1 155 ? -14.578 10.336 -4.246 1 91.88 155 ARG B N 1
ATOM 3001 C CA . ARG B 1 155 ? -15.906 10.492 -4.828 1 91.88 155 ARG B CA 1
ATOM 3002 C C . ARG B 1 155 ? -16.672 11.617 -4.148 1 91.88 155 ARG B C 1
ATOM 3004 O O . ARG B 1 155 ? -16.516 11.844 -2.947 1 91.88 155 ARG B O 1
ATOM 3011 N N . ASN B 1 156 ? -17.531 12.242 -4.879 1 82.25 156 ASN B N 1
ATOM 3012 C CA . ASN B 1 156 ? -18.391 13.281 -4.324 1 82.25 156 ASN B CA 1
ATOM 3013 C C . ASN B 1 156 ? -19.484 12.695 -3.445 1 82.25 156 ASN B C 1
ATOM 3015 O O . ASN B 1 156 ? -20.062 11.656 -3.773 1 82.25 156 ASN B O 1
ATOM 3019 N N . ILE B 1 157 ? -19.578 13.242 -2.256 1 69.12 157 ILE B N 1
ATOM 3020 C CA . ILE B 1 157 ? -20.688 12.844 -1.38 1 69.12 157 ILE B CA 1
ATOM 3021 C C . ILE B 1 157 ? -22 13.422 -1.901 1 69.12 157 ILE B C 1
ATOM 3023 O O . ILE B 1 157 ? -22.094 14.633 -2.137 1 69.12 157 ILE B O 1
ATOM 3027 N N . LYS B 1 158 ? -22.828 12.672 -2.641 1 56.97 158 LYS B N 1
ATOM 3028 C CA . LYS B 1 158 ? -24.141 13.148 -3.047 1 56.97 158 LYS B CA 1
ATOM 3029 C C . LYS B 1 158 ? -25 13.477 -1.833 1 56.97 158 LYS B C 1
ATOM 3031 O O . LYS B 1 158 ? -25.094 12.68 -0.899 1 56.97 158 LYS B O 1
ATOM 3036 N N . CYS B 1 159 ? -24.891 14.656 -1.392 1 50.09 159 CYS B N 1
ATOM 3037 C CA . CYS B 1 159 ? -25.672 15.258 -0.322 1 50.09 159 CYS B CA 1
ATOM 3038 C C . CYS B 1 159 ? -27.078 14.656 -0.28 1 50.09 159 CYS B C 1
ATOM 3040 O O . CYS B 1 159 ? -27.906 15.07 0.532 1 50.09 159 CYS B O 1
ATOM 3042 N N . GLY B 1 160 ? -27.562 14.016 -1.31 1 46 160 GLY B N 1
ATOM 3043 C CA . GLY B 1 160 ? -29.016 13.938 -1.228 1 46 160 GLY B CA 1
ATOM 3044 C C . GLY B 1 160 ? -29.5 13.094 -0.066 1 46 160 GLY B C 1
ATOM 3045 O O . GLY B 1 160 ? -30.703 12.852 0.069 1 46 160 GLY B O 1
ATOM 3046 N N . GLY B 1 161 ? -28.797 12.195 0.494 1 45.84 161 GLY B N 1
ATOM 3047 C CA . GLY B 1 161 ? -29.625 11.539 1.483 1 45.84 161 GLY B CA 1
ATOM 3048 C C . GLY B 1 161 ? -29.891 12.391 2.709 1 45.84 161 GLY B C 1
ATOM 3049 O O . GLY B 1 161 ? -29.312 13.477 2.85 1 45.84 161 GLY B O 1
ATOM 3050 N N . PRO B 1 162 ? -31.031 12.07 3.533 1 47.94 162 PRO B N 1
ATOM 3051 C CA . PRO B 1 162 ? -31.578 12.844 4.656 1 47.94 162 PRO B CA 1
ATOM 3052 C C . PRO B 1 162 ? -30.484 13.312 5.621 1 47.94 162 PRO B C 1
ATOM 3054 O O . PRO B 1 162 ? -30.781 14.062 6.559 1 47.94 162 PRO B O 1
ATOM 3057 N N . ARG B 1 163 ? -29.516 12.516 5.789 1 48.84 163 ARG B N 1
ATOM 3058 C CA . ARG B 1 163 ? -28.719 12.898 6.957 1 48.84 163 ARG B CA 1
ATOM 3059 C C . ARG B 1 163 ? -27.703 13.969 6.598 1 48.84 163 ARG B C 1
ATOM 3061 O O . ARG B 1 163 ? -26.891 13.781 5.691 1 48.84 163 ARG B O 1
ATOM 3068 N N . ALA B 1 164 ? -27.969 15.125 6.77 1 52.16 164 ALA B N 1
ATOM 3069 C CA . ALA B 1 164 ? -27.172 16.344 6.719 1 52.16 164 ALA B CA 1
ATOM 3070 C C . ALA B 1 164 ? -25.719 16.078 7.156 1 52.16 164 ALA B C 1
ATOM 3072 O O . ALA B 1 164 ? -25.469 15.789 8.328 1 52.16 164 ALA B O 1
ATOM 3073 N N . GLN B 1 165 ? -24.781 15.562 6.266 1 65.44 165 GLN B N 1
ATOM 3074 C CA . GLN B 1 165 ? -23.422 15.391 6.766 1 65.44 165 GLN B CA 1
ATOM 3075 C C . GLN B 1 165 ? -22.844 16.703 7.285 1 65.44 165 GLN B C 1
ATOM 3077 O O . GLN B 1 165 ? -23.203 17.781 6.785 1 65.44 165 GLN B O 1
ATOM 3082 N N . ASP B 1 166 ? -22.281 16.688 8.523 1 82.44 166 ASP B N 1
ATOM 3083 C CA . ASP B 1 166 ? -21.578 17.781 9.195 1 82.44 166 ASP B CA 1
ATOM 3084 C C . ASP B 1 166 ? -20.609 18.469 8.242 1 82.44 166 ASP B C 1
ATOM 3086 O O . ASP B 1 166 ? -19.703 17.828 7.695 1 82.44 166 ASP B O 1
ATOM 3090 N N . PRO B 1 167 ? -21.016 19.672 7.828 1 83.75 167 PRO B N 1
ATOM 3091 C CA . PRO B 1 167 ? -20.172 20.422 6.898 1 83.75 167 PRO B CA 1
ATOM 3092 C C . PRO B 1 167 ? -18.688 20.359 7.266 1 83.75 167 PRO B C 1
ATOM 3094 O O . PRO B 1 167 ? -17.828 20.359 6.379 1 83.75 167 PRO B O 1
ATOM 3097 N N . TYR B 1 168 ? -18.438 20.375 8.5 1 87.69 168 TYR B N 1
ATOM 3098 C CA . TYR B 1 168 ? -17.062 20.281 8.953 1 87.69 168 TYR B CA 1
ATOM 3099 C C . TYR B 1 168 ? -16.422 18.984 8.492 1 87.69 168 TYR B C 1
ATOM 3101 O O . TYR B 1 168 ? -15.289 18.984 7.996 1 87.69 168 TYR B O 1
ATOM 3109 N N . ARG B 1 169 ? -17.094 17.938 8.633 1 89.25 169 ARG B N 1
ATOM 3110 C CA . ARG B 1 169 ? -16.578 16.625 8.258 1 89.25 169 ARG B CA 1
ATOM 3111 C C . ARG B 1 169 ? -16.328 16.531 6.758 1 89.25 169 ARG B C 1
ATOM 3113 O O . ARG B 1 169 ? -15.344 15.945 6.32 1 89.25 169 ARG B O 1
ATOM 3120 N N . ILE B 1 170 ? -17.188 17.094 6.062 1 88.88 170 ILE B N 1
ATOM 3121 C CA . ILE B 1 170 ? -17.062 17.094 4.609 1 88.88 170 ILE B CA 1
ATOM 3122 C C . ILE B 1 170 ? -15.82 17.875 4.199 1 88.88 170 ILE B C 1
ATOM 3124 O O . ILE B 1 170 ? -15.047 17.438 3.348 1 88.88 170 ILE B O 1
ATOM 3128 N N . GLU B 1 171 ? -15.695 18.984 4.824 1 90.75 171 GLU B N 1
ATOM 3129 C CA . GLU B 1 171 ? -14.578 19.859 4.477 1 90.75 171 GLU B CA 1
ATOM 3130 C C . GLU B 1 171 ? -13.242 19.219 4.816 1 90.75 171 GLU B C 1
ATOM 3132 O O . GLU B 1 171 ? -12.32 19.219 3.998 1 90.75 171 GLU B O 1
ATOM 3137 N N . ILE B 1 172 ? -13.133 18.656 6.027 1 94.25 172 ILE B N 1
ATOM 3138 C CA . ILE B 1 172 ? -11.859 18.078 6.438 1 94.25 172 ILE B CA 1
ATOM 3139 C C . ILE B 1 172 ? -11.547 16.859 5.582 1 94.25 172 ILE B C 1
ATOM 3141 O O . ILE B 1 172 ? -10.391 16.609 5.246 1 94.25 172 ILE B O 1
ATOM 3145 N N . ARG B 1 173 ? -12.555 16.125 5.172 1 94.88 173 ARG B N 1
ATOM 3146 C CA . ARG B 1 173 ? -12.406 14.977 4.281 1 94.88 173 ARG B CA 1
ATOM 3147 C C . ARG B 1 173 ? -11.844 15.398 2.93 1 94.88 173 ARG B C 1
ATOM 3149 O O . ARG B 1 173 ? -10.93 14.758 2.402 1 94.88 173 ARG B O 1
ATOM 3156 N N . ARG B 1 174 ? -12.344 16.406 2.459 1 94.31 174 ARG B N 1
ATOM 3157 C CA . ARG B 1 174 ? -11.883 16.953 1.183 1 94.31 174 ARG B CA 1
ATOM 3158 C C . ARG B 1 174 ? -10.445 17.438 1.284 1 94.31 174 ARG B C 1
ATOM 3160 O O . ARG B 1 174 ? -9.625 17.156 0.407 1 94.31 174 ARG B O 1
ATOM 3167 N N . ARG B 1 175 ? -10.172 18.125 2.309 1 95.94 175 ARG B N 1
ATOM 3168 C CA . ARG B 1 175 ? -8.828 18.656 2.516 1 95.94 175 ARG B CA 1
ATOM 3169 C C . ARG B 1 175 ? -7.805 17.531 2.617 1 95.94 175 ARG B C 1
ATOM 3171 O O . ARG B 1 175 ? -6.719 17.625 2.037 1 95.94 175 ARG B O 1
ATOM 3178 N N . VAL B 1 176 ? -8.172 16.547 3.357 1 97.81 176 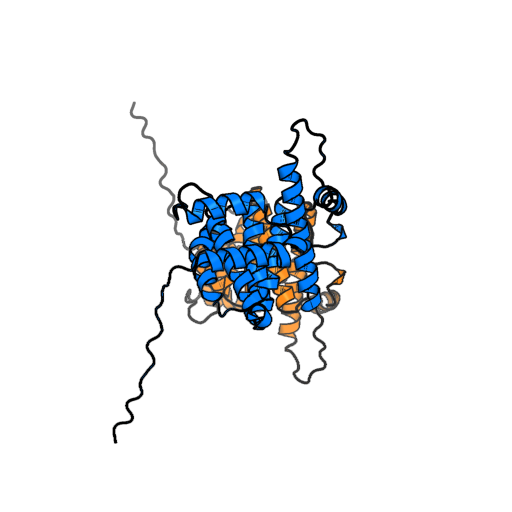VAL B N 1
ATOM 3179 C CA . VAL B 1 176 ? -7.277 15.414 3.537 1 97.81 176 VAL B CA 1
ATOM 3180 C C . VAL B 1 176 ? -7.035 14.734 2.193 1 97.81 176 VAL B C 1
ATOM 3182 O O . VAL B 1 176 ? -5.891 14.469 1.82 1 97.81 176 VAL B O 1
ATOM 3185 N N . PHE B 1 177 ? -8.055 14.539 1.426 1 97.81 177 PHE B N 1
ATOM 3186 C CA . PHE B 1 177 ? -7.922 13.867 0.14 1 97.81 177 PHE B CA 1
ATOM 3187 C C . PHE B 1 177 ? -7.031 14.664 -0.805 1 97.81 177 PHE B C 1
ATOM 3189 O O . PHE B 1 177 ? -6.082 14.125 -1.377 1 97.81 177 PHE B O 1
ATOM 3196 N N . TRP B 1 178 ? -7.297 15.875 -0.929 1 97.19 178 TRP B N 1
ATOM 3197 C CA . TRP B 1 178 ? -6.566 16.688 -1.895 1 97.19 178 TRP B CA 1
ATOM 3198 C C . TRP B 1 178 ? -5.129 16.906 -1.438 1 97.19 178 TRP B C 1
ATOM 3200 O O . TRP B 1 178 ? -4.219 17.031 -2.264 1 97.19 178 TRP B O 1
ATOM 3210 N N . SER B 1 179 ? -4.934 17.016 -0.141 1 98.38 179 SER B N 1
ATOM 3211 C CA . SER B 1 179 ? -3.561 17.094 0.346 1 98.38 179 SER B CA 1
ATOM 3212 C C . SER B 1 179 ? -2.775 15.836 -0.047 1 98.38 179 SER B C 1
ATOM 3214 O O . SER B 1 179 ? -1.628 15.938 -0.485 1 98.38 179 SER B O 1
ATOM 3216 N N . ALA B 1 180 ? -3.408 14.672 0.128 1 98.56 180 ALA B N 1
ATOM 3217 C CA . ALA B 1 180 ? -2.773 13.422 -0.28 1 98.56 180 ALA B CA 1
ATOM 3218 C C . ALA B 1 180 ? -2.502 13.406 -1.781 1 98.56 180 ALA B C 1
ATOM 3220 O O . ALA B 1 180 ? -1.421 13.008 -2.219 1 98.56 180 ALA B O 1
ATOM 3221 N N . TYR B 1 181 ? -3.422 13.875 -2.492 1 98 181 TYR B N 1
ATOM 3222 C CA . TYR B 1 181 ? -3.328 13.938 -3.947 1 98 181 TYR B CA 1
ATOM 3223 C C . TYR B 1 181 ? -2.168 14.828 -4.379 1 98 181 TYR B C 1
ATOM 3225 O O . TYR B 1 181 ? -1.326 14.422 -5.18 1 98 181 TYR B O 1
ATOM 3233 N N . VAL B 1 182 ? -2.146 15.953 -3.854 1 97.81 182 VAL B N 1
ATOM 3234 C CA . VAL B 1 182 ? -1.129 16.938 -4.227 1 97.81 182 VAL B CA 1
ATOM 3235 C C . VAL B 1 182 ? 0.253 16.422 -3.83 1 97.81 182 VAL B C 1
ATOM 3237 O O . VAL B 1 182 ? 1.206 16.516 -4.605 1 97.81 182 VAL B O 1
ATOM 3240 N N . LEU B 1 183 ? 0.314 15.93 -2.686 1 97.94 183 LEU B N 1
ATOM 3241 C CA . LEU B 1 183 ? 1.596 15.398 -2.229 1 97.94 183 LEU B CA 1
ATOM 3242 C C . LEU B 1 183 ? 2.055 14.242 -3.111 1 97.94 183 LEU B C 1
ATOM 3244 O O . LEU B 1 183 ? 3.236 14.156 -3.457 1 97.94 183 LEU B O 1
ATOM 3248 N N . ASP B 1 184 ? 1.162 13.383 -3.482 1 98.06 184 ASP B N 1
ATOM 3249 C CA . ASP B 1 184 ? 1.478 12.281 -4.391 1 98.06 184 ASP B CA 1
ATOM 3250 C C . ASP B 1 184 ? 1.993 12.805 -5.73 1 98.06 184 ASP B C 1
ATOM 3252 O O . ASP B 1 184 ? 2.988 12.305 -6.258 1 98.06 184 ASP B O 1
ATOM 3256 N N . ARG B 1 185 ? 1.306 13.828 -6.254 1 97.44 185 ARG B N 1
ATOM 3257 C CA . ARG B 1 185 ? 1.742 14.406 -7.516 1 97.44 185 ARG B CA 1
ATOM 3258 C C . ARG B 1 185 ? 3.156 14.969 -7.402 1 97.44 185 ARG B C 1
ATOM 3260 O O . ARG B 1 185 ? 4.008 14.695 -8.25 1 97.44 185 ARG B O 1
ATOM 3267 N N . ALA B 1 186 ? 3.344 15.688 -6.375 1 96.31 186 ALA B N 1
ATOM 3268 C CA . ALA B 1 186 ? 4.633 16.344 -6.184 1 96.31 186 ALA B CA 1
ATOM 3269 C C . ALA B 1 186 ? 5.762 15.328 -6.07 1 96.31 186 ALA B C 1
ATOM 3271 O O . ALA B 1 186 ? 6.785 15.453 -6.742 1 96.31 186 ALA B O 1
ATOM 3272 N N . VAL B 1 187 ? 5.629 14.336 -5.305 1 96.31 187 VAL B N 1
ATOM 3273 C CA . VAL B 1 187 ? 6.676 13.359 -5.031 1 96.31 187 VAL B CA 1
ATOM 3274 C C . VAL B 1 187 ? 6.879 12.461 -6.25 1 96.31 187 VAL B C 1
ATOM 3276 O O . VAL B 1 187 ? 8.016 12.195 -6.648 1 96.31 187 VAL B O 1
ATOM 3279 N N . SER B 1 188 ? 5.781 11.969 -6.816 1 96.88 188 SER B N 1
ATOM 3280 C CA . SER B 1 188 ? 5.863 11.094 -7.984 1 96.88 188 SER B CA 1
ATOM 3281 C C . SER B 1 188 ? 6.551 11.789 -9.148 1 96.88 188 SER B C 1
ATOM 3283 O O . SER B 1 188 ? 7.379 11.195 -9.836 1 96.88 188 SER B O 1
ATOM 3285 N N . LEU B 1 189 ? 6.211 13.023 -9.367 1 95.5 189 LEU B N 1
ATOM 3286 C CA . LEU B 1 189 ? 6.855 13.797 -10.43 1 95.5 189 LEU B CA 1
ATOM 3287 C C . LEU B 1 189 ? 8.352 13.953 -10.148 1 95.5 189 LEU B C 1
ATOM 3289 O O . LEU B 1 189 ? 9.172 13.828 -11.062 1 95.5 189 LEU B O 1
ATOM 3293 N N . THR B 1 190 ? 8.672 14.289 -8.922 1 92.88 190 THR B N 1
ATOM 3294 C CA . THR B 1 190 ? 10.062 14.484 -8.531 1 92.88 190 THR B CA 1
ATOM 3295 C C . THR B 1 190 ? 10.859 13.195 -8.711 1 92.88 190 THR B C 1
ATOM 3297 O O . THR B 1 190 ? 12 13.227 -9.18 1 92.88 190 THR B O 1
ATOM 3300 N N . LEU B 1 191 ? 10.32 12.102 -8.391 1 92.81 191 LEU B N 1
ATOM 3301 C CA . LEU B 1 191 ? 11.023 10.82 -8.398 1 92.81 191 LEU B CA 1
ATOM 3302 C C . LEU B 1 191 ? 10.891 10.141 -9.758 1 92.81 191 LEU B C 1
ATOM 3304 O O . LEU B 1 191 ? 11.555 9.141 -10.023 1 92.81 191 LEU B O 1
ATOM 3308 N N . GLY B 1 192 ? 10 10.633 -10.617 1 94.44 192 GLY B N 1
ATOM 3309 C CA . GLY B 1 192 ? 9.734 9.984 -11.891 1 94.44 192 GLY B CA 1
ATOM 3310 C C . GLY B 1 192 ? 8.977 8.672 -11.75 1 94.44 192 GLY B C 1
ATOM 3311 O O . GLY B 1 192 ? 9.289 7.695 -12.43 1 94.44 192 GLY B O 1
ATOM 3312 N N . ARG B 1 193 ? 8.062 8.617 -10.875 1 95.56 193 ARG B N 1
ATOM 3313 C CA . ARG B 1 193 ? 7.305 7.41 -10.57 1 95.56 193 ARG B CA 1
ATOM 3314 C C . ARG B 1 193 ? 5.816 7.605 -10.844 1 95.56 193 ARG B C 1
ATOM 3316 O O . ARG B 1 193 ? 5.336 8.742 -10.898 1 95.56 193 ARG B O 1
ATOM 3323 N N . PRO B 1 194 ? 5.074 6.531 -11.039 1 96.06 194 PRO B N 1
ATOM 3324 C CA . PRO B 1 194 ? 3.639 6.66 -11.312 1 96.06 194 PRO B CA 1
ATOM 3325 C C . PRO B 1 194 ? 2.867 7.242 -10.133 1 96.06 194 PRO B C 1
ATOM 3327 O O . PRO B 1 194 ? 3.238 7.02 -8.977 1 96.06 194 PRO B O 1
ATOM 3330 N N . PHE B 1 195 ? 1.819 7.91 -10.484 1 96.81 195 PHE B N 1
ATOM 3331 C CA . PHE B 1 195 ? 0.913 8.445 -9.469 1 96.81 195 PHE B CA 1
ATOM 3332 C C . PHE B 1 195 ? 0.122 7.324 -8.805 1 96.81 195 PHE B C 1
ATOM 3334 O O . PHE B 1 195 ? -0.133 6.289 -9.422 1 96.81 195 PHE B O 1
ATOM 3341 N N . ALA B 1 196 ? -0.269 7.562 -7.594 1 97.25 196 ALA B N 1
ATOM 3342 C CA . ALA B 1 196 ? -1.021 6.562 -6.844 1 97.25 196 ALA B CA 1
ATOM 3343 C C . ALA B 1 196 ? -2.465 6.477 -7.332 1 97.25 196 ALA B C 1
ATOM 3345 O O . ALA B 1 196 ? -3.15 5.484 -7.09 1 97.25 196 ALA B O 1
ATOM 3346 N N . LEU B 1 197 ? -2.936 7.484 -7.953 1 96.94 197 LEU B N 1
ATOM 3347 C CA . LEU B 1 197 ? -4.332 7.559 -8.375 1 96.94 197 LEU B CA 1
ATOM 3348 C C . LEU B 1 197 ? -4.465 8.352 -9.672 1 96.94 197 LEU B C 1
ATOM 3350 O O . LEU B 1 197 ? -3.914 9.445 -9.797 1 96.94 197 LEU B O 1
ATOM 3354 N N . SER B 1 198 ? -5.188 7.75 -10.617 1 94.38 198 SER B N 1
ATOM 3355 C CA . SER B 1 198 ? -5.438 8.438 -11.883 1 94.38 198 SER B CA 1
ATOM 3356 C C . SER B 1 198 ? -6.461 9.555 -11.703 1 94.38 198 SER B C 1
ATOM 3358 O O . SER B 1 198 ? -7.449 9.398 -10.992 1 94.38 198 SER B O 1
ATOM 3360 N N . GLU B 1 199 ? -6.25 10.641 -12.43 1 90.94 199 GLU B N 1
ATOM 3361 C CA . GLU B 1 199 ? -7.191 11.75 -12.398 1 90.94 199 GLU B CA 1
ATOM 3362 C C . GLU B 1 199 ? -8.57 11.32 -12.883 1 90.94 199 GLU B C 1
ATOM 3364 O O . GLU B 1 199 ? -9.586 11.867 -12.445 1 90.94 199 GLU B O 1
ATOM 3369 N N . ASN B 1 200 ? -8.602 10.32 -13.719 1 91.5 200 ASN B N 1
ATOM 3370 C CA . ASN B 1 200 ? -9.859 9.82 -14.281 1 91.5 200 ASN B CA 1
ATOM 3371 C C . ASN B 1 200 ? -10.719 9.141 -13.227 1 91.5 200 ASN B C 1
ATOM 3373 O O . ASN B 1 200 ? -11.906 8.914 -13.445 1 91.5 200 ASN B O 1
ATOM 3377 N N . ASP B 1 201 ? -10.18 8.883 -12.141 1 93 201 ASP B N 1
ATOM 3378 C CA . ASP B 1 201 ? -10.898 8.164 -11.094 1 93 201 ASP B CA 1
ATOM 3379 C C . ASP B 1 201 ? -11.406 9.117 -10.016 1 93 201 ASP B C 1
ATOM 3381 O O . ASP B 1 201 ? -11.914 8.68 -8.984 1 93 201 ASP B O 1
ATOM 3385 N N . ILE B 1 202 ? -11.281 10.414 -10.156 1 92.94 202 ILE B N 1
ATOM 3386 C CA . ILE B 1 202 ? -11.633 11.398 -9.141 1 92.94 202 ILE B CA 1
ATOM 3387 C C . ILE B 1 202 ? -12.867 12.18 -9.578 1 92.94 202 ILE B C 1
ATOM 3389 O O . ILE B 1 202 ? -12.906 12.719 -10.688 1 92.94 202 ILE B O 1
ATOM 3393 N N . ASP B 1 203 ? -13.852 12.242 -8.766 1 88.69 203 ASP B N 1
ATOM 3394 C CA . ASP B 1 203 ? -15.047 13.023 -9.078 1 88.69 203 ASP B CA 1
ATOM 3395 C C . ASP B 1 203 ? -15.25 14.141 -8.062 1 88.69 203 ASP B C 1
ATOM 3397 O O . ASP B 1 203 ? -16.203 14.93 -8.172 1 88.69 203 ASP B O 1
ATOM 3401 N N . VAL B 1 204 ? -14.477 14.234 -7.062 1 86.06 204 VAL B N 1
ATOM 3402 C CA . VAL B 1 204 ? -14.633 15.258 -6.035 1 86.06 204 VAL B CA 1
ATOM 3403 C C . VAL B 1 204 ? -14.047 16.578 -6.527 1 86.06 204 VAL B C 1
ATOM 3405 O O . VAL B 1 204 ? -12.992 16.594 -7.168 1 86.06 204 VAL B O 1
ATOM 3408 N N . ASP B 1 205 ? -14.812 17.703 -6.465 1 74.81 205 ASP B N 1
ATOM 3409 C CA . ASP B 1 205 ? -14.398 19.031 -6.918 1 74.81 205 ASP B CA 1
ATOM 3410 C C . ASP B 1 205 ? -13.344 19.625 -5.992 1 74.81 205 ASP B C 1
ATOM 3412 O O . ASP B 1 205 ? -13.414 19.469 -4.77 1 74.81 205 ASP B O 1
ATOM 3416 N N . LEU B 1 206 ? -12.234 20.078 -6.574 1 62.94 206 LEU B N 1
ATOM 3417 C CA . LEU B 1 206 ? -11.219 20.797 -5.809 1 62.94 206 LEU B CA 1
ATOM 3418 C C . LEU B 1 206 ? -11.781 22.094 -5.234 1 62.94 206 LEU B C 1
ATOM 3420 O O . LEU B 1 206 ? -11.414 22.5 -4.129 1 62.94 206 LEU B O 1
ATOM 3424 N N . GLU B 1 207 ? -12.484 22.859 -6.074 1 57.81 207 GLU B N 1
ATOM 3425 C CA . GLU B 1 207 ? -12.891 24.25 -5.867 1 57.81 207 GLU B CA 1
ATOM 3426 C C . GLU B 1 207 ? -13.703 24.391 -4.582 1 57.81 207 GLU B C 1
ATOM 3428 O O . GLU B 1 207 ? -13.672 25.453 -3.939 1 57.81 207 GLU B O 1
ATOM 3433 N N . ALA B 1 208 ? -14.367 23.516 -4.152 1 49.25 208 ALA B N 1
ATOM 3434 C CA . ALA B 1 208 ? -15.18 23.922 -3.01 1 49.25 208 ALA B CA 1
ATOM 3435 C C . ALA B 1 208 ? -14.297 24.328 -1.827 1 49.25 208 ALA B C 1
ATOM 3437 O O . ALA B 1 208 ? -14.688 25.156 -1.008 1 49.25 208 ALA B O 1
ATOM 3438 N N . SER B 1 209 ? -13.18 23.75 -1.606 1 45.47 209 SER B N 1
ATOM 3439 C CA . SER B 1 209 ? -12.305 24.078 -0.487 1 45.47 209 SER B CA 1
ATOM 3440 C C . SER B 1 209 ? -11.727 25.484 -0.626 1 45.47 209 SER B C 1
ATOM 3442 O O . SER B 1 209 ? -11.398 26.125 0.373 1 45.47 209 SER B O 1
ATOM 3444 N N . TYR B 1 210 ? -11.266 25.906 -1.765 1 41.88 210 TYR B N 1
ATOM 3445 C CA . TYR B 1 210 ? -10.75 27.266 -1.902 1 41.88 210 TYR B CA 1
ATOM 3446 C C . TYR B 1 210 ? -11.812 28.297 -1.528 1 41.88 210 TYR B C 1
ATOM 3448 O O . TYR B 1 210 ? -11.492 29.391 -1.084 1 41.88 210 TYR B O 1
ATOM 3456 N N . ARG B 1 211 ? -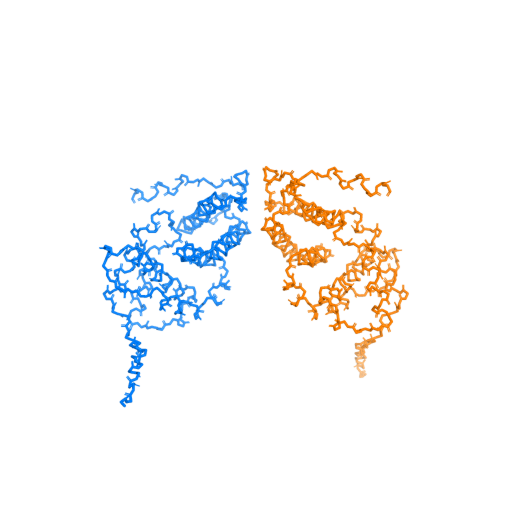12.992 28.078 -1.668 1 41.06 211 ARG B N 1
ATOM 3457 C CA . ARG B 1 211 ? -13.984 29.094 -1.308 1 41.06 211 ARG B CA 1
ATOM 3458 C C . ARG B 1 211 ? -14.078 29.25 0.206 1 41.06 211 ARG B C 1
ATOM 3460 O O . ARG B 1 211 ? -14.234 30.359 0.711 1 41.06 211 ARG B O 1
ATOM 3467 N N . LEU B 1 212 ? -14.055 28.203 0.965 1 40.12 212 LEU B N 1
ATOM 3468 C CA . LEU B 1 212 ? -14.289 28.391 2.391 1 40.12 212 LEU B CA 1
ATOM 3469 C C . LEU B 1 212 ? -13.055 28.953 3.08 1 40.12 212 LEU B C 1
ATOM 3471 O O . LEU B 1 212 ? -13.148 29.516 4.168 1 40.12 212 LEU B O 1
ATOM 3475 N N . ALA B 1 213 ? -11.789 28.688 2.693 1 39.75 213 ALA B N 1
ATOM 3476 C CA . ALA B 1 213 ? -10.641 29.281 3.371 1 39.75 213 ALA B CA 1
ATOM 3477 C C . ALA B 1 213 ? -10.617 30.797 3.162 1 39.75 213 ALA B C 1
ATOM 3479 O O . ALA B 1 213 ? -9.984 31.516 3.938 1 39.75 213 ALA B O 1
ATOM 3480 N N . LYS B 1 214 ? -11.07 31.453 2.051 1 37.12 214 LYS B N 1
ATOM 3481 C CA . LYS B 1 214 ? -11.117 32.906 1.854 1 37.12 214 LYS B CA 1
ATOM 3482 C C . LYS B 1 214 ? -12.297 33.531 2.584 1 37.12 214 LYS B C 1
ATOM 3484 O O . LYS B 1 214 ? -12.438 34.75 2.637 1 37.12 214 LYS B O 1
ATOM 3489 N N . SER B 1 215 ? -13.195 32.75 3.084 1 32.16 215 SER B N 1
ATOM 3490 C CA . SER B 1 215 ? -14.133 33.5 3.914 1 32.16 215 SER B CA 1
ATOM 3491 C C . SER B 1 215 ? -13.703 33.5 5.375 1 32.16 215 SER B C 1
ATOM 3493 O O . SER B 1 215 ? -13.086 32.531 5.844 1 32.16 215 SER B O 1
#

Secondary structure (DSSP, 8-state):
------------------HHHHHHHHHHIIIIITTT---S-HHHHHHHHHHHHH----TTS-THHHHHHHHHHHHHHHHHHH-GGG-----HHHHHHHHHHHHHHHHHS-THHHHHHHHHHHHHHHTSSSHHHHHHHHHHHHHHHHHHHHTTTTS---TTSSS---HHHHHHHHHHHHHHHHHHHHHHHHHT---SS-GGG--S-SHHHHHHH--/------------------HHHHHHHHHHIIIIITTT---S-HHHHHHHHHHHHH----TTS-THHHHHHHHHHHHHHHHHHH-GGG-----HHHHHHHHHHHHHHHHHS-THHHHHHHHHHHHHHHTSSSHHHHHHHHHHHHHHHHHHHHTTTTS---TTSSS---HHHHHHHHHHHHHHHHHHHHHHHHHT---SS-GGG--S-SHHHHHHH--